Protein AF-J5W6P7-F1 (afdb_monomer)

Nearest PDB structures (foldseek):
  8bif-assembly2_C  TM=3.244E-01  e=3.256E-01  Photorhabdus laumondii subsp. laumondii TTO1
  5h1a-assembly2_A  TM=4.695E-01  e=3.077E+00  Microbacterium sp.
  1yg2-assembly1_A-2  TM=4.394E-01  e=7.758E+00  Vibrio cholerae

Radius of gyration: 26.76 Å; Cα contacts (8 Å, |Δi|>4): 712; chains: 1; bounding box: 73×52×81 Å

Sequence (522 aa):
MDNQNALTSTAMLAAIWEQEKKDNLELILPFVIYSIGKNFSVGNRVDITSIATYLSTNLGFYDMPHSVLQKAFRRLSKRNILERKNLGFFLKIDLSEKCSTIDLQLQQAQKNTDEVIKALTEYLNQQKERFLKKDFSEKEIKNHFIEFLETKGYFVYEKIEKLQEISARENTIYYHIAQFIIAEYHKKTVVFSYIENIVKGLLLSRVIYGYVDVTYNEKFKDVCVYVDTTLLLCIFAFKSDEQNTVASQLVKILFNNNISIKCFRHNYDEVYKIIEAYKYNILNSSNRHGQTTEYFDKLRYSASDVERVLRNLEDYFKERSIEIVDTPTLSSDGSGTIVESDFQKAIGETELKEHLSKKVFYKNDMAISNDVESISAIHILRQGKTFKKIEKCKALFVTTNHSLVYATQEFINNTSSSVPLLISDLELTSLLWLKNPKRFSDFPTLKLIESARISLEPTEQIRTEFIKKIEQFKNEPTVTEERAAAYRQLIYTEKEKLMELIDANPENISNIQLADLEDISR

Foldseek 3Di:
DACVLLLLLLLLQVLCCVPPVDFLLLLCLLLLLLQCLVPDDAFDWDDLVSSQVCCCPPQFFFNDFSLSVVVSQVLCCLVQQWPQDPNTIGGHDRCNVVNVVLVVLLVVLVVLLVVLLVVLQVQCQVCCVVPHDDRDDSVRSSVLVLVLLVPPLCCLLQPLVVLVVDDCVVPVSSNSVSVVLVVCVVVVHVNNVSSVLLSLLLSLLCNNFFDPDDDPPLQLQLEEEEEALVLLLLCLVQADPSSVSLSVLLLVLCVVSVHQYEYEPLSLVVNLVQLVVVLVCLVPVVDPDGPHSVNCVVVVPHSVNSVVCSVCVVVSCVVSNYHYHHQDALDPVSPNDDDPLSVLLFLPLPVLLVLCVVFPDDPDPSVSSSLSSLLSSLSSQQSNDWDQDSSPSSYAYEYQDPSSQVSQCVSVVDQLSTDGNYDYSSRSSNLSQLLPNGRGDPDDSSSSSSSSCSSDDDDVSSSVSSNVSSVVCVVDDHSGSNNSSSSSSLSVSLSVLQCVQQVNDPVSNVVQDPVSVVSSVD

Mean predicted aligned error: 7.24 Å

Secondary structure (DSSP, 8-state):
-TTHHHHHHHHHHHHHHHHH---HHHHHHHHHHHHHHHH--TTSB--HHHHHHHHHHHH-B-S--HHHHHHHHHHHHHTTSEEEETTEEEE-S--HHHHHHHHHHHHHHHHHHHHHHHHHHHHHHHTGGGT-SSPPPHHHHHHHHHHHIIIIITHHHH-GGGGGG--TTT-HHHHHHHHHHHHHHHHT-HHHHHHHHHHHHHHHHHHHTB-S-----S--TT-EEEE-HHHHHHHTT-S-HHHHHHHHHHHHHHHHTT-EEEEEHHHHHHHHHHHHHHHHHHH-TT---S---HHHHHHT--HHHHHHHHHTHHHHHHHTTEEEEPPPPSSTTSSSPPPGGGGGG---HHHHHHHHHHHS--SSHHHHHHHHHHHHHHHHHTTT---S-GGG-SEEEEES-HHHHHHHHHHHT--TTSPPSEEEHHHHHHHHHHH-SB-B-S--HHHHHHHHTTS----HHHHHHHHHHHHHHHHSS---HHHHHHHHHHHHHHHHHHHHHTTT-GGGGGG--HHHHHHHH-

Solvent-accessible surface area (backbone atoms only — not comparable to full-atom values): 28263 Å² total; per-residue (Å²): 131,91,37,59,63,32,38,51,23,41,18,44,46,49,16,39,32,73,75,68,69,44,36,66,69,57,45,45,42,47,60,52,52,40,39,43,38,75,76,51,56,64,72,37,73,62,57,64,67,62,42,35,50,45,38,34,75,76,63,31,34,38,84,58,52,60,39,45,50,51,53,48,47,54,54,36,31,61,66,60,43,27,40,81,52,96,96,42,43,24,31,60,49,87,36,60,70,61,37,53,53,50,51,52,50,43,54,50,37,49,51,39,50,53,52,43,42,51,54,50,36,54,53,53,49,73,51,28,92,79,79,52,97,69,80,74,51,60,70,57,47,46,51,54,48,51,59,40,40,77,76,54,31,61,32,72,75,64,44,56,74,62,46,72,72,52,45,55,89,82,39,50,67,55,25,51,54,34,52,50,54,52,52,29,50,76,68,65,38,72,60,34,58,36,52,52,50,50,41,53,9,43,49,40,20,33,53,72,32,30,55,87,93,74,80,82,76,86,58,22,71,65,22,35,39,32,47,33,42,74,42,50,39,14,58,74,50,34,29,48,74,70,52,17,51,42,37,45,52,39,52,52,53,36,53,79,49,56,36,47,42,32,27,44,47,68,35,52,52,48,46,51,50,50,54,50,51,51,33,53,33,69,77,38,82,90,54,86,77,73,85,76,46,48,33,45,64,75,68,62,60,48,55,69,53,44,50,52,48,62,78,44,45,70,53,60,33,56,78,68,60,38,45,80,37,76,75,69,68,70,19,86,84,70,78,72,61,76,52,82,81,32,57,63,22,59,78,49,62,69,62,49,43,58,54,41,64,76,70,40,94,69,96,48,74,64,61,52,49,53,50,39,50,53,54,39,30,37,35,40,69,33,60,48,56,84,28,75,42,72,60,69,36,37,38,34,37,34,29,80,54,59,58,56,36,50,48,51,47,62,70,68,63,62,58,70,52,46,54,63,66,48,40,36,53,48,55,51,41,34,54,56,55,64,47,44,51,64,36,47,47,104,50,61,66,68,58,42,19,39,52,30,44,66,46,54,78,86,46,73,66,35,50,54,41,21,43,53,39,46,56,52,48,69,76,43,81,75,42,37,64,68,53,33,29,52,49,51,50,49,50,41,55,51,48,53,49,54,36,56,77,25,75,46,38,81,83,37,59,83,72,63,50,74,70,64,53,52,51,67,76,86

Structure (mmCIF, N/CA/C/O backbone):
data_AF-J5W6P7-F1
#
_entry.id   AF-J5W6P7-F1
#
loop_
_atom_site.group_PDB
_atom_site.id
_atom_site.type_symbol
_atom_site.label_atom_id
_atom_site.label_alt_id
_atom_site.label_comp_id
_atom_site.label_asym_id
_atom_site.label_entity_id
_atom_site.label_seq_id
_atom_site.pdbx_PDB_ins_code
_atom_site.Cartn_x
_atom_site.Cartn_y
_atom_site.Cartn_z
_atom_site.occupancy
_atom_site.B_iso_or_equiv
_atom_site.auth_seq_id
_atom_site.auth_comp_id
_atom_site.auth_asym_id
_atom_site.auth_atom_id
_atom_site.pdbx_PDB_model_num
ATOM 1 N N . MET A 1 1 ? -25.975 -7.025 5.382 1.00 46.91 1 MET A N 1
ATOM 2 C CA . MET A 1 1 ? -25.489 -5.854 6.155 1.00 46.91 1 MET A CA 1
ATOM 3 C C . MET A 1 1 ? -24.093 -5.488 5.632 1.00 46.91 1 MET A C 1
ATOM 5 O O . MET A 1 1 ? -23.166 -5.291 6.403 1.00 46.91 1 MET A O 1
ATOM 9 N N . ASP A 1 2 ? -23.932 -5.418 4.303 1.00 53.22 2 ASP A N 1
ATOM 10 C CA . ASP A 1 2 ? -22.701 -5.937 3.669 1.00 53.22 2 ASP A CA 1
ATOM 11 C C . ASP A 1 2 ? -21.637 -4.880 3.347 1.00 53.22 2 ASP A C 1
ATOM 13 O O . ASP A 1 2 ? -20.613 -5.204 2.772 1.00 53.22 2 ASP A O 1
ATOM 17 N N . ASN A 1 3 ? -21.843 -3.618 3.735 1.00 73.75 3 ASN A N 1
ATOM 18 C CA . ASN A 1 3 ? -20.942 -2.511 3.373 1.00 73.75 3 ASN A CA 1
ATOM 19 C C . ASN A 1 3 ? -20.586 -1.594 4.556 1.00 73.75 3 ASN A C 1
ATOM 21 O O . ASN A 1 3 ? -20.081 -0.486 4.382 1.00 73.75 3 ASN A O 1
ATOM 25 N N . GLN A 1 4 ? -20.877 -2.015 5.789 1.00 85.25 4 GLN A N 1
ATOM 26 C CA . GLN A 1 4 ? -20.661 -1.170 6.966 1.00 85.25 4 GLN A CA 1
ATOM 27 C C . GLN A 1 4 ? -19.169 -0.911 7.236 1.00 85.25 4 GLN A C 1
ATOM 29 O O . GLN A 1 4 ? -18.790 0.173 7.688 1.00 85.25 4 GLN A O 1
ATOM 34 N N . ASN A 1 5 ? -18.312 -1.884 6.925 1.00 87.62 5 ASN A N 1
ATOM 35 C CA . ASN A 1 5 ? -16.866 -1.739 7.055 1.00 87.62 5 ASN A CA 1
ATOM 36 C C . ASN A 1 5 ? -16.310 -0.736 6.034 1.00 87.62 5 ASN A C 1
ATOM 38 O O . ASN A 1 5 ? -15.633 0.205 6.451 1.00 87.62 5 ASN A O 1
ATOM 42 N N . ALA A 1 6 ? -16.687 -0.844 4.752 1.00 89.00 6 ALA A N 1
ATOM 43 C CA . ALA A 1 6 ? -16.387 0.174 3.741 1.00 89.00 6 ALA A CA 1
ATOM 44 C C . ALA A 1 6 ? -16.868 1.563 4.150 1.00 89.00 6 ALA A C 1
ATOM 46 O O . ALA A 1 6 ? -16.085 2.513 4.106 1.00 89.00 6 ALA A O 1
ATOM 47 N N . LEU A 1 7 ? -18.115 1.689 4.605 1.00 92.12 7 LEU A N 1
ATOM 48 C CA . LEU A 1 7 ? -18.672 2.965 5.046 1.00 92.12 7 LEU A CA 1
ATOM 49 C C . LEU A 1 7 ? -17.847 3.583 6.184 1.00 92.12 7 LEU A C 1
ATOM 51 O O . LEU A 1 7 ? -17.402 4.723 6.078 1.00 92.12 7 LEU A O 1
ATOM 55 N N . THR A 1 8 ? -17.619 2.831 7.263 1.00 93.19 8 THR A N 1
ATOM 56 C CA . THR A 1 8 ? -16.912 3.342 8.451 1.00 93.19 8 THR A CA 1
ATOM 57 C C . THR A 1 8 ? -15.437 3.614 8.181 1.00 93.19 8 THR A C 1
ATOM 59 O O . THR A 1 8 ? -14.923 4.643 8.611 1.00 93.19 8 THR A O 1
ATOM 62 N N . SER A 1 9 ? -14.760 2.754 7.418 1.00 92.81 9 SER A N 1
ATOM 63 C CA . SER A 1 9 ? -13.374 2.984 7.010 1.00 92.81 9 SER A CA 1
ATOM 64 C C . SER A 1 9 ? -13.241 4.214 6.116 1.00 92.81 9 SER A C 1
ATOM 66 O O . SER A 1 9 ? -12.313 4.997 6.306 1.00 92.81 9 SER A O 1
ATOM 68 N N . THR A 1 10 ? -14.146 4.389 5.150 1.00 93.94 10 THR A N 1
ATOM 69 C CA . THR A 1 10 ? -14.119 5.534 4.227 1.00 93.94 10 THR A CA 1
ATOM 70 C C . THR A 1 10 ? -14.414 6.827 4.975 1.00 93.94 10 THR A C 1
ATOM 72 O O . THR A 1 10 ? -13.684 7.798 4.810 1.00 93.94 10 THR A O 1
ATOM 75 N N . ALA A 1 11 ? -15.416 6.832 5.861 1.00 96.25 11 ALA A N 1
ATOM 76 C CA . ALA A 1 11 ? -15.738 7.988 6.698 1.00 96.25 11 ALA A CA 1
ATOM 77 C C . ALA A 1 11 ? -14.588 8.369 7.633 1.00 96.25 11 ALA A C 1
ATOM 79 O O . ALA A 1 11 ? -14.280 9.550 7.767 1.00 96.25 11 ALA A O 1
ATOM 80 N N . MET A 1 12 ? -13.921 7.385 8.245 1.00 96.56 12 MET A N 1
ATOM 81 C CA . MET A 1 12 ? -12.780 7.644 9.123 1.00 96.56 12 MET A CA 1
ATOM 82 C C . MET A 1 12 ? -11.598 8.224 8.347 1.00 96.56 12 MET A C 1
ATOM 84 O O . MET A 1 12 ? -11.026 9.227 8.764 1.00 96.56 12 MET A O 1
ATOM 88 N N . LEU A 1 13 ? -11.257 7.644 7.193 1.00 95.75 13 LEU A N 1
ATOM 89 C CA . LEU A 1 13 ? -10.192 8.178 6.345 1.00 95.75 13 LEU A CA 1
ATOM 90 C C . LEU A 1 13 ? -10.523 9.591 5.842 1.00 95.75 13 LEU A C 1
ATOM 92 O O . LEU A 1 13 ? -9.656 10.457 5.877 1.00 95.75 13 LEU A O 1
ATOM 96 N N . ALA A 1 14 ? -11.768 9.838 5.427 1.00 96.31 14 ALA A N 1
ATOM 97 C CA . ALA A 1 14 ? -12.228 11.163 5.023 1.00 96.31 14 ALA A CA 1
ATOM 98 C C . ALA A 1 14 ? -12.084 12.176 6.168 1.00 96.31 14 ALA A C 1
ATOM 100 O O . ALA A 1 14 ? -11.542 13.256 5.966 1.00 96.31 14 ALA A O 1
ATOM 101 N N . ALA A 1 15 ? -12.505 11.823 7.384 1.00 97.12 15 ALA A N 1
ATOM 102 C CA . ALA A 1 15 ? -12.375 12.696 8.548 1.00 97.12 15 ALA A CA 1
ATOM 103 C C . ALA A 1 15 ? -10.908 13.021 8.872 1.00 97.12 15 ALA A C 1
ATOM 105 O O . ALA A 1 15 ? -10.565 14.180 9.090 1.00 97.12 15 ALA A O 1
ATOM 106 N N . ILE A 1 16 ? -10.025 12.018 8.840 1.00 96.38 16 ILE A N 1
ATOM 107 C CA . ILE A 1 16 ? -8.580 12.206 9.033 1.00 96.38 16 ILE A CA 1
ATOM 108 C C . ILE A 1 16 ? -7.994 13.112 7.942 1.00 96.38 16 ILE A C 1
ATOM 110 O O . ILE A 1 16 ? -7.189 13.997 8.235 1.00 96.38 16 ILE A O 1
ATOM 114 N N . TRP A 1 17 ? -8.390 12.910 6.685 1.00 94.81 17 TRP A N 1
ATOM 115 C CA . TRP A 1 17 ? -7.932 13.726 5.566 1.00 94.81 17 TRP A CA 1
ATOM 116 C C . TRP A 1 17 ? -8.352 15.188 5.706 1.00 94.81 17 TRP A C 1
ATOM 118 O O . TRP A 1 17 ? -7.540 16.086 5.496 1.00 94.81 17 TRP A O 1
ATOM 128 N N . GLU A 1 18 ? -9.599 15.448 6.084 1.00 93.06 18 GLU A N 1
ATOM 129 C CA . GLU A 1 18 ? -10.099 16.816 6.239 1.00 93.06 18 GLU A CA 1
ATOM 130 C C . GLU A 1 18 ? -9.402 17.558 7.377 1.00 93.06 18 GLU A C 1
ATOM 132 O O . GLU A 1 18 ? -9.028 18.715 7.201 1.00 93.06 18 GLU A O 1
ATOM 137 N N . GLN A 1 19 ? -9.185 16.886 8.511 1.00 93.56 19 GLN A N 1
ATOM 138 C CA . GLN A 1 19 ? -8.643 17.522 9.714 1.00 93.56 19 GLN A CA 1
ATOM 139 C C . GLN A 1 19 ? -7.111 17.591 9.732 1.00 93.56 19 GLN A C 1
ATOM 141 O O . GLN A 1 19 ? -6.549 18.584 10.181 1.00 93.56 19 GLN A O 1
ATOM 146 N N . GLU A 1 20 ? -6.415 16.560 9.242 1.00 90.44 20 GLU A N 1
ATOM 147 C CA . GLU A 1 20 ? -4.952 16.453 9.366 1.00 90.44 20 GLU A CA 1
ATOM 148 C C . GLU A 1 20 ? -4.214 16.298 8.030 1.00 90.44 20 GLU A C 1
ATOM 150 O O . GLU A 1 20 ? -2.981 16.247 8.008 1.00 90.44 20 GLU A O 1
ATOM 155 N N . LYS A 1 21 ? -4.934 16.191 6.904 1.00 90.19 21 LYS A N 1
ATOM 156 C CA . LYS A 1 21 ? -4.359 15.951 5.565 1.00 90.19 21 LYS A CA 1
ATOM 157 C C . LYS A 1 21 ? -3.407 14.747 5.541 1.00 90.19 21 LYS A C 1
ATOM 159 O O . LYS A 1 21 ? -2.377 14.764 4.854 1.00 90.19 21 LYS A O 1
ATOM 164 N N . LYS A 1 22 ? -3.734 13.698 6.305 1.00 91.50 22 LYS A N 1
ATOM 165 C CA . LYS A 1 22 ? -3.013 12.416 6.322 1.00 91.50 22 LYS A CA 1
ATOM 166 C C . LYS A 1 22 ? -3.712 11.403 5.421 1.00 91.50 22 LYS A C 1
ATOM 168 O O . LYS A 1 22 ? -4.898 11.136 5.585 1.00 91.50 22 LYS A O 1
ATOM 173 N N . ASP A 1 23 ? -2.961 10.835 4.485 1.00 92.38 23 ASP A N 1
ATOM 174 C CA . ASP A 1 23 ? -3.390 9.701 3.668 1.00 92.38 23 ASP A CA 1
ATOM 175 C C . ASP A 1 23 ? -3.011 8.365 4.332 1.00 92.38 23 ASP A C 1
ATOM 177 O O . ASP A 1 23 ? -2.398 8.317 5.399 1.00 92.38 23 ASP A O 1
ATOM 181 N N . ASN A 1 24 ? -3.335 7.241 3.691 1.00 91.19 24 ASN A N 1
ATOM 182 C CA . ASN A 1 24 ? -2.960 5.922 4.206 1.00 91.19 24 ASN A CA 1
ATOM 183 C C . ASN A 1 24 ? -1.444 5.747 4.381 1.00 91.19 24 ASN A C 1
ATOM 185 O O . ASN A 1 24 ? -1.024 5.089 5.330 1.00 91.19 24 ASN A O 1
ATOM 189 N N . LEU A 1 25 ? -0.623 6.316 3.490 1.00 91.06 25 LEU A N 1
ATOM 190 C CA . LEU A 1 25 ? 0.832 6.207 3.595 1.00 91.06 25 LEU A CA 1
ATOM 191 C C . LEU A 1 25 ? 1.368 7.012 4.794 1.00 91.06 25 LEU A C 1
ATOM 193 O O . LEU A 1 25 ? 2.270 6.543 5.480 1.00 91.06 25 LEU A O 1
ATOM 197 N N . GLU A 1 26 ? 0.778 8.167 5.112 1.00 92.62 26 GLU A N 1
ATOM 198 C CA . GLU A 1 26 ? 1.048 8.916 6.346 1.00 92.62 26 GLU A CA 1
ATOM 199 C C . GLU A 1 26 ? 0.705 8.105 7.592 1.00 92.62 26 GLU A C 1
ATOM 201 O O . GLU A 1 26 ? 1.490 8.061 8.541 1.00 92.62 26 GLU A O 1
ATOM 206 N N . LEU A 1 27 ? -0.445 7.430 7.574 1.00 94.50 27 LEU A N 1
ATOM 207 C CA . LEU A 1 27 ? -0.919 6.639 8.705 1.00 94.50 27 LEU A CA 1
ATOM 208 C C . LEU A 1 27 ? -0.020 5.432 9.005 1.00 94.50 27 LEU A C 1
ATOM 210 O O . LEU A 1 27 ? 0.029 4.996 10.157 1.00 94.50 27 LEU A O 1
ATOM 214 N N . ILE A 1 28 ? 0.733 4.915 8.027 1.00 94.81 28 ILE A N 1
ATOM 215 C CA . ILE A 1 28 ? 1.699 3.833 8.279 1.00 94.81 28 ILE A CA 1
ATOM 216 C C . ILE A 1 28 ? 3.080 4.329 8.736 1.00 94.81 28 ILE A C 1
ATOM 218 O O . ILE A 1 28 ? 3.851 3.537 9.278 1.00 94.81 28 ILE A O 1
ATOM 222 N N . LEU A 1 29 ? 3.422 5.615 8.563 1.00 95.50 29 LEU A N 1
ATOM 223 C CA . LEU A 1 29 ? 4.761 6.119 8.910 1.00 95.50 29 LEU A CA 1
ATOM 224 C C . LEU A 1 29 ? 5.154 5.881 10.377 1.00 95.50 29 LEU A C 1
ATOM 226 O O . LEU A 1 29 ? 6.306 5.510 10.594 1.00 95.50 29 LEU A O 1
ATOM 230 N N . PRO A 1 30 ? 4.269 6.030 11.383 1.00 96.56 30 PRO A N 1
ATOM 231 C CA . PRO A 1 30 ? 4.617 5.727 12.773 1.00 96.56 30 PRO A CA 1
ATOM 232 C C . PRO A 1 30 ? 5.082 4.280 12.991 1.00 96.56 30 PRO A C 1
ATOM 234 O O . PRO A 1 30 ? 6.054 4.054 13.709 1.00 96.56 30 PRO A O 1
ATOM 237 N N . PHE A 1 31 ? 4.477 3.311 12.298 1.00 97.25 31 PHE A N 1
ATOM 238 C CA . PHE A 1 31 ? 4.893 1.903 12.336 1.00 97.25 31 PHE A CA 1
ATOM 239 C C . PHE A 1 31 ? 6.264 1.701 11.696 1.00 97.25 31 PHE A C 1
ATOM 241 O O . PHE A 1 31 ? 7.099 0.965 12.222 1.00 97.25 31 PHE A O 1
ATOM 248 N N . VAL A 1 32 ? 6.517 2.378 10.573 1.00 97.44 32 VAL A N 1
ATOM 249 C CA . VAL A 1 32 ? 7.813 2.342 9.887 1.00 97.44 32 VAL A CA 1
ATOM 250 C C . VAL A 1 32 ? 8.902 2.961 10.766 1.00 97.44 32 VAL A C 1
ATOM 252 O O . VAL A 1 32 ? 9.955 2.359 10.939 1.00 97.44 32 VAL A O 1
ATOM 255 N N . ILE A 1 33 ? 8.642 4.121 11.376 1.00 97.56 33 ILE A N 1
ATOM 256 C CA . ILE A 1 33 ? 9.564 4.797 12.301 1.00 97.56 33 ILE A CA 1
ATOM 257 C C . ILE A 1 33 ? 9.879 3.896 13.496 1.00 97.56 33 ILE A C 1
ATOM 259 O O . ILE A 1 33 ? 11.049 3.720 13.828 1.00 97.56 33 ILE A O 1
ATOM 263 N N . TYR A 1 34 ? 8.857 3.301 14.114 1.00 97.88 34 TYR A N 1
ATOM 264 C CA . TYR A 1 34 ? 9.036 2.366 15.223 1.00 97.88 34 TYR A CA 1
ATOM 265 C C . TYR A 1 34 ? 9.890 1.162 14.814 1.00 97.88 34 TYR A C 1
ATOM 267 O O . TYR A 1 34 ? 10.866 0.834 15.483 1.00 97.88 34 TYR A O 1
ATOM 275 N N . SER A 1 35 ? 9.591 0.560 13.660 1.00 97.56 35 SER A N 1
ATOM 276 C CA . SER A 1 35 ? 10.364 -0.562 13.120 1.00 97.56 35 SER A CA 1
ATOM 277 C C . SER A 1 35 ? 11.827 -0.178 12.877 1.00 97.56 35 SER A C 1
ATOM 279 O O . SER A 1 35 ? 12.724 -0.951 13.200 1.00 97.56 35 SER A O 1
ATOM 281 N N . ILE A 1 36 ? 12.095 1.026 12.361 1.00 98.12 36 ILE A N 1
ATOM 282 C CA . ILE A 1 36 ? 13.463 1.521 12.165 1.00 98.12 36 ILE A CA 1
ATOM 283 C C . ILE A 1 36 ? 14.175 1.680 13.507 1.00 98.12 36 ILE A C 1
ATOM 285 O O . ILE A 1 36 ? 15.258 1.127 13.676 1.00 98.12 36 ILE A O 1
ATOM 289 N N . GLY A 1 37 ? 13.560 2.367 14.471 1.00 97.31 37 GLY A N 1
ATOM 290 C CA . GLY A 1 37 ? 14.174 2.612 15.778 1.00 97.31 37 GLY A CA 1
ATOM 291 C C . GLY A 1 37 ? 14.414 1.345 16.605 1.00 97.31 37 GLY A C 1
ATOM 292 O O . GLY A 1 37 ? 15.308 1.327 17.443 1.00 97.31 37 GLY A O 1
ATOM 293 N N . LYS A 1 38 ? 13.668 0.264 16.348 1.00 96.69 38 LYS A N 1
ATOM 294 C CA . LYS A 1 38 ? 13.891 -1.045 16.981 1.00 96.69 38 LYS A CA 1
ATOM 295 C C . LYS A 1 38 ? 15.026 -1.860 16.368 1.00 96.69 38 LYS A C 1
ATOM 297 O O . LYS A 1 38 ? 15.539 -2.747 17.042 1.00 96.69 38 LYS A O 1
ATOM 302 N N . ASN A 1 39 ? 15.394 -1.598 15.114 1.00 96.19 39 ASN A N 1
ATOM 303 C CA . ASN A 1 39 ? 16.327 -2.447 14.365 1.00 96.19 39 ASN A CA 1
ATOM 304 C C . ASN A 1 39 ? 17.634 -1.741 13.978 1.00 96.19 39 ASN A C 1
ATOM 306 O O . ASN A 1 39 ? 18.596 -2.416 13.617 1.00 96.19 39 ASN A O 1
ATOM 310 N N . PHE A 1 40 ? 17.693 -0.408 14.031 1.00 96.94 40 PHE A N 1
ATOM 311 C CA . PHE A 1 40 ? 18.823 0.363 13.515 1.00 96.94 40 PHE A CA 1
ATOM 312 C C . PHE A 1 40 ? 19.219 1.508 14.447 1.00 96.94 40 PHE A C 1
ATOM 314 O O . PHE A 1 40 ? 18.369 2.187 15.019 1.00 96.94 40 PHE A O 1
ATOM 321 N N . SER A 1 41 ? 20.527 1.758 14.524 1.00 95.44 41 SER A N 1
ATOM 322 C CA . SER A 1 41 ? 21.114 2.904 15.221 1.00 95.44 41 SER A CA 1
ATOM 323 C C . SER A 1 41 ? 21.435 4.044 14.252 1.00 95.44 41 SER A C 1
ATOM 325 O O . SER A 1 41 ? 21.489 3.866 13.031 1.00 95.44 41 SER A O 1
ATOM 327 N N . VAL A 1 42 ? 21.636 5.246 14.796 1.00 97.06 42 VAL A N 1
ATOM 328 C CA . VAL A 1 42 ? 21.982 6.441 14.012 1.00 97.06 42 VAL A CA 1
ATOM 329 C C . VAL A 1 42 ? 23.243 6.195 13.180 1.00 97.06 42 VAL A C 1
ATOM 331 O O . VAL A 1 42 ? 24.235 5.662 13.668 1.00 97.06 42 VAL A O 1
ATOM 334 N N . GLY A 1 43 ? 23.202 6.595 11.911 1.00 94.38 43 GLY A N 1
ATOM 335 C CA . GLY A 1 43 ? 24.278 6.424 10.937 1.00 94.38 43 GLY A CA 1
ATOM 336 C C . GLY A 1 43 ? 24.257 5.087 10.192 1.00 94.38 43 GLY A C 1
ATOM 337 O O . GLY A 1 43 ? 24.903 4.976 9.149 1.00 94.38 43 GLY A O 1
ATOM 338 N N . ASN A 1 44 ? 23.505 4.081 10.651 1.00 96.00 44 ASN A N 1
ATOM 339 C CA . ASN A 1 44 ? 23.402 2.801 9.950 1.00 96.00 44 ASN A CA 1
ATOM 340 C C . ASN A 1 44 ? 22.503 2.896 8.710 1.00 96.00 44 ASN A C 1
ATOM 342 O O . ASN A 1 44 ? 21.502 3.620 8.688 1.00 96.00 44 ASN A O 1
ATOM 346 N N . ARG A 1 45 ? 22.849 2.112 7.677 1.00 95.75 45 ARG A N 1
ATOM 347 C CA . ARG A 1 45 ? 21.981 1.891 6.515 1.00 95.75 45 ARG A CA 1
ATOM 348 C C . ARG A 1 45 ? 20.734 1.138 6.971 1.00 95.75 45 ARG A C 1
ATOM 350 O O . ARG A 1 45 ? 20.851 0.075 7.575 1.00 95.75 45 ARG A O 1
ATOM 357 N N . VAL A 1 46 ? 19.565 1.676 6.650 1.00 96.44 46 VAL A N 1
ATOM 358 C CA . VAL A 1 46 ? 18.277 1.038 6.918 1.00 96.44 46 VAL A CA 1
ATOM 359 C C . VAL A 1 46 ? 17.992 0.035 5.808 1.00 96.44 46 VAL A C 1
ATOM 361 O O . VAL A 1 46 ? 17.764 0.416 4.657 1.00 96.44 46 VAL A O 1
ATOM 364 N N . ASP A 1 47 ? 18.020 -1.248 6.153 1.00 94.62 47 ASP A N 1
ATOM 365 C CA . ASP A 1 47 ? 17.668 -2.327 5.234 1.00 94.62 47 ASP A CA 1
ATOM 366 C C . ASP A 1 47 ? 16.142 -2.481 5.130 1.00 94.62 47 ASP A C 1
ATOM 368 O O . ASP A 1 47 ? 15.448 -2.693 6.127 1.00 94.62 47 ASP A O 1
ATOM 372 N N . ILE A 1 48 ? 15.613 -2.375 3.908 1.00 94.56 48 ILE A N 1
ATOM 373 C CA . ILE A 1 48 ? 14.167 -2.413 3.640 1.00 94.56 48 ILE A CA 1
ATOM 374 C C . ILE A 1 48 ? 13.577 -3.781 4.000 1.00 94.56 48 ILE A C 1
ATOM 376 O O . ILE A 1 48 ? 12.484 -3.839 4.565 1.00 94.56 48 ILE A O 1
ATOM 380 N N . THR A 1 49 ? 14.302 -4.867 3.719 1.00 93.81 49 THR A N 1
ATOM 381 C CA . THR A 1 49 ? 13.835 -6.243 3.952 1.00 93.81 49 THR A CA 1
ATOM 382 C C . THR A 1 49 ? 13.613 -6.506 5.439 1.00 93.81 49 THR A C 1
ATOM 384 O O . THR A 1 49 ? 12.592 -7.070 5.843 1.00 93.81 49 THR A O 1
ATOM 387 N N . SER A 1 50 ? 14.538 -6.037 6.274 1.00 95.25 50 SER A N 1
ATOM 388 C CA . SER A 1 50 ? 14.445 -6.120 7.731 1.00 95.25 50 SER A CA 1
ATOM 389 C C . SER A 1 50 ? 13.223 -5.364 8.258 1.00 95.25 50 SER A C 1
ATOM 391 O O . SER A 1 50 ? 12.488 -5.885 9.096 1.00 95.25 50 SER A O 1
ATOM 393 N N . ILE A 1 51 ? 12.937 -4.173 7.717 1.00 97.00 51 ILE A N 1
ATOM 394 C CA . ILE A 1 51 ? 11.749 -3.391 8.094 1.00 97.00 51 ILE A CA 1
ATOM 395 C C . ILE A 1 51 ? 10.454 -4.076 7.653 1.00 97.00 51 ILE A C 1
ATOM 397 O O . ILE A 1 51 ? 9.527 -4.179 8.456 1.00 97.00 51 ILE A O 1
ATOM 401 N N . ALA A 1 52 ? 10.387 -4.587 6.422 1.00 95.06 52 ALA A N 1
ATOM 402 C CA . ALA A 1 52 ? 9.226 -5.337 5.940 1.00 95.06 52 ALA A CA 1
ATOM 403 C C . ALA A 1 52 ? 8.940 -6.562 6.827 1.00 95.06 52 ALA A C 1
ATOM 405 O O . ALA A 1 52 ? 7.800 -6.791 7.238 1.00 95.06 52 ALA A O 1
ATOM 406 N N . THR A 1 53 ? 9.992 -7.298 7.194 1.00 94.31 53 THR A N 1
ATOM 407 C CA . THR A 1 53 ? 9.907 -8.471 8.076 1.00 94.31 53 THR A CA 1
ATOM 408 C C . THR A 1 53 ? 9.418 -8.086 9.469 1.00 94.31 53 THR A C 1
ATOM 410 O O . THR A 1 53 ? 8.525 -8.737 10.016 1.00 94.31 53 THR A O 1
ATOM 413 N N . TYR A 1 54 ? 9.949 -7.003 10.040 1.00 95.75 54 TYR A N 1
ATOM 414 C CA . TYR A 1 54 ? 9.547 -6.538 11.365 1.00 95.75 54 TYR A CA 1
ATOM 415 C C . TYR A 1 54 ? 8.075 -6.107 11.399 1.00 95.75 54 TYR A C 1
ATOM 417 O O . TYR A 1 54 ? 7.338 -6.520 12.297 1.00 95.75 54 TYR A O 1
ATOM 425 N N . LEU A 1 55 ? 7.631 -5.336 10.399 1.00 95.31 55 LEU A N 1
ATOM 426 C CA . LEU A 1 55 ? 6.232 -4.919 10.251 1.00 95.31 55 LEU A CA 1
ATOM 427 C C . LEU A 1 55 ? 5.294 -6.125 10.161 1.00 95.31 55 LEU A C 1
ATOM 429 O O . LEU A 1 55 ? 4.216 -6.113 10.757 1.00 95.31 55 LEU A O 1
ATOM 433 N N . SER A 1 56 ? 5.705 -7.173 9.447 1.00 92.25 56 SER A N 1
ATOM 434 C CA . SER A 1 56 ? 4.866 -8.356 9.280 1.00 92.25 56 SER A CA 1
ATOM 435 C C . SER A 1 56 ? 4.773 -9.217 10.534 1.00 92.25 56 SER A C 1
ATOM 437 O O . SER A 1 56 ? 3.685 -9.641 10.924 1.00 92.25 56 SER A O 1
ATOM 439 N N . THR A 1 57 ? 5.905 -9.433 11.199 1.00 91.31 57 THR A N 1
ATOM 440 C CA . THR A 1 57 ? 6.000 -10.322 12.364 1.00 91.31 57 THR A CA 1
ATOM 441 C C . THR A 1 57 ? 5.457 -9.695 13.647 1.00 91.31 57 THR A C 1
ATOM 443 O O . THR A 1 57 ? 4.835 -10.396 14.444 1.00 91.31 57 THR A O 1
ATOM 446 N N . ASN A 1 58 ? 5.650 -8.387 13.847 1.00 92.44 58 ASN A N 1
ATOM 447 C CA . ASN A 1 58 ? 5.332 -7.725 15.118 1.00 92.44 58 ASN A CA 1
ATOM 448 C C . ASN A 1 58 ? 4.102 -6.818 15.057 1.00 92.44 58 ASN A C 1
ATOM 450 O O . ASN A 1 58 ? 3.471 -6.591 16.086 1.00 92.44 58 ASN A O 1
ATOM 454 N N . LEU A 1 59 ? 3.764 -6.292 13.877 1.00 93.38 59 LEU A N 1
ATOM 455 C CA . LEU A 1 59 ? 2.731 -5.260 13.717 1.00 93.38 59 LEU A CA 1
ATOM 456 C C . LEU A 1 59 ? 1.582 -5.704 12.801 1.00 93.38 59 LEU A C 1
ATOM 458 O O . LEU A 1 59 ? 0.672 -4.930 12.531 1.00 93.38 59 LEU A O 1
ATOM 462 N N . GLY A 1 60 ? 1.596 -6.958 12.342 1.00 91.56 60 GLY A N 1
ATOM 463 C CA . GLY A 1 60 ? 0.476 -7.579 11.641 1.00 91.56 60 GLY A CA 1
ATOM 464 C C . GLY A 1 60 ? 0.311 -7.179 10.175 1.00 91.56 60 GLY A C 1
ATOM 465 O O . GLY A 1 60 ? -0.673 -7.592 9.569 1.00 91.56 60 GLY A O 1
ATOM 466 N N . PHE A 1 61 ? 1.241 -6.428 9.571 1.00 92.44 61 PHE A N 1
ATOM 467 C CA . PHE A 1 61 ? 1.179 -6.109 8.138 1.00 92.44 61 PHE A CA 1
ATOM 468 C C . PHE A 1 61 ? 1.401 -7.359 7.268 1.00 92.44 61 PHE A C 1
ATOM 470 O O . PHE A 1 61 ? 2.264 -8.195 7.533 1.00 92.44 61 PHE A O 1
ATOM 477 N N . TYR A 1 62 ? 0.646 -7.489 6.182 1.00 83.88 62 TYR A N 1
ATOM 478 C CA . TYR A 1 62 ? 0.825 -8.573 5.218 1.00 83.88 62 TYR A CA 1
ATOM 479 C C . TYR A 1 62 ? 1.738 -8.151 4.071 1.00 83.88 62 TYR A C 1
ATOM 481 O O . TYR A 1 62 ? 1.414 -7.191 3.372 1.00 83.88 62 TYR A O 1
ATOM 489 N N . ASP A 1 63 ? 2.836 -8.897 3.885 1.00 78.88 63 ASP A N 1
ATOM 490 C CA . ASP A 1 63 ? 3.736 -8.849 2.718 1.00 78.88 63 ASP A CA 1
ATOM 491 C C . ASP A 1 63 ? 3.949 -7.422 2.179 1.00 78.88 63 ASP A C 1
ATOM 493 O O . ASP A 1 63 ? 3.622 -7.103 1.035 1.00 78.88 63 ASP A O 1
ATOM 497 N N . MET A 1 64 ? 4.402 -6.526 3.066 1.00 90.94 64 MET A N 1
ATOM 498 C CA . MET A 1 64 ? 4.563 -5.101 2.780 1.00 90.94 64 MET A CA 1
ATOM 499 C C . MET A 1 64 ? 5.515 -4.904 1.587 1.00 90.94 64 MET A C 1
ATOM 501 O O . MET A 1 64 ? 6.707 -5.202 1.721 1.00 90.94 64 MET A O 1
ATOM 505 N N . PRO A 1 65 ? 5.056 -4.359 0.443 1.00 94.00 65 PRO A N 1
ATOM 506 C CA . PRO A 1 65 ? 5.921 -4.229 -0.718 1.00 94.00 65 PRO A CA 1
ATOM 507 C C . PRO A 1 65 ? 7.063 -3.251 -0.453 1.00 94.00 65 PRO A C 1
ATOM 5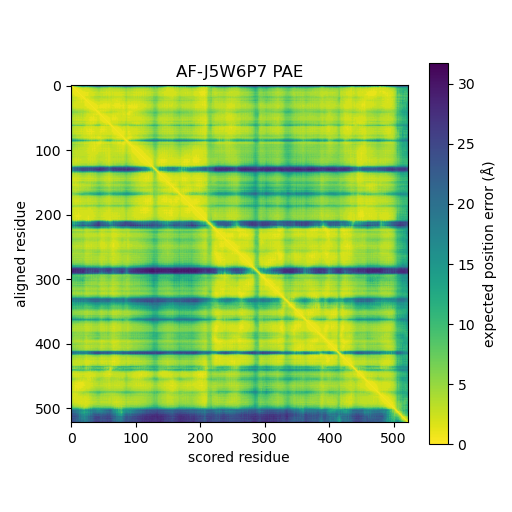09 O O . PRO A 1 65 ? 6.861 -2.161 0.099 1.00 94.00 65 PRO A O 1
ATOM 512 N N . HIS A 1 66 ? 8.259 -3.599 -0.922 1.00 95.00 66 HIS A N 1
ATOM 513 C CA . HIS A 1 66 ? 9.447 -2.759 -0.806 1.00 95.00 66 HIS A CA 1
ATOM 514 C C . HIS A 1 66 ? 9.221 -1.400 -1.470 1.00 95.00 66 HIS A C 1
ATOM 516 O O . HIS A 1 66 ? 9.663 -0.389 -0.933 1.00 95.00 66 HIS A O 1
ATOM 522 N N . SER A 1 67 ? 8.453 -1.337 -2.561 1.00 93.06 67 SER A N 1
ATOM 523 C CA . SER A 1 67 ? 8.079 -0.078 -3.214 1.00 93.06 67 SER A CA 1
ATOM 524 C C . SER A 1 67 ? 7.347 0.890 -2.289 1.00 93.06 67 SER A C 1
ATOM 526 O O . SER A 1 67 ? 7.644 2.086 -2.272 1.00 93.06 67 SER A O 1
ATOM 528 N N . VAL A 1 68 ? 6.420 0.384 -1.473 1.00 93.62 68 VAL A N 1
ATOM 529 C CA . VAL A 1 68 ? 5.665 1.224 -0.538 1.00 93.62 68 VAL A CA 1
ATOM 530 C C . VAL A 1 68 ? 6.581 1.711 0.584 1.00 93.62 68 VAL A C 1
ATOM 532 O O . VAL A 1 68 ? 6.528 2.883 0.956 1.00 93.62 68 VAL A O 1
ATOM 535 N N . LEU A 1 69 ? 7.482 0.852 1.076 1.00 95.56 69 LEU A N 1
ATOM 536 C CA . LEU A 1 69 ? 8.504 1.253 2.046 1.00 95.56 69 LEU A CA 1
ATOM 537 C C . LEU A 1 69 ? 9.484 2.272 1.466 1.00 95.56 69 LEU A C 1
ATOM 539 O O . LEU A 1 69 ? 9.844 3.215 2.159 1.00 95.56 69 LEU A O 1
ATOM 543 N N . GLN A 1 70 ? 9.858 2.167 0.191 1.00 93.19 70 GLN A N 1
ATOM 544 C CA . GLN A 1 70 ? 10.666 3.188 -0.475 1.00 93.19 70 GLN A CA 1
ATOM 545 C C . GLN A 1 70 ? 9.935 4.533 -0.528 1.00 93.19 70 GLN A C 1
ATOM 547 O O . GLN A 1 70 ? 10.555 5.565 -0.267 1.00 93.19 70 GLN A O 1
ATOM 552 N N . LYS A 1 71 ? 8.622 4.555 -0.805 1.00 91.00 71 LYS A N 1
ATOM 553 C CA . LYS A 1 71 ? 7.829 5.796 -0.731 1.00 91.00 71 LYS A CA 1
ATOM 554 C C . LYS A 1 71 ? 7.754 6.338 0.698 1.00 91.00 71 LYS A C 1
ATOM 556 O O . LYS A 1 71 ? 7.973 7.533 0.900 1.00 91.00 71 LYS A O 1
ATOM 561 N N . ALA A 1 72 ? 7.542 5.475 1.691 1.00 94.00 72 ALA A N 1
ATOM 562 C CA . ALA A 1 72 ? 7.596 5.860 3.100 1.00 94.00 72 ALA A CA 1
ATOM 563 C C . ALA A 1 72 ? 8.966 6.460 3.464 1.00 94.00 72 ALA A C 1
ATOM 565 O O . ALA A 1 72 ? 9.035 7.544 4.037 1.00 94.00 72 ALA A O 1
ATOM 566 N N . PHE A 1 73 ? 10.065 5.822 3.062 1.00 94.62 73 PHE A N 1
ATOM 567 C CA . PHE A 1 73 ? 11.424 6.288 3.335 1.00 94.62 73 PHE A CA 1
ATOM 568 C C . PHE A 1 73 ? 11.714 7.623 2.652 1.00 94.62 73 PHE A C 1
ATOM 570 O O . PHE A 1 73 ? 12.300 8.498 3.280 1.00 94.62 73 PHE A O 1
ATOM 577 N N . ARG A 1 74 ? 11.237 7.839 1.417 1.00 90.56 74 ARG A N 1
ATOM 578 C CA . ARG A 1 74 ? 11.309 9.151 0.747 1.00 90.56 74 ARG A CA 1
ATOM 579 C C . ARG A 1 74 ? 10.614 10.239 1.578 1.00 90.56 74 ARG A C 1
ATOM 581 O O . ARG A 1 74 ? 11.185 11.316 1.748 1.00 90.56 74 ARG A O 1
ATOM 588 N N . ARG A 1 75 ? 9.434 9.964 2.151 1.00 89.88 75 ARG A N 1
ATOM 589 C CA . ARG A 1 75 ? 8.734 10.898 3.061 1.00 89.88 75 ARG A CA 1
ATOM 590 C C . ARG A 1 75 ? 9.504 11.123 4.366 1.00 89.88 75 ARG A C 1
ATOM 592 O O . ARG A 1 75 ? 9.614 12.256 4.824 1.00 89.88 75 ARG A O 1
ATOM 599 N N . LEU A 1 76 ? 10.087 10.075 4.947 1.00 93.31 76 LEU A N 1
ATOM 600 C CA . LEU A 1 76 ? 10.920 10.188 6.150 1.00 93.31 76 LEU A CA 1
ATOM 601 C C . LEU A 1 76 ? 12.220 10.962 5.893 1.00 93.31 76 LEU A C 1
ATOM 603 O O . LEU A 1 76 ? 12.677 11.687 6.778 1.00 93.31 76 LEU A O 1
ATOM 607 N N . SER A 1 77 ? 12.788 10.869 4.688 1.00 91.62 77 SER A N 1
ATOM 608 C CA . SER A 1 77 ? 13.935 11.685 4.287 1.00 91.62 77 SER A CA 1
ATOM 609 C C . SER A 1 77 ? 13.590 13.164 4.213 1.00 91.62 77 SER A C 1
ATOM 611 O O . SER A 1 77 ? 14.326 13.992 4.742 1.00 91.62 77 SER A O 1
ATOM 613 N N . LYS A 1 78 ? 12.423 13.489 3.651 1.00 85.69 78 LYS A N 1
ATOM 614 C CA . LYS A 1 78 ? 11.882 14.857 3.626 1.00 85.69 78 LYS A CA 1
ATOM 615 C C . LYS A 1 78 ? 11.656 15.421 5.043 1.00 85.69 78 LYS A C 1
ATOM 617 O O . LYS A 1 78 ? 11.803 16.613 5.262 1.00 85.69 78 LYS A O 1
ATOM 622 N N . ARG A 1 79 ? 11.405 14.558 6.038 1.00 89.00 79 ARG A N 1
ATOM 623 C CA . ARG A 1 79 ? 11.282 14.911 7.472 1.00 89.00 79 ARG A CA 1
ATOM 624 C C . ARG A 1 79 ? 12.595 14.917 8.251 1.00 89.00 79 ARG A C 1
ATOM 626 O O . ARG A 1 79 ? 12.560 14.970 9.476 1.00 89.00 79 ARG A O 1
ATOM 633 N N . ASN A 1 80 ? 13.742 14.812 7.581 1.00 90.75 80 ASN A N 1
ATOM 634 C CA . ASN A 1 80 ? 15.056 14.715 8.223 1.00 90.75 80 ASN A CA 1
ATOM 635 C C . ASN A 1 80 ? 15.230 13.516 9.182 1.00 90.75 80 ASN A C 1
ATOM 637 O O . ASN A 1 80 ? 16.162 13.513 9.982 1.00 90.75 80 ASN A O 1
ATOM 641 N N . ILE A 1 81 ? 14.385 12.481 9.097 1.00 94.62 81 ILE A N 1
ATOM 642 C CA . ILE A 1 81 ? 14.535 11.253 9.898 1.00 94.62 81 ILE A CA 1
ATOM 643 C C . ILE A 1 81 ? 15.542 10.311 9.236 1.00 94.62 81 ILE A C 1
ATOM 645 O O . ILE A 1 81 ? 16.378 9.711 9.909 1.00 94.62 81 ILE A O 1
ATOM 649 N N . LEU A 1 82 ? 15.467 10.200 7.908 1.00 96.19 82 LEU A N 1
ATOM 650 C CA . LEU A 1 82 ? 16.399 9.423 7.098 1.00 96.19 82 LEU A CA 1
ATOM 651 C C . LEU A 1 82 ? 17.236 10.343 6.214 1.00 96.19 82 LEU A C 1
ATOM 653 O O . LEU A 1 82 ? 16.779 11.384 5.755 1.00 96.19 82 LEU A O 1
ATOM 657 N N . GLU A 1 83 ? 18.445 9.926 5.894 1.00 94.94 83 GLU A N 1
ATOM 658 C CA . GLU A 1 83 ? 19.288 10.572 4.901 1.00 94.94 83 GLU A CA 1
ATOM 659 C C . GLU A 1 83 ? 19.434 9.658 3.687 1.00 94.94 83 GLU A C 1
ATOM 661 O O . GLU A 1 83 ? 19.734 8.471 3.825 1.00 94.94 83 GLU A O 1
ATOM 666 N N . ARG A 1 84 ? 19.218 10.200 2.485 1.00 91.06 84 ARG A N 1
ATOM 667 C CA . ARG A 1 84 ? 19.425 9.457 1.240 1.00 91.06 84 ARG A CA 1
ATOM 668 C C . ARG A 1 84 ? 20.847 9.701 0.736 1.00 91.06 84 ARG A C 1
ATOM 670 O O . ARG A 1 84 ? 21.179 10.823 0.370 1.00 91.06 84 ARG A O 1
ATOM 677 N N . LYS A 1 85 ? 21.668 8.652 0.681 1.00 88.44 85 LYS A N 1
ATOM 678 C CA . LYS A 1 85 ? 23.063 8.685 0.201 1.00 88.44 85 LYS A CA 1
ATOM 679 C C . LYS A 1 85 ? 23.335 7.470 -0.675 1.00 88.44 85 LYS A C 1
ATOM 681 O O . LYS A 1 85 ? 22.979 6.362 -0.292 1.00 88.44 85 LYS A O 1
ATOM 686 N N . ASN A 1 86 ? 23.979 7.662 -1.829 1.00 78.12 86 ASN A N 1
ATOM 687 C CA . ASN A 1 86 ? 24.388 6.574 -2.735 1.00 78.12 86 ASN A CA 1
ATOM 688 C C . ASN A 1 86 ? 23.268 5.547 -3.001 1.00 78.12 86 ASN A C 1
ATOM 690 O O . ASN A 1 86 ? 23.478 4.348 -2.864 1.00 78.12 86 ASN A O 1
ATOM 694 N N . LEU A 1 87 ? 22.059 6.033 -3.314 1.00 76.31 87 LEU A N 1
ATOM 695 C CA . LEU A 1 87 ? 20.836 5.235 -3.523 1.00 76.31 87 LEU A CA 1
ATOM 696 C C . LEU A 1 87 ? 20.293 4.483 -2.286 1.00 76.31 87 LEU A C 1
ATOM 698 O O . LEU A 1 87 ? 19.187 3.955 -2.360 1.00 76.31 87 LEU A O 1
ATOM 702 N N . GLY A 1 88 ? 20.987 4.501 -1.146 1.00 88.19 88 GLY A N 1
ATOM 703 C CA . GLY A 1 88 ? 20.529 3.948 0.130 1.00 88.19 88 GLY A CA 1
ATOM 704 C C . GLY A 1 88 ? 19.903 4.985 1.070 1.00 88.19 88 GLY A C 1
ATOM 705 O O . GLY A 1 88 ? 20.017 6.196 0.861 1.00 88.19 88 GLY A O 1
ATOM 706 N N . PHE A 1 89 ? 19.263 4.491 2.132 1.00 94.62 89 PHE A N 1
ATOM 707 C CA . PHE A 1 89 ? 18.694 5.289 3.221 1.00 94.62 89 PHE A CA 1
ATOM 708 C C . PHE A 1 89 ? 19.434 4.997 4.527 1.00 94.62 89 PHE A C 1
ATOM 710 O O . PHE A 1 89 ? 19.687 3.837 4.844 1.00 94.62 89 PHE A O 1
ATOM 717 N N . PHE A 1 90 ? 19.768 6.038 5.284 1.00 96.69 90 PHE A N 1
ATOM 718 C CA . PHE A 1 90 ? 20.525 5.952 6.534 1.00 96.69 90 PHE A CA 1
ATOM 719 C C . PHE A 1 90 ? 19.768 6.658 7.653 1.00 96.69 90 PHE A C 1
ATOM 721 O O . PHE A 1 90 ? 19.178 7.713 7.421 1.00 96.69 90 PHE A O 1
ATOM 728 N N . LEU A 1 91 ? 19.764 6.094 8.860 1.00 97.62 91 LEU A N 1
ATOM 729 C CA . LEU A 1 91 ? 19.086 6.722 9.994 1.00 97.62 91 LEU A CA 1
ATOM 730 C C . LEU A 1 91 ? 19.844 7.981 10.438 1.00 97.62 91 LEU A C 1
ATOM 732 O O . LEU A 1 91 ? 21.030 7.906 10.746 1.00 97.62 91 LEU A O 1
ATOM 736 N N . LYS A 1 92 ? 19.169 9.135 10.474 1.00 96.94 92 LYS A N 1
ATOM 737 C CA . LYS A 1 92 ? 19.788 10.435 10.788 1.00 96.94 92 LYS A CA 1
ATOM 738 C C . LYS A 1 92 ? 19.593 10.869 12.242 1.00 96.94 92 LYS A C 1
ATOM 740 O O . LYS A 1 92 ? 20.440 11.579 12.773 1.00 96.94 92 LYS A O 1
ATOM 745 N N . ILE A 1 93 ? 18.496 10.459 12.876 1.00 96.62 93 ILE A N 1
ATOM 746 C CA . ILE A 1 93 ? 18.141 10.859 14.245 1.00 96.62 93 ILE A CA 1
ATOM 747 C C . ILE A 1 93 ? 17.948 9.642 15.141 1.00 96.62 93 ILE A C 1
ATOM 749 O O . ILE A 1 93 ? 17.566 8.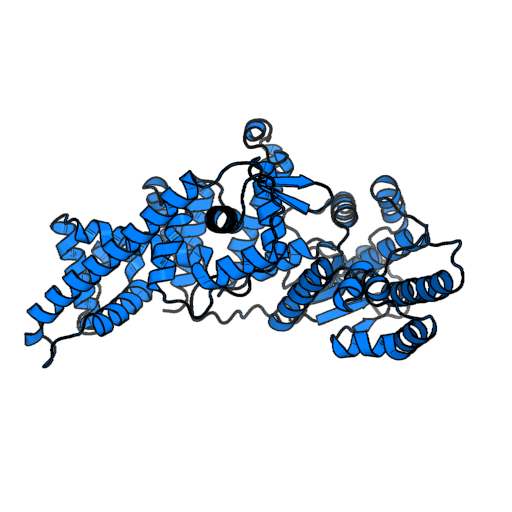576 14.661 1.00 96.62 93 ILE A O 1
ATOM 753 N N . ASP A 1 94 ? 18.171 9.814 16.442 1.00 96.62 94 ASP A N 1
ATOM 754 C CA . ASP A 1 94 ? 17.827 8.789 17.423 1.00 96.62 94 ASP A CA 1
ATOM 755 C C . ASP A 1 94 ? 16.300 8.692 17.571 1.00 96.62 94 ASP A C 1
ATOM 757 O O . ASP A 1 94 ? 15.590 9.697 17.657 1.00 96.62 94 ASP A O 1
ATOM 761 N N . LEU A 1 95 ? 15.791 7.462 17.563 1.00 97.25 95 LEU A N 1
ATOM 762 C CA . LEU A 1 95 ? 14.370 7.135 17.664 1.00 97.25 95 LEU A CA 1
ATOM 763 C C . LEU A 1 95 ? 14.024 6.430 18.983 1.00 97.25 95 LEU A C 1
ATOM 765 O O . LEU A 1 95 ? 12.873 6.030 19.163 1.00 97.25 95 LEU A O 1
ATOM 769 N N . SER A 1 96 ? 14.977 6.291 19.908 1.00 95.62 96 SER A N 1
ATOM 770 C CA . SER A 1 96 ? 14.820 5.536 21.160 1.00 95.62 96 SER A CA 1
ATOM 771 C C . SER A 1 96 ? 13.684 6.061 22.044 1.00 95.62 96 SER A C 1
ATOM 773 O O . SER A 1 96 ? 12.868 5.280 22.537 1.00 95.62 96 SER A O 1
ATOM 775 N N . GLU A 1 97 ? 13.560 7.383 22.195 1.00 96.12 97 GLU A N 1
ATOM 776 C CA . GLU A 1 97 ? 12.471 8.010 22.961 1.00 96.12 97 GLU A CA 1
ATOM 777 C C . GLU A 1 97 ? 11.098 7.758 22.315 1.00 96.12 97 GLU A C 1
ATOM 779 O O . GLU A 1 97 ? 10.134 7.379 22.989 1.00 96.12 97 GLU A O 1
ATOM 784 N N . LYS A 1 98 ? 11.017 7.882 20.981 1.00 95.62 98 LYS A N 1
ATOM 785 C CA . LYS A 1 98 ? 9.794 7.575 20.226 1.00 95.62 98 LYS A CA 1
ATOM 786 C C . LYS A 1 98 ? 9.410 6.106 20.369 1.00 95.62 98 LYS A C 1
ATOM 788 O O . LYS A 1 98 ? 8.238 5.805 20.574 1.00 95.62 98 LYS A O 1
ATOM 793 N N . CYS A 1 99 ? 10.385 5.202 20.306 1.00 96.88 99 CYS A N 1
ATOM 794 C CA . CYS A 1 99 ? 10.149 3.775 20.502 1.00 96.88 99 CYS A CA 1
ATOM 795 C C . CYS A 1 99 ? 9.640 3.480 21.911 1.00 96.88 99 CYS A C 1
ATOM 797 O O . CYS A 1 99 ? 8.656 2.763 22.046 1.00 96.88 99 CYS A O 1
ATOM 799 N N . SER A 1 100 ? 10.243 4.090 22.932 1.00 96.94 100 SER A N 1
ATOM 800 C CA . SER A 1 100 ? 9.827 3.924 24.330 1.00 96.94 100 SER A CA 1
ATOM 801 C C . SER A 1 100 ? 8.396 4.420 24.558 1.00 96.94 100 SER A C 1
ATOM 803 O O . SER A 1 100 ? 7.601 3.769 25.230 1.00 96.94 100 SER A O 1
ATOM 805 N N . THR A 1 101 ? 8.033 5.545 23.937 1.00 96.06 101 THR A N 1
ATOM 806 C CA . THR A 1 101 ? 6.664 6.080 23.973 1.00 96.06 101 THR A CA 1
ATOM 807 C C . THR A 1 101 ? 5.668 5.110 23.338 1.00 96.06 101 THR A C 1
ATOM 809 O O . THR A 1 101 ? 4.616 4.838 23.913 1.00 96.06 101 THR A O 1
ATOM 812 N N . ILE A 1 102 ? 6.007 4.555 22.172 1.00 96.12 102 ILE A N 1
ATOM 813 C CA . ILE A 1 102 ? 5.154 3.592 21.464 1.00 96.12 102 ILE A CA 1
ATOM 814 C C . ILE A 1 102 ? 5.037 2.273 22.241 1.00 96.12 102 ILE A C 1
ATOM 816 O O . ILE A 1 102 ? 3.945 1.714 22.320 1.00 96.12 102 ILE A O 1
ATOM 820 N N . ASP A 1 103 ? 6.116 1.799 22.870 1.00 96.56 103 ASP A N 1
ATOM 821 C CA . ASP A 1 103 ? 6.080 0.607 23.725 1.00 96.56 103 ASP A CA 1
ATOM 822 C C . ASP A 1 103 ? 5.091 0.784 24.882 1.00 96.56 103 ASP A C 1
ATOM 824 O O . ASP A 1 103 ? 4.263 -0.093 25.132 1.00 96.56 103 ASP A O 1
ATOM 828 N N . LEU A 1 104 ? 5.135 1.937 25.559 1.00 96.00 104 LEU A N 1
ATOM 829 C CA . LEU A 1 104 ? 4.206 2.265 26.642 1.00 96.00 104 LEU A CA 1
ATOM 830 C C . LEU A 1 104 ? 2.759 2.342 26.141 1.00 96.00 104 LEU A C 1
ATOM 832 O O . LEU A 1 104 ? 1.853 1.837 26.803 1.00 96.00 104 LEU A O 1
ATOM 836 N N . GLN A 1 105 ? 2.532 2.931 24.964 1.00 94.31 105 GLN A N 1
ATOM 837 C CA . GLN A 1 105 ? 1.203 2.994 24.348 1.00 94.31 105 GLN A CA 1
ATOM 838 C C . GLN A 1 105 ? 0.646 1.600 24.045 1.00 94.31 105 GLN A C 1
ATOM 840 O O . GLN A 1 105 ? -0.512 1.330 24.363 1.00 94.31 105 GLN A O 1
ATOM 845 N N . LEU A 1 106 ? 1.463 0.708 23.479 1.00 94.56 106 LEU A N 1
ATOM 846 C CA . LEU A 1 106 ? 1.084 -0.676 23.187 1.00 94.56 106 LEU A CA 1
ATOM 847 C C . LEU A 1 106 ? 0.762 -1.462 24.461 1.00 94.56 106 LEU A C 1
ATOM 849 O O . LEU A 1 106 ? -0.282 -2.109 24.537 1.00 94.56 106 LEU A O 1
ATOM 853 N N . GLN A 1 107 ? 1.620 -1.367 25.480 1.00 95.69 107 GLN A N 1
ATOM 854 C CA . GLN A 1 107 ? 1.399 -2.023 26.773 1.00 95.69 107 GLN A CA 1
ATOM 855 C C . GLN A 1 107 ? 0.116 -1.526 27.445 1.00 95.69 107 GLN A C 1
ATOM 857 O O . GLN A 1 107 ? -0.677 -2.325 27.946 1.00 95.69 107 GLN A O 1
ATOM 862 N N . GLN A 1 108 ? -0.120 -0.212 27.428 1.00 95.00 108 GLN A N 1
ATOM 863 C CA . GLN A 1 108 ? -1.330 0.368 27.998 1.00 95.00 108 GLN A CA 1
ATOM 864 C C . GLN A 1 108 ? -2.579 -0.035 27.208 1.00 95.00 108 GLN A C 1
ATOM 866 O O . GLN A 1 108 ? -3.611 -0.313 27.813 1.00 95.00 108 GLN A O 1
ATOM 871 N N . ALA A 1 109 ? -2.507 -0.087 25.875 1.00 94.50 109 ALA A N 1
ATOM 872 C CA . ALA A 1 109 ? -3.617 -0.532 25.038 1.00 94.50 109 ALA A CA 1
ATOM 873 C C . ALA A 1 109 ? -3.998 -1.985 25.346 1.00 94.50 109 ALA A C 1
ATOM 875 O O . ALA A 1 109 ? -5.174 -2.256 25.574 1.00 94.50 109 ALA A O 1
ATOM 876 N N . GLN A 1 110 ? -3.011 -2.878 25.453 1.00 95.19 110 GLN A N 1
ATOM 877 C CA . GLN A 1 110 ? -3.240 -4.272 25.826 1.00 95.19 110 GLN A CA 1
ATOM 878 C C . GLN A 1 110 ? -3.877 -4.389 27.218 1.00 95.19 110 GLN A C 1
ATOM 880 O O . GLN A 1 110 ? -4.892 -5.063 27.381 1.00 95.19 110 GLN A O 1
ATOM 885 N N . LYS A 1 111 ? -3.334 -3.677 28.214 1.00 96.38 111 LYS A N 1
ATOM 886 C CA . LYS A 1 111 ? -3.888 -3.673 29.575 1.00 96.38 111 LYS A CA 1
ATOM 887 C C . LYS A 1 111 ? -5.343 -3.192 29.600 1.00 96.38 111 LYS A C 1
ATOM 889 O O . LYS A 1 111 ? -6.177 -3.805 30.259 1.00 96.38 111 LYS A O 1
ATOM 894 N N . ASN A 1 112 ? -5.653 -2.126 28.862 1.00 95.56 112 ASN A N 1
ATOM 895 C CA . ASN A 1 112 ? -7.015 -1.605 28.746 1.00 95.56 112 ASN A CA 1
ATOM 896 C C . ASN A 1 112 ? -7.965 -2.645 28.132 1.00 95.56 112 ASN A C 1
ATOM 898 O O . ASN A 1 112 ? -9.082 -2.809 28.619 1.00 95.56 112 ASN A O 1
ATOM 902 N N . THR A 1 113 ? -7.531 -3.352 27.082 1.00 96.44 113 THR A N 1
ATOM 903 C CA . THR A 1 113 ? -8.305 -4.445 26.478 1.00 96.44 113 THR A CA 1
ATOM 904 C C . THR A 1 113 ? -8.587 -5.544 27.496 1.00 96.44 113 THR A C 1
ATOM 906 O O . THR A 1 113 ? -9.740 -5.948 27.649 1.00 96.44 113 THR A O 1
ATOM 909 N N . ASP A 1 114 ? -7.565 -6.002 28.218 1.00 96.88 114 ASP A N 1
ATOM 910 C CA . ASP A 1 114 ? -7.697 -7.081 29.200 1.00 96.88 114 ASP A CA 1
ATOM 911 C C . ASP A 1 114 ? -8.659 -6.693 30.340 1.00 96.88 114 ASP A C 1
ATOM 913 O O . ASP A 1 114 ? -9.520 -7.487 30.725 1.00 96.88 114 ASP A O 1
ATOM 917 N N . GLU A 1 115 ? -8.598 -5.449 30.827 1.00 97.88 115 GLU A N 1
ATOM 918 C CA . GLU A 1 115 ? -9.526 -4.939 31.847 1.00 97.88 115 GLU A CA 1
ATOM 919 C C . GLU A 1 115 ? -10.980 -4.877 31.349 1.00 97.88 115 GLU A C 1
ATOM 921 O O . GLU A 1 115 ? -11.897 -5.247 32.087 1.00 97.88 115 GLU A O 1
ATOM 926 N N . VAL A 1 116 ? -11.210 -4.480 30.090 1.00 98.19 116 VAL A N 1
ATOM 927 C CA . VAL A 1 116 ? -12.552 -4.491 29.477 1.00 98.19 116 VAL A CA 1
ATOM 928 C C . VAL A 1 116 ? -13.085 -5.915 29.341 1.00 98.19 116 VAL A C 1
ATOM 930 O O . VAL A 1 116 ? -14.234 -6.166 29.706 1.00 98.19 116 VAL A O 1
ATOM 933 N N . ILE A 1 117 ? -12.272 -6.856 28.848 1.00 97.88 117 ILE A N 1
ATOM 934 C CA . ILE A 1 117 ? -12.682 -8.260 28.699 1.00 97.88 117 ILE A CA 1
ATOM 935 C C . ILE A 1 117 ? -13.018 -8.872 30.056 1.00 97.88 117 ILE A C 1
ATOM 937 O O . ILE A 1 117 ? -14.041 -9.550 30.181 1.00 97.88 117 ILE A O 1
ATOM 941 N N . LYS A 1 118 ? -12.214 -8.594 31.084 1.00 97.50 118 LYS A N 1
ATOM 942 C CA . LYS A 1 118 ? -12.474 -9.060 32.445 1.00 97.50 118 LYS A CA 1
ATOM 943 C C . LYS A 1 118 ? -13.792 -8.503 32.990 1.00 97.50 118 LYS A C 1
ATOM 945 O O . LYS A 1 118 ? -14.653 -9.278 33.402 1.00 97.50 118 LYS A O 1
ATOM 950 N N . ALA A 1 119 ? -13.989 -7.184 32.926 1.00 97.69 119 ALA A N 1
ATOM 951 C CA . ALA A 1 119 ? -15.209 -6.535 33.411 1.00 97.69 119 ALA A CA 1
ATOM 952 C C . ALA A 1 119 ? -16.466 -7.023 32.666 1.00 97.69 119 ALA A C 1
ATOM 954 O O . ALA A 1 119 ? -17.500 -7.287 33.282 1.00 97.69 119 ALA A O 1
ATOM 955 N N . LEU A 1 120 ? -16.370 -7.202 31.346 1.00 96.75 120 LEU A N 1
ATOM 956 C CA . LEU A 1 120 ? -17.458 -7.739 30.531 1.00 96.75 120 LEU A CA 1
ATOM 957 C C . LEU A 1 120 ? -17.762 -9.203 30.884 1.00 96.75 120 LEU A C 1
ATOM 959 O O . LEU A 1 120 ? -18.929 -9.589 30.945 1.00 96.75 120 LEU A O 1
ATOM 963 N N . THR A 1 121 ? -16.735 -10.010 31.154 1.00 95.50 121 THR A N 1
ATOM 964 C CA . THR A 1 121 ? -16.893 -11.412 31.574 1.00 95.50 121 THR A CA 1
ATOM 965 C C . THR A 1 121 ? -17.607 -11.506 32.919 1.00 95.50 121 THR A C 1
ATOM 967 O O . THR A 1 121 ? -18.568 -12.266 33.055 1.00 95.50 121 THR A O 1
ATOM 970 N N . GLU A 1 122 ? -17.194 -10.698 33.897 1.00 94.50 122 GLU A N 1
ATOM 971 C CA . GLU A 1 122 ? -17.856 -10.605 35.202 1.00 94.50 122 GLU A CA 1
ATOM 972 C C . GLU A 1 122 ? -19.326 -10.185 35.050 1.00 94.50 122 GLU A C 1
ATOM 974 O O . GLU A 1 122 ? -20.213 -10.833 35.610 1.00 94.50 122 GLU A O 1
ATOM 979 N N . TYR A 1 123 ? -19.602 -9.162 34.235 1.00 94.38 123 TYR A N 1
ATOM 980 C CA . TYR A 1 123 ? -20.963 -8.699 33.962 1.00 94.38 123 TYR A CA 1
ATOM 981 C C . TYR A 1 123 ? -21.838 -9.788 33.326 1.00 94.38 123 TYR A C 1
ATOM 983 O O . TYR A 1 123 ? -22.950 -10.040 33.793 1.00 94.38 123 TYR A O 1
ATOM 991 N N . LEU A 1 124 ? -21.356 -10.461 32.278 1.00 90.62 124 LEU A N 1
ATOM 992 C CA . LEU A 1 124 ? -22.138 -11.476 31.565 1.00 90.62 124 LEU A CA 1
ATOM 993 C C . LEU A 1 124 ? -22.417 -12.703 32.439 1.00 90.62 124 LEU A C 1
ATOM 995 O O . LEU A 1 124 ? -23.542 -13.207 32.438 1.00 90.62 124 LEU A O 1
ATOM 999 N N . ASN A 1 125 ? -21.446 -13.132 33.250 1.00 89.25 125 ASN A N 1
ATOM 1000 C CA . ASN A 1 125 ? -21.623 -14.249 34.179 1.00 89.25 125 ASN A CA 1
ATOM 1001 C C . ASN A 1 125 ? -22.573 -13.911 35.341 1.00 89.25 125 ASN A C 1
ATOM 1003 O O . ASN A 1 125 ? -23.274 -14.797 35.827 1.00 89.25 125 ASN A O 1
ATOM 1007 N N . GLN A 1 126 ? -22.680 -12.645 35.756 1.00 87.00 126 GLN A N 1
ATOM 1008 C CA . GLN A 1 126 ? -23.698 -12.217 36.730 1.00 87.00 126 GLN A CA 1
ATOM 1009 C C . GLN A 1 126 ? -25.120 -12.271 36.162 1.00 87.00 126 GLN A C 1
ATOM 1011 O O . GLN A 1 126 ? -26.077 -12.460 36.909 1.00 87.00 126 GLN A O 1
ATOM 1016 N N . GLN A 1 127 ? -25.280 -12.131 34.847 1.00 78.62 127 GLN A N 1
ATOM 1017 C CA . GLN A 1 127 ? -26.590 -12.173 34.199 1.00 78.62 127 GLN A CA 1
ATOM 1018 C C . GLN A 1 127 ? -26.993 -13.584 33.724 1.00 78.62 127 GLN A C 1
ATOM 1020 O O . GLN A 1 127 ? -28.050 -13.747 33.114 1.00 78.62 127 GLN A O 1
ATOM 1025 N N . LYS A 1 128 ? -26.187 -14.616 34.022 1.00 67.12 128 LYS A N 1
ATOM 1026 C CA . LYS A 1 128 ? -26.320 -15.985 33.488 1.00 67.12 128 LYS A CA 1
ATOM 1027 C C . LYS A 1 128 ? -27.704 -16.615 33.628 1.00 67.12 128 LYS A C 1
ATOM 1029 O O . LYS A 1 128 ? -28.152 -17.290 32.702 1.00 67.12 128 LYS A O 1
ATOM 1034 N N . GLU A 1 129 ? -28.414 -16.340 34.725 1.00 63.41 129 GLU A N 1
ATOM 1035 C CA . GLU A 1 129 ? -29.750 -16.900 34.982 1.00 63.41 129 GLU A CA 1
ATOM 1036 C C . GLU A 1 129 ? -30.803 -16.468 33.952 1.00 63.41 129 GLU A C 1
ATOM 1038 O O . GLU A 1 129 ? -31.865 -17.078 33.854 1.00 63.41 129 GLU A O 1
ATOM 1043 N N . ARG A 1 130 ? -30.509 -15.444 33.146 1.00 59.25 130 ARG A N 1
ATOM 1044 C CA . ARG A 1 130 ? -31.405 -14.945 32.106 1.00 59.25 130 ARG A CA 1
ATOM 1045 C C . ARG A 1 130 ? -31.161 -15.576 30.727 1.00 59.25 130 ARG A C 1
ATOM 1047 O O . ARG A 1 130 ? -32.014 -15.392 29.861 1.00 59.25 130 ARG A O 1
ATOM 1054 N N . PHE A 1 131 ? -30.055 -16.304 30.490 1.00 62.78 131 PHE A N 1
ATOM 1055 C CA . PHE A 1 131 ? -29.737 -16.810 29.136 1.00 62.78 131 PHE A CA 1
ATOM 1056 C C . PHE A 1 131 ? -29.004 -18.159 29.028 1.00 62.78 131 PHE A C 1
ATOM 1058 O O . PHE A 1 131 ? -29.219 -18.826 28.017 1.00 62.78 131 PHE A O 1
ATOM 1065 N N . LEU A 1 132 ? -28.163 -18.604 29.982 1.00 60.56 132 LEU A N 1
ATOM 1066 C CA . LEU A 1 132 ? -27.316 -19.806 29.793 1.00 60.56 132 LEU A CA 1
ATOM 1067 C C . LEU A 1 132 ? -27.017 -20.598 31.083 1.00 60.56 132 LEU A C 1
ATOM 1069 O O . LEU A 1 132 ? -26.948 -20.053 32.178 1.00 60.56 132 LEU A O 1
ATOM 1073 N N . LYS A 1 133 ? -26.794 -21.918 30.935 1.00 65.12 133 LYS A N 1
ATOM 1074 C CA . LYS A 1 133 ? -26.543 -22.877 32.039 1.00 65.12 133 LYS A CA 1
ATOM 1075 C C . LYS A 1 133 ? -25.073 -22.978 32.498 1.00 65.12 133 LYS A C 1
ATOM 1077 O O . LYS A 1 133 ? -24.806 -23.698 33.456 1.00 65.12 133 LYS A O 1
ATOM 1082 N N . LYS A 1 134 ? -24.123 -22.324 31.817 1.00 77.38 134 LYS A N 1
ATOM 1083 C CA . LYS A 1 134 ? -22.675 -22.399 32.098 1.00 77.38 134 LYS A CA 1
ATOM 1084 C C . LYS A 1 134 ? -22.049 -21.003 32.049 1.00 77.38 134 LYS A C 1
ATOM 1086 O O . LYS A 1 134 ? -22.469 -20.189 31.232 1.00 77.38 134 LYS A O 1
ATOM 1091 N N . ASP A 1 135 ? -21.049 -20.769 32.899 1.00 81.06 135 ASP A N 1
ATOM 1092 C CA . ASP A 1 135 ? -20.244 -19.544 32.893 1.00 81.06 135 ASP A CA 1
ATOM 1093 C C . ASP A 1 135 ? -19.372 -19.461 31.623 1.00 81.06 135 ASP A C 1
ATOM 1095 O O . ASP A 1 135 ? -18.823 -20.469 31.161 1.00 81.06 135 ASP A O 1
ATOM 1099 N N . PHE A 1 136 ? -19.227 -18.251 31.082 1.00 84.88 136 PHE A N 1
ATOM 1100 C CA . PHE A 1 136 ? -18.318 -17.949 29.982 1.00 84.88 136 PHE A CA 1
ATOM 1101 C C . PHE A 1 136 ? -16.879 -17.807 30.475 1.00 84.88 136 PHE A C 1
ATOM 1103 O O . PHE A 1 136 ? -16.612 -17.198 31.516 1.00 84.88 136 PHE A O 1
ATOM 1110 N N . SER A 1 137 ? -15.944 -18.308 29.673 1.00 91.12 137 SER A N 1
ATOM 1111 C CA . SER A 1 137 ? -14.521 -17.994 29.787 1.00 91.12 137 SER A CA 1
ATOM 1112 C C . SER A 1 137 ? -14.191 -16.645 29.141 1.00 91.12 137 SER A C 1
ATOM 1114 O O . SER A 1 137 ? -14.829 -16.234 28.172 1.00 91.12 137 SER A O 1
ATOM 1116 N N . GLU A 1 138 ? -13.121 -15.990 29.601 1.00 92.31 138 GLU A N 1
ATOM 1117 C CA . GLU A 1 138 ? -12.632 -14.743 28.986 1.00 92.31 138 GLU A CA 1
ATOM 1118 C C . GLU A 1 138 ? -12.324 -14.908 27.490 1.00 92.31 138 GLU A C 1
ATOM 1120 O O . GLU A 1 138 ? -12.522 -13.983 26.708 1.00 92.31 138 GLU A O 1
ATOM 1125 N N . LYS A 1 139 ? -11.887 -16.100 27.057 1.00 92.88 139 LYS A N 1
ATOM 1126 C CA . LYS A 1 139 ? -11.630 -16.394 25.640 1.00 92.88 139 LYS A CA 1
ATOM 1127 C C . LYS A 1 139 ? -12.913 -16.368 24.804 1.00 92.88 139 LYS A C 1
ATOM 1129 O O . LYS A 1 139 ? -12.899 -15.832 23.699 1.00 92.88 139 LYS A O 1
ATOM 1134 N N . GLU A 1 140 ? -14.004 -16.937 25.312 1.00 91.94 140 GLU A N 1
ATOM 1135 C CA . GLU A 1 140 ? -15.309 -16.907 24.636 1.00 91.94 140 GLU A CA 1
ATOM 1136 C C . GLU A 1 140 ? -15.852 -15.474 24.576 1.00 91.94 140 GLU A C 1
ATOM 1138 O O . GLU A 1 140 ? -16.269 -15.020 23.510 1.00 91.94 140 GLU A O 1
ATOM 1143 N N . ILE A 1 141 ? -15.756 -14.726 25.681 1.00 93.50 141 ILE A N 1
ATOM 1144 C CA . ILE A 1 141 ? -16.170 -13.317 25.726 1.00 93.50 141 ILE A CA 1
ATOM 1145 C C . ILE A 1 141 ? -15.343 -12.453 24.781 1.00 93.50 141 ILE A C 1
ATOM 1147 O O . ILE A 1 141 ? -15.901 -11.618 24.076 1.00 93.50 141 ILE A O 1
ATOM 1151 N N . LYS A 1 142 ? -14.031 -12.683 24.707 1.00 95.00 142 LYS A N 1
ATOM 1152 C CA . LYS A 1 142 ? -13.140 -11.992 23.773 1.00 95.00 142 LYS A CA 1
ATOM 1153 C C . LYS A 1 142 ? -13.595 -12.159 22.325 1.00 95.00 142 LYS A C 1
ATOM 1155 O O . LYS A 1 142 ? -13.640 -11.171 21.599 1.00 95.00 142 LYS A O 1
ATOM 1160 N N . ASN A 1 143 ? -13.965 -13.373 21.916 1.00 93.62 143 ASN A N 1
ATOM 1161 C CA . ASN A 1 143 ? -14.455 -13.627 20.561 1.00 93.62 143 ASN A CA 1
ATOM 1162 C C . ASN A 1 143 ? -15.783 -12.906 20.301 1.00 93.62 143 ASN A C 1
ATOM 1164 O O . ASN A 1 143 ? -15.877 -12.146 19.343 1.00 93.62 143 ASN A O 1
ATOM 1168 N N . HIS A 1 144 ? -16.767 -13.048 21.193 1.00 94.00 144 HIS A N 1
ATOM 1169 C CA . HIS A 1 144 ? -18.049 -12.351 21.046 1.00 94.00 144 HIS A CA 1
ATOM 1170 C C . HIS A 1 144 ? -17.911 -10.829 21.054 1.00 94.00 144 HIS A C 1
ATOM 1172 O O . HIS A 1 144 ? -18.636 -10.135 20.345 1.00 94.00 144 HIS A O 1
ATOM 1178 N N . PHE A 1 145 ? -16.972 -10.295 21.836 1.00 96.19 145 PHE A N 1
ATOM 1179 C CA . PHE A 1 145 ? -16.688 -8.869 21.850 1.00 96.19 145 PHE A CA 1
ATOM 1180 C C . PHE A 1 145 ? -16.079 -8.401 20.527 1.00 96.19 145 PHE A C 1
ATOM 1182 O O . PHE A 1 145 ? -16.490 -7.363 20.021 1.00 96.19 145 PHE A O 1
ATOM 1189 N N . ILE A 1 146 ? -15.167 -9.172 19.923 1.00 93.44 146 ILE A N 1
ATOM 1190 C CA . ILE A 1 146 ? -14.634 -8.875 18.583 1.00 93.44 146 ILE A CA 1
ATOM 1191 C C . ILE A 1 146 ? -15.762 -8.864 17.543 1.00 93.44 146 ILE A C 1
ATOM 1193 O O . ILE A 1 146 ? -15.909 -7.877 16.826 1.00 93.44 146 ILE A O 1
ATOM 1197 N N . GLU A 1 147 ? -16.603 -9.899 17.504 1.00 92.12 147 GLU A N 1
ATOM 1198 C CA . GLU A 1 147 ? -17.716 -9.993 16.545 1.00 92.12 147 GLU A CA 1
ATOM 1199 C C . GLU A 1 147 ? -18.734 -8.843 16.735 1.00 92.12 147 GLU A C 1
ATOM 1201 O O . GLU A 1 147 ? -19.240 -8.246 15.772 1.00 92.12 147 GLU A O 1
ATOM 1206 N N . PHE A 1 148 ? -19.000 -8.466 17.992 1.00 94.75 148 PHE A N 1
ATOM 1207 C CA . PHE A 1 148 ? -19.811 -7.296 18.324 1.00 94.75 148 PHE A CA 1
ATOM 1208 C C . PHE A 1 148 ? -19.158 -6.003 17.833 1.00 94.75 148 PHE A C 1
ATOM 1210 O O . PHE A 1 148 ? -19.821 -5.169 17.216 1.00 94.75 148 PHE A O 1
ATOM 1217 N N . LEU A 1 149 ? -17.863 -5.809 18.087 1.00 93.25 149 LEU A N 1
ATOM 1218 C CA . LEU A 1 149 ? -17.132 -4.619 17.657 1.00 93.25 149 LEU A CA 1
ATOM 1219 C C . LEU A 1 149 ? -17.166 -4.475 16.135 1.00 93.25 149 LEU A C 1
ATOM 1221 O O . LEU A 1 149 ? -17.443 -3.386 15.628 1.00 93.25 149 LEU A O 1
ATOM 1225 N N . GLU A 1 150 ? -16.969 -5.574 15.411 1.00 87.94 150 GLU A N 1
ATOM 1226 C CA . GLU A 1 150 ? -16.955 -5.583 13.952 1.00 87.94 150 GLU A CA 1
ATOM 1227 C C . GLU A 1 150 ? -18.290 -5.130 13.344 1.00 87.94 150 GLU A C 1
ATOM 1229 O O . GLU A 1 150 ? -18.305 -4.421 12.335 1.00 87.94 150 GLU A O 1
ATOM 1234 N N . THR A 1 151 ? -19.405 -5.445 14.001 1.00 87.19 151 THR A N 1
ATOM 1235 C CA . THR A 1 151 ? -20.756 -5.199 13.474 1.00 87.19 151 THR A CA 1
ATOM 1236 C C . THR A 1 151 ? -21.478 -4.015 14.113 1.00 87.19 151 THR A C 1
ATOM 1238 O O . THR A 1 151 ? -22.328 -3.398 13.476 1.00 87.19 151 THR A O 1
ATOM 1241 N N . LYS A 1 152 ? -21.177 -3.664 15.362 1.00 92.00 152 LYS A N 1
ATOM 1242 C CA . LYS A 1 152 ? -21.907 -2.657 16.159 1.00 92.00 152 LYS A CA 1
ATOM 1243 C C . LYS A 1 152 ? -20.988 -1.679 16.889 1.00 92.00 152 LYS A C 1
ATOM 1245 O O . LYS A 1 152 ? -21.453 -0.624 17.309 1.00 92.00 152 LYS A O 1
ATOM 1250 N N . GLY A 1 153 ? -19.690 -1.973 16.995 1.00 91.38 153 GLY A N 1
ATOM 1251 C CA . GLY A 1 153 ? -18.737 -1.193 17.793 1.00 91.38 153 GLY A CA 1
ATOM 1252 C C . GLY A 1 153 ? -18.656 0.285 17.414 1.00 91.38 153 GLY A C 1
ATOM 1253 O O . GLY A 1 153 ? -18.542 1.135 18.289 1.00 91.38 153 GLY A O 1
ATOM 1254 N N . TYR A 1 154 ? -18.800 0.619 16.128 1.00 92.12 154 TYR A N 1
ATOM 1255 C CA . TYR A 1 154 ? -18.742 2.013 15.675 1.00 92.12 154 TYR A CA 1
ATOM 1256 C C . TYR A 1 154 ? -19.844 2.909 16.271 1.00 92.12 154 TYR A C 1
ATOM 1258 O O . TYR A 1 154 ? -19.640 4.119 16.338 1.00 92.12 154 TYR A O 1
ATOM 1266 N N . PHE A 1 155 ? -20.969 2.357 16.751 1.00 94.69 155 PHE A N 1
ATOM 1267 C CA . PHE A 1 155 ? -22.012 3.140 17.425 1.00 94.69 155 PHE A CA 1
ATOM 1268 C C . PHE A 1 155 ? -21.523 3.780 18.723 1.00 94.69 155 PHE A C 1
ATOM 1270 O O . PHE A 1 155 ? -21.976 4.867 19.059 1.00 94.69 155 PHE A O 1
ATOM 1277 N N . VAL A 1 156 ? -20.551 3.172 19.408 1.00 94.31 156 VAL A N 1
ATOM 1278 C CA . VAL A 1 156 ? -19.907 3.771 20.591 1.00 94.31 156 VAL A CA 1
ATOM 1279 C C . VAL A 1 156 ? -19.261 5.116 20.242 1.00 94.31 156 VAL A C 1
ATOM 1281 O O . VAL A 1 156 ? -19.257 6.037 21.054 1.00 94.31 156 VAL A O 1
ATOM 1284 N N . TYR A 1 157 ? -18.744 5.239 19.017 1.00 92.56 157 TYR A N 1
ATOM 1285 C CA . TYR A 1 157 ? -18.066 6.439 18.536 1.00 92.56 157 TYR A CA 1
ATOM 1286 C C . TYR A 1 157 ? -19.016 7.397 17.795 1.00 92.56 157 TYR A C 1
ATOM 1288 O O . TYR A 1 157 ? -18.947 8.603 18.030 1.00 92.56 157 TYR A O 1
ATOM 1296 N N . GLU A 1 158 ? -19.924 6.866 16.957 1.00 92.75 158 GLU A N 1
ATOM 1297 C CA . GLU A 1 158 ? -20.927 7.629 16.190 1.00 92.75 158 GLU A CA 1
ATOM 1298 C C . GLU A 1 158 ? -22.020 8.208 17.099 1.00 92.75 158 GLU A C 1
ATOM 1300 O O . GLU A 1 158 ? -22.198 9.421 17.163 1.00 92.75 158 GLU A O 1
ATOM 1305 N N . LYS A 1 159 ? -22.793 7.335 17.754 1.00 93.00 159 LYS A N 1
ATOM 1306 C CA . LYS A 1 159 ? -23.988 7.695 18.523 1.00 93.00 159 LYS A CA 1
ATOM 1307 C C . LYS A 1 159 ? -24.396 6.536 19.432 1.00 93.00 159 LYS A C 1
ATOM 1309 O O . LYS A 1 159 ? -24.984 5.557 18.963 1.00 93.00 159 LYS A O 1
ATOM 1314 N N . ILE A 1 160 ? -24.097 6.654 20.724 1.00 94.31 160 ILE A N 1
ATOM 1315 C CA . ILE A 1 160 ? -24.231 5.540 21.668 1.00 94.31 160 ILE A CA 1
ATOM 1316 C C . ILE A 1 160 ? -25.685 5.099 21.873 1.00 94.31 160 ILE A C 1
ATOM 1318 O O . ILE A 1 160 ? -25.936 3.920 22.109 1.00 94.31 160 ILE A O 1
ATOM 1322 N N . GLU A 1 161 ? -26.660 5.997 21.709 1.00 93.69 161 GLU A N 1
ATOM 1323 C CA . GLU A 1 161 ? -28.085 5.685 21.877 1.00 93.69 161 GLU A CA 1
ATOM 1324 C C . GLU A 1 161 ? -28.559 4.606 20.897 1.00 93.69 161 GLU A C 1
ATOM 1326 O O . GLU A 1 161 ? -29.455 3.836 21.228 1.00 93.69 161 GLU A O 1
ATOM 1331 N N . LYS A 1 162 ? -27.910 4.465 19.731 1.00 93.56 162 LYS A N 1
ATOM 1332 C CA . LYS A 1 162 ? -28.230 3.399 18.765 1.00 93.56 162 LYS A CA 1
ATOM 1333 C C . LYS A 1 162 ? -27.973 1.995 19.305 1.00 93.56 162 LYS A C 1
ATOM 1335 O O . LYS A 1 162 ? -28.549 1.033 18.807 1.00 93.56 162 LYS A O 1
ATOM 1340 N N . LEU A 1 163 ? -27.146 1.849 20.342 1.00 94.31 163 LEU A N 1
ATOM 1341 C CA . LEU A 1 163 ? -26.963 0.563 21.014 1.00 94.31 163 LEU A CA 1
ATOM 1342 C C . LEU A 1 163 ? -28.252 0.069 21.695 1.00 94.31 163 LEU A C 1
ATOM 1344 O O . LEU A 1 163 ? -28.396 -1.135 21.894 1.00 94.31 163 LEU A O 1
ATOM 1348 N N . GLN A 1 164 ? -29.204 0.959 22.006 1.00 92.88 164 GLN A N 1
ATOM 1349 C CA . GLN A 1 164 ? -30.509 0.597 22.576 1.00 92.88 164 GLN A CA 1
ATOM 1350 C C . GLN A 1 164 ? -31.422 -0.118 21.569 1.00 92.88 164 GLN A C 1
ATOM 1352 O O . GLN A 1 164 ? -32.342 -0.822 21.975 1.00 92.88 164 GLN A O 1
ATOM 1357 N N . GLU A 1 165 ? -31.165 0.039 20.268 1.00 92.44 165 GLU A N 1
ATOM 1358 C CA . GLU A 1 165 ? -31.943 -0.589 19.192 1.00 92.44 165 GLU A CA 1
ATOM 1359 C C . GLU A 1 165 ? -31.582 -2.071 18.998 1.00 92.44 165 GLU A C 1
ATOM 1361 O O . GLU A 1 165 ? -32.298 -2.807 18.320 1.00 92.44 165 GLU A O 1
ATOM 1366 N N . ILE A 1 166 ? -30.476 -2.535 19.593 1.00 92.00 166 ILE A N 1
ATOM 1367 C CA . ILE A 1 166 ? -30.057 -3.936 19.519 1.00 92.00 166 ILE A CA 1
ATOM 1368 C C . ILE A 1 166 ? -31.052 -4.779 20.317 1.00 92.00 166 ILE A C 1
ATOM 1370 O O . ILE A 1 166 ? -31.266 -4.543 21.501 1.00 92.00 166 ILE A O 1
ATOM 1374 N N . SER A 1 167 ? -31.658 -5.778 19.677 1.00 89.00 167 SER A N 1
ATOM 1375 C CA . SER A 1 167 ? -32.696 -6.608 20.290 1.00 89.00 167 SER A CA 1
ATOM 1376 C C . SER A 1 167 ? -32.140 -7.924 20.825 1.00 89.00 167 SER A C 1
ATOM 1378 O O . SER A 1 167 ? -31.474 -8.673 20.109 1.00 89.00 167 SER A O 1
ATOM 1380 N N . ALA A 1 168 ? -32.518 -8.279 22.057 1.00 86.44 168 ALA A N 1
ATOM 1381 C CA . ALA A 1 168 ? -32.215 -9.589 22.636 1.00 86.44 168 ALA A CA 1
ATOM 1382 C C . ALA A 1 168 ? -32.795 -10.758 21.819 1.00 86.44 168 ALA A C 1
ATOM 1384 O O . ALA A 1 168 ? -32.277 -11.866 21.889 1.00 86.44 168 ALA A O 1
ATOM 1385 N N . ARG A 1 169 ? -33.860 -10.524 21.036 1.00 84.94 169 ARG A N 1
ATOM 1386 C CA . ARG A 1 169 ? -34.459 -11.556 20.172 1.00 84.94 169 ARG A CA 1
ATOM 1387 C C . ARG A 1 169 ? -33.578 -11.907 18.974 1.00 84.94 169 ARG A C 1
ATOM 1389 O O . ARG A 1 169 ? -33.666 -13.025 18.485 1.00 84.94 169 ARG A O 1
ATOM 1396 N N . GLU A 1 170 ? -32.780 -10.955 18.495 1.00 83.56 170 GLU A N 1
ATOM 1397 C CA . GLU A 1 170 ? -31.888 -11.153 17.347 1.00 83.56 170 GLU A CA 1
ATOM 1398 C C . GLU A 1 170 ? -30.574 -11.791 17.784 1.00 83.56 170 GLU A C 1
ATOM 1400 O O . GLU A 1 170 ? -30.124 -12.768 17.191 1.00 83.56 170 GLU A O 1
ATOM 1405 N N . ASN A 1 171 ? -29.961 -11.245 18.836 1.00 88.69 171 ASN A N 1
ATOM 1406 C CA . ASN A 1 171 ? -28.747 -11.795 19.419 1.00 88.69 171 ASN A CA 1
ATOM 1407 C C . ASN A 1 171 ? -28.639 -11.383 20.892 1.00 88.69 171 ASN A C 1
ATOM 1409 O O . ASN A 1 171 ? -28.286 -10.247 21.221 1.00 88.69 171 ASN A O 1
ATOM 1413 N N . THR A 1 172 ? -28.923 -12.330 21.787 1.00 89.69 172 THR A N 1
ATOM 1414 C CA . THR A 1 172 ? -28.904 -12.110 23.237 1.00 89.69 172 THR A CA 1
ATOM 1415 C C . THR A 1 172 ? -27.539 -11.639 23.732 1.00 89.69 172 THR A C 1
ATOM 1417 O O . THR A 1 172 ? -27.467 -10.714 24.537 1.00 89.69 172 THR A O 1
ATOM 1420 N N . ILE A 1 173 ? -26.444 -12.218 23.232 1.00 90.62 173 ILE A N 1
ATOM 1421 C CA . ILE A 1 173 ? -25.090 -11.854 23.669 1.00 90.62 173 ILE A CA 1
ATOM 1422 C C . ILE A 1 173 ? -24.787 -10.406 23.277 1.00 90.62 173 ILE A C 1
ATOM 1424 O O . ILE A 1 173 ? -24.358 -9.619 24.119 1.00 90.62 173 ILE A O 1
ATOM 1428 N N . TYR A 1 174 ? -25.085 -10.017 22.036 1.00 93.62 174 TYR A N 1
ATOM 1429 C CA . TYR A 1 174 ? -24.859 -8.647 21.565 1.00 93.62 174 TYR A CA 1
ATOM 1430 C C . TYR A 1 174 ? -25.709 -7.634 22.318 1.00 93.62 174 TYR A C 1
ATOM 1432 O O . TYR A 1 174 ? -25.224 -6.550 22.637 1.00 93.62 174 TYR A O 1
ATOM 1440 N N . TYR A 1 175 ? -26.954 -7.989 22.635 1.00 93.38 175 TYR A N 1
ATOM 1441 C CA . TYR A 1 175 ? -27.799 -7.166 23.487 1.00 93.38 175 TYR A CA 1
ATOM 14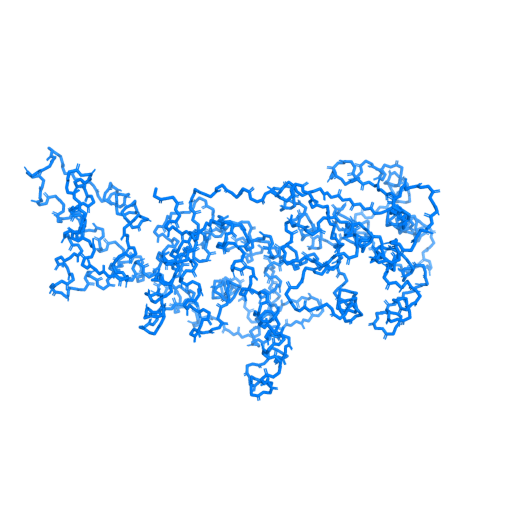42 C C . TYR A 1 175 ? -27.141 -6.919 24.848 1.00 93.38 175 TYR A C 1
ATOM 1444 O O . TYR A 1 175 ? -27.045 -5.773 25.278 1.00 93.38 175 TYR A O 1
ATOM 1452 N N . HIS A 1 176 ? -26.617 -7.953 25.511 1.00 93.44 176 HIS A N 1
ATOM 1453 C CA . HIS A 1 176 ? -25.968 -7.769 26.811 1.00 93.44 176 HIS A CA 1
ATOM 1454 C C . HIS A 1 176 ? -24.644 -7.011 26.736 1.00 93.44 176 HIS A C 1
ATOM 1456 O O . HIS A 1 176 ? -24.380 -6.200 27.622 1.00 93.44 176 HIS A O 1
ATOM 1462 N N . ILE A 1 177 ? -23.856 -7.192 25.674 1.00 95.81 177 ILE A N 1
ATOM 1463 C CA . ILE A 1 177 ? -22.673 -6.357 25.424 1.00 95.81 177 ILE A CA 1
ATOM 1464 C C . ILE A 1 177 ? -23.090 -4.887 25.256 1.00 95.81 177 ILE A C 1
ATOM 1466 O O . ILE A 1 177 ? -22.494 -4.003 25.868 1.00 95.81 177 ILE A O 1
ATOM 1470 N N . ALA A 1 178 ? -24.153 -4.608 24.498 1.00 96.69 178 ALA A N 1
ATOM 1471 C CA . ALA A 1 178 ? -24.680 -3.256 24.328 1.00 96.69 178 ALA A CA 1
ATOM 1472 C C . ALA A 1 178 ? -25.146 -2.640 25.659 1.00 96.69 178 ALA A C 1
ATOM 1474 O O . ALA A 1 178 ? -24.777 -1.508 25.972 1.00 96.69 178 ALA A O 1
ATOM 1475 N N . GLN A 1 179 ? -25.894 -3.392 26.475 1.00 95.56 179 GLN A N 1
ATOM 1476 C CA . GLN A 1 179 ? -26.344 -2.939 27.797 1.00 95.56 179 GLN A CA 1
ATOM 1477 C C . GLN A 1 179 ? -25.178 -2.672 28.753 1.00 95.56 179 GLN A C 1
ATOM 1479 O O . GLN A 1 179 ? -25.208 -1.686 29.488 1.00 95.56 179 GLN A O 1
ATOM 1484 N N . PHE A 1 180 ? -24.140 -3.512 28.723 1.00 96.88 180 PHE A N 1
ATOM 1485 C CA . PHE A 1 180 ? -22.909 -3.279 29.472 1.00 96.88 180 PHE A CA 1
ATOM 1486 C C . PHE A 1 180 ? -22.269 -1.945 29.077 1.00 96.88 180 PHE A C 1
ATOM 1488 O O . PHE A 1 180 ? -22.053 -1.094 29.935 1.00 96.88 180 PHE A O 1
ATOM 1495 N N . ILE A 1 181 ? -22.050 -1.717 27.778 1.00 97.94 181 ILE A N 1
ATOM 1496 C CA . ILE A 1 181 ? -21.424 -0.484 27.277 1.00 97.94 181 ILE A CA 1
ATOM 1497 C C . ILE A 1 181 ? -22.245 0.758 27.660 1.00 97.94 181 ILE A C 1
ATOM 1499 O O . ILE A 1 181 ? -21.679 1.746 28.126 1.00 97.94 181 ILE A O 1
ATOM 1503 N N . ILE A 1 182 ? -23.574 0.708 27.512 1.00 97.38 182 ILE A N 1
ATOM 1504 C CA . ILE A 1 182 ? -24.484 1.801 27.897 1.00 97.38 182 ILE A CA 1
ATOM 1505 C C . ILE A 1 182 ? -24.405 2.076 29.407 1.00 97.38 182 ILE A C 1
ATOM 1507 O O . ILE A 1 182 ? -24.366 3.233 29.832 1.00 97.38 182 ILE A O 1
ATOM 1511 N N . ALA A 1 183 ? -24.366 1.028 30.234 1.00 96.75 183 ALA A N 1
ATOM 1512 C CA . ALA A 1 183 ? -24.257 1.178 31.681 1.00 96.75 183 ALA A CA 1
ATOM 1513 C C . ALA A 1 183 ? -22.928 1.833 32.085 1.00 96.75 183 ALA A C 1
ATOM 1515 O O . ALA A 1 183 ? -22.929 2.758 32.898 1.00 96.75 183 ALA A O 1
ATOM 1516 N N . GLU A 1 184 ? -21.812 1.395 31.501 1.00 97.94 184 GLU A N 1
ATOM 1517 C CA . GLU A 1 184 ? -20.488 1.973 31.753 1.00 97.94 184 GLU A CA 1
ATOM 1518 C C . GLU A 1 184 ? -20.407 3.435 31.277 1.00 97.94 184 GLU A C 1
ATOM 1520 O O . GLU A 1 184 ? -19.859 4.285 31.985 1.00 97.94 184 GLU A O 1
ATOM 1525 N N . TYR A 1 185 ? -21.042 3.764 30.145 1.00 97.19 185 TYR A N 1
ATOM 1526 C CA . TYR A 1 185 ? -21.170 5.137 29.646 1.00 97.19 185 TYR A CA 1
ATOM 1527 C C . TYR A 1 185 ? -21.904 6.056 30.625 1.00 97.19 185 TYR A C 1
ATOM 1529 O O . TYR A 1 185 ? -21.380 7.102 31.011 1.00 97.19 185 TYR A O 1
ATOM 1537 N N . HIS A 1 186 ? -23.104 5.670 31.071 1.00 96.38 186 HIS A N 1
ATOM 1538 C CA . HIS A 1 186 ? -23.898 6.503 31.979 1.00 96.38 186 HIS A CA 1
ATOM 1539 C C . HIS A 1 186 ? -23.242 6.666 33.351 1.00 96.38 186 HIS A C 1
ATOM 1541 O O . HIS A 1 186 ? -23.332 7.739 33.952 1.00 96.38 186 HIS A O 1
ATOM 1547 N N . LYS A 1 187 ? -22.546 5.630 33.833 1.00 96.31 187 LYS A N 1
ATOM 1548 C CA . LYS A 1 187 ? -21.758 5.687 35.071 1.00 96.31 187 LYS A CA 1
ATOM 1549 C C . LYS A 1 187 ? -20.448 6.467 34.920 1.00 96.31 187 LYS A C 1
ATOM 1551 O O . LYS A 1 187 ? -19.840 6.782 35.938 1.00 96.31 187 LYS A O 1
ATOM 1556 N N . LYS A 1 188 ? -20.020 6.780 33.689 1.00 94.62 188 LYS A N 1
ATOM 1557 C CA . LYS A 1 188 ? -18.747 7.450 33.366 1.00 94.62 188 LYS A CA 1
ATOM 1558 C C . LYS A 1 188 ? -17.538 6.724 33.958 1.00 94.62 188 LYS A C 1
ATOM 1560 O O . LYS A 1 188 ? -16.661 7.338 34.566 1.00 94.62 188 LYS A O 1
ATOM 1565 N N . THR A 1 189 ? -17.516 5.403 33.832 1.00 97.38 189 THR A N 1
ATOM 1566 C CA . THR A 1 189 ? -16.441 4.586 34.399 1.00 97.38 189 THR A CA 1
ATOM 1567 C C . THR A 1 189 ? -15.174 4.680 33.553 1.00 97.38 189 THR A C 1
ATOM 1569 O O . THR A 1 189 ? -15.205 5.007 32.364 1.00 97.38 189 THR A O 1
ATOM 1572 N N . VAL A 1 190 ? -14.033 4.330 34.152 1.00 97.31 190 VAL A N 1
ATOM 1573 C CA . VAL A 1 190 ? -12.773 4.214 33.404 1.00 97.31 190 VAL A CA 1
ATOM 1574 C C . VAL A 1 190 ? -12.859 3.118 32.331 1.00 97.31 190 VAL A C 1
ATOM 1576 O O . VAL A 1 190 ? -12.331 3.283 31.235 1.00 97.31 190 VAL A O 1
ATOM 1579 N N . VAL A 1 191 ? -13.623 2.053 32.594 1.00 97.94 191 VAL A N 1
ATOM 1580 C CA . VAL A 1 191 ? -13.882 0.963 31.645 1.00 97.94 191 VAL A CA 1
ATOM 1581 C C . VAL A 1 191 ? -14.530 1.487 30.363 1.00 97.94 191 VAL A C 1
ATOM 1583 O O . VAL A 1 191 ? -14.121 1.084 29.277 1.00 97.94 191 VAL A O 1
ATOM 1586 N N . PHE A 1 192 ? -15.466 2.441 30.448 1.00 97.94 192 PHE A N 1
ATOM 1587 C CA . PHE A 1 192 ? -16.028 3.059 29.245 1.00 97.94 192 PHE A CA 1
ATOM 1588 C C . PHE A 1 192 ? -14.963 3.772 28.401 1.00 97.94 192 PHE A C 1
ATOM 1590 O O . PHE A 1 192 ? -14.931 3.598 27.185 1.00 97.94 192 PHE A O 1
ATOM 1597 N N . SER A 1 193 ? -14.044 4.512 29.030 1.00 96.38 193 SER A N 1
ATOM 1598 C CA . SER A 1 193 ? -12.950 5.169 28.298 1.00 96.38 193 SER A CA 1
ATOM 1599 C C . SER A 1 193 ? -12.023 4.163 27.602 1.00 96.38 193 SER A C 1
ATOM 1601 O O . SER A 1 193 ? -11.511 4.423 26.513 1.00 96.38 193 SER A O 1
ATOM 1603 N N . TYR A 1 194 ? -11.837 2.977 28.187 1.00 97.75 194 TYR A N 1
ATOM 1604 C CA . TYR A 1 194 ? -11.100 1.885 27.556 1.00 97.75 194 TYR A CA 1
ATOM 1605 C C . TYR A 1 194 ? -11.864 1.296 26.370 1.00 97.75 194 TYR A C 1
ATOM 1607 O O . TYR A 1 194 ? -11.266 1.101 25.314 1.00 97.75 194 TYR A O 1
ATOM 1615 N N . ILE A 1 195 ? -13.181 1.104 26.491 1.00 97.81 195 ILE A N 1
ATOM 1616 C CA . ILE A 1 195 ? -14.043 0.668 25.380 1.00 97.81 195 ILE A CA 1
ATOM 1617 C C . ILE A 1 195 ? -13.986 1.676 24.227 1.00 97.81 195 ILE A C 1
ATOM 1619 O O . ILE A 1 195 ? -13.798 1.283 23.077 1.00 97.81 195 ILE A O 1
ATOM 1623 N N . GLU A 1 196 ? -14.093 2.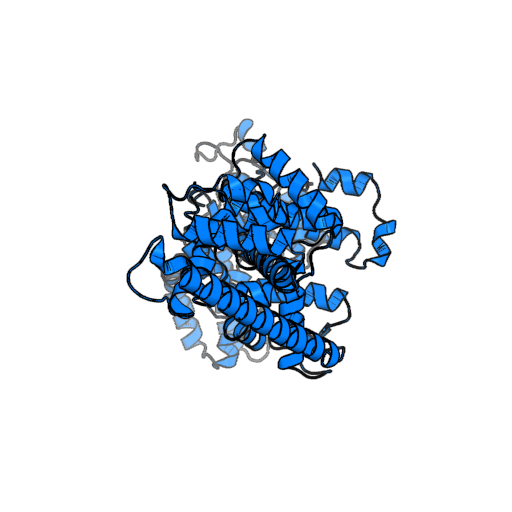973 24.516 1.00 95.75 196 GLU A N 1
ATOM 1624 C CA . GLU A 1 196 ? -13.999 4.024 23.500 1.00 95.75 196 GLU A CA 1
ATOM 1625 C C . GLU A 1 196 ? -12.636 3.999 22.793 1.00 95.75 196 GLU A C 1
ATOM 1627 O O . GLU A 1 196 ? -12.573 4.052 21.564 1.00 95.75 196 GLU A O 1
ATOM 1632 N N . ASN A 1 197 ? -11.543 3.822 23.540 1.00 95.50 197 ASN A N 1
ATOM 1633 C CA . ASN A 1 197 ? -10.200 3.670 22.978 1.00 95.50 197 ASN A CA 1
ATOM 1634 C C . ASN A 1 197 ? -10.064 2.435 22.071 1.00 95.50 197 ASN A C 1
ATOM 1636 O O . ASN A 1 197 ? -9.443 2.522 21.011 1.00 95.50 197 ASN A O 1
ATOM 1640 N N . ILE A 1 198 ? -10.659 1.300 22.448 1.00 96.94 198 ILE A N 1
ATOM 1641 C CA . ILE A 1 198 ? -10.695 0.088 21.613 1.00 96.94 198 ILE A CA 1
ATOM 1642 C C . ILE A 1 198 ? -11.462 0.370 20.315 1.00 96.94 198 ILE A C 1
ATOM 1644 O O . ILE A 1 198 ? -11.005 0.004 19.235 1.00 96.94 198 ILE A O 1
ATOM 1648 N N . VAL A 1 199 ? -12.590 1.081 20.383 1.00 96.06 199 VAL A N 1
ATOM 1649 C CA . VAL A 1 199 ? -13.379 1.439 19.193 1.00 96.06 199 VAL A CA 1
ATOM 1650 C C . VAL A 1 199 ? -12.626 2.420 18.289 1.00 96.06 199 VAL A C 1
ATOM 1652 O O . VAL A 1 199 ? -12.635 2.244 17.070 1.00 96.06 199 VAL A O 1
ATOM 1655 N N . LYS A 1 200 ? -11.909 3.405 18.844 1.00 95.81 200 LYS A N 1
ATOM 1656 C CA . LYS A 1 200 ? -11.003 4.270 18.063 1.00 95.81 200 LYS A CA 1
ATOM 1657 C C . LYS A 1 200 ? -9.947 3.438 17.331 1.00 95.81 200 LYS A C 1
ATOM 1659 O O . LYS A 1 200 ? -9.751 3.612 16.128 1.00 95.81 200 LYS A O 1
ATOM 1664 N N . GLY A 1 201 ? -9.312 2.500 18.037 1.00 95.62 201 GLY A N 1
ATOM 1665 C CA . GLY A 1 201 ? -8.352 1.562 17.454 1.00 95.62 201 GLY A CA 1
ATOM 1666 C C . GLY A 1 201 ? -8.968 0.698 16.350 1.00 95.62 201 GLY A C 1
ATOM 1667 O O . GLY A 1 201 ? -8.353 0.523 15.303 1.00 95.62 201 GLY A O 1
ATOM 1668 N N . LEU A 1 202 ? -10.211 0.235 16.513 1.00 94.56 202 LEU A N 1
ATOM 1669 C CA . LEU A 1 202 ? -10.955 -0.495 15.482 1.00 94.56 202 LEU A CA 1
ATOM 1670 C C . LEU A 1 202 ? -11.139 0.342 14.218 1.00 94.56 202 LEU A C 1
ATOM 1672 O O . LEU A 1 202 ? -10.796 -0.122 13.129 1.00 94.56 202 LEU A O 1
ATOM 1676 N N . LEU A 1 203 ? -11.641 1.570 14.342 1.00 94.88 203 LEU A N 1
ATOM 1677 C CA . LEU A 1 203 ? -11.861 2.449 13.191 1.00 94.88 203 LEU A CA 1
ATOM 1678 C C . LEU A 1 203 ? -10.550 2.749 12.451 1.00 94.88 203 LEU A C 1
ATOM 1680 O O . LEU A 1 203 ? -10.512 2.673 11.224 1.00 94.88 203 LEU A O 1
ATOM 1684 N N . LEU A 1 204 ? -9.462 3.004 13.182 1.00 95.38 204 LEU A N 1
ATOM 1685 C CA . LEU A 1 204 ? -8.133 3.197 12.594 1.00 95.38 204 LEU A CA 1
ATOM 1686 C C . LEU A 1 204 ? -7.583 1.926 11.947 1.00 95.38 204 LEU A C 1
ATOM 1688 O O . LEU A 1 204 ? -7.038 1.985 10.845 1.00 95.38 204 LEU A O 1
ATOM 1692 N N . SER A 1 205 ? -7.756 0.769 12.590 1.00 94.06 205 SER A N 1
ATOM 1693 C CA . SER A 1 205 ? -7.267 -0.511 12.071 1.00 94.06 205 SER A CA 1
ATOM 1694 C C . SER A 1 205 ? -7.873 -0.819 10.702 1.00 94.06 205 SER A C 1
ATOM 1696 O O . SER A 1 205 ? -7.160 -1.262 9.807 1.00 94.06 205 SER A O 1
ATOM 1698 N N . ARG A 1 206 ? -9.143 -0.460 10.481 1.00 91.25 206 ARG A N 1
ATOM 1699 C CA . ARG A 1 206 ? -9.817 -0.601 9.182 1.00 91.25 206 ARG A CA 1
ATOM 1700 C C . ARG A 1 206 ? -9.207 0.280 8.100 1.00 91.25 206 ARG A C 1
ATOM 1702 O O . ARG A 1 206 ? -9.083 -0.147 6.956 1.00 91.25 206 ARG A O 1
ATOM 1709 N N . VAL A 1 207 ? -8.782 1.491 8.453 1.00 92.75 207 VAL A N 1
ATOM 1710 C CA . VAL A 1 207 ? -8.105 2.397 7.517 1.00 92.75 207 VAL A CA 1
ATOM 1711 C C . VAL A 1 207 ? -6.693 1.897 7.189 1.00 92.75 207 VAL A C 1
ATOM 1713 O O . VAL A 1 207 ? -6.276 1.947 6.029 1.00 92.75 207 VAL A O 1
ATOM 1716 N N . ILE A 1 208 ? -5.958 1.397 8.184 1.00 93.12 208 ILE A N 1
ATOM 1717 C CA . ILE A 1 208 ? -4.545 0.996 8.065 1.00 93.12 208 ILE A CA 1
ATOM 1718 C C . ILE A 1 208 ? -4.410 -0.392 7.434 1.00 93.12 208 ILE A C 1
ATOM 1720 O O . ILE A 1 208 ? -3.771 -0.549 6.396 1.00 93.12 208 ILE A O 1
ATOM 1724 N N . TYR A 1 209 ? -5.043 -1.390 8.042 1.00 91.06 209 TYR A N 1
ATOM 1725 C CA . TYR A 1 209 ? -4.935 -2.799 7.676 1.00 91.06 209 TYR A CA 1
ATOM 1726 C C . TYR A 1 209 ? -6.034 -3.244 6.712 1.00 91.06 209 TYR A C 1
ATOM 1728 O O . TYR A 1 209 ? -5.832 -4.191 5.956 1.00 91.06 209 TYR A O 1
ATOM 1736 N N . GLY A 1 210 ? -7.177 -2.556 6.689 1.00 86.69 210 GLY A N 1
ATOM 1737 C CA . GLY A 1 210 ? -8.367 -3.040 5.989 1.00 86.69 210 GLY A CA 1
ATOM 1738 C C . GLY A 1 210 ? -9.227 -3.947 6.874 1.00 86.69 210 GLY A C 1
ATOM 1739 O O . GLY A 1 210 ? -9.166 -3.853 8.098 1.00 86.69 210 GLY A O 1
ATOM 1740 N N . TYR A 1 211 ? -10.057 -4.800 6.278 1.00 75.25 211 TYR A N 1
ATOM 1741 C CA . TYR A 1 211 ? -11.002 -5.660 7.008 1.00 75.25 211 TYR A CA 1
ATOM 1742 C C . TYR A 1 211 ? -11.339 -6.939 6.222 1.00 75.25 211 TYR A C 1
ATOM 1744 O O . TYR A 1 211 ? -11.020 -7.059 5.039 1.00 75.25 211 TYR A O 1
ATOM 1752 N N . VAL A 1 212 ? -11.917 -7.923 6.920 1.00 60.66 212 VAL A N 1
ATOM 1753 C CA . VAL A 1 212 ? -12.303 -9.237 6.372 1.00 60.66 212 VAL A CA 1
ATOM 1754 C C . VAL A 1 212 ? -13.531 -9.098 5.447 1.00 60.66 212 VAL A C 1
ATOM 1756 O O . VAL A 1 212 ? -14.262 -8.113 5.540 1.00 60.66 212 VAL A O 1
ATOM 1759 N N . ASP A 1 213 ? -13.726 -10.078 4.556 1.00 54.12 213 ASP A N 1
ATOM 1760 C CA . ASP A 1 213 ? -14.886 -10.247 3.657 1.00 54.12 213 ASP A CA 1
ATOM 1761 C C . ASP A 1 213 ? -15.004 -9.291 2.466 1.00 54.12 213 ASP A C 1
ATOM 1763 O O . ASP A 1 213 ? -16.096 -8.872 2.087 1.00 54.12 213 ASP A O 1
ATOM 1767 N N . VAL A 1 214 ? -13.888 -8.989 1.797 1.00 55.88 214 VAL A N 1
ATOM 1768 C CA . VAL A 1 214 ? -13.941 -8.191 0.567 1.00 55.88 214 VAL A CA 1
ATOM 1769 C C . VAL A 1 214 ? -13.778 -9.051 -0.678 1.00 55.88 214 VAL A C 1
ATOM 1771 O O . VAL A 1 214 ? -12.702 -9.565 -0.977 1.00 55.88 214 VAL A O 1
ATOM 1774 N N . THR A 1 215 ? -14.856 -9.143 -1.455 1.00 50.62 215 THR A N 1
ATOM 1775 C CA . THR A 1 215 ? -14.804 -9.551 -2.861 1.00 50.62 215 THR A CA 1
ATOM 1776 C C . THR A 1 215 ? -14.634 -8.297 -3.718 1.00 50.62 215 THR A C 1
ATOM 1778 O O . THR A 1 21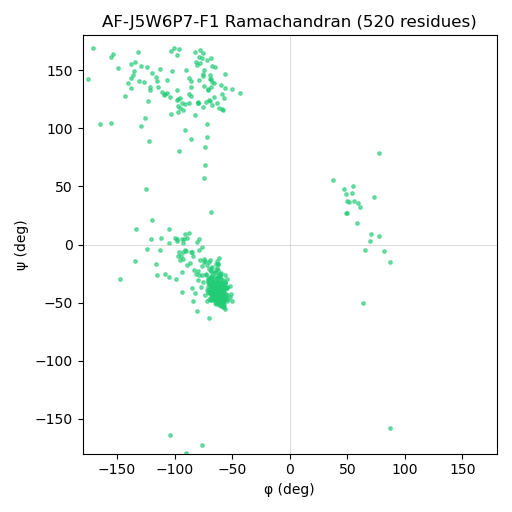5 ? -15.583 -7.561 -3.973 1.00 50.62 215 THR A O 1
ATOM 1781 N N . TYR A 1 216 ? -13.398 -8.004 -4.134 1.00 53.72 216 TYR A N 1
ATOM 1782 C CA . TYR A 1 216 ? -13.139 -6.902 -5.063 1.00 53.72 216 TYR A CA 1
ATOM 1783 C C . TYR A 1 216 ? -13.642 -7.298 -6.461 1.00 53.72 216 TYR A C 1
ATOM 1785 O O . TYR A 1 216 ? -13.036 -8.135 -7.134 1.00 53.72 216 TYR A O 1
ATOM 1793 N N . ASN A 1 217 ? -14.795 -6.754 -6.867 1.00 50.59 217 ASN A N 1
ATOM 1794 C CA . ASN A 1 217 ? -15.503 -7.157 -8.086 1.00 50.59 217 ASN A CA 1
ATOM 1795 C C . ASN A 1 217 ? -15.188 -6.285 -9.320 1.00 50.59 217 ASN A C 1
ATOM 1797 O O . ASN A 1 217 ? -15.453 -6.739 -10.439 1.00 50.59 217 ASN A O 1
ATOM 1801 N N . GLU A 1 218 ? -14.543 -5.117 -9.171 1.00 57.38 218 GLU A N 1
ATOM 1802 C CA . GLU A 1 218 ? -13.947 -4.369 -10.292 1.00 57.38 218 GLU A CA 1
ATOM 1803 C C . GLU A 1 218 ? -12.672 -5.093 -10.745 1.00 57.38 218 GLU A C 1
ATOM 1805 O O . GLU A 1 218 ? -11.550 -4.813 -10.332 1.00 57.38 218 GLU A O 1
ATOM 1810 N N . LYS A 1 219 ? -12.855 -6.102 -11.595 1.00 61.59 219 LYS A N 1
ATOM 1811 C CA . LYS A 1 219 ? -11.742 -6.875 -12.137 1.00 61.59 219 LYS A CA 1
ATOM 1812 C C . LYS A 1 219 ? -10.982 -6.004 -13.132 1.00 61.59 219 LYS A C 1
ATOM 1814 O O . LYS A 1 219 ? -11.587 -5.467 -14.056 1.00 61.59 219 LYS A O 1
ATOM 1819 N N . PHE A 1 220 ? -9.658 -5.971 -13.029 1.00 75.56 220 PHE A N 1
ATOM 1820 C CA . PHE A 1 220 ? -8.761 -5.386 -14.030 1.00 75.56 220 PHE A CA 1
ATOM 1821 C C . PHE A 1 220 ? -8.729 -6.179 -15.358 1.00 75.56 220 PHE A C 1
ATOM 1823 O O . PHE A 1 220 ? -7.729 -6.181 -16.067 1.00 75.56 220 PHE A O 1
ATOM 1830 N N . LYS A 1 221 ? -9.823 -6.872 -15.697 1.00 69.44 221 LYS A N 1
ATOM 1831 C CA . LYS A 1 221 ? -9.931 -7.819 -16.813 1.00 69.44 221 LYS A CA 1
ATOM 1832 C C . LYS A 1 221 ? -9.516 -7.220 -18.150 1.00 69.44 221 LYS A C 1
ATOM 1834 O O . LYS A 1 221 ? -8.909 -7.915 -18.952 1.00 69.44 221 LYS A O 1
ATOM 1839 N N . ASP A 1 222 ? -9.835 -5.947 -18.357 1.00 82.25 222 ASP A N 1
ATOM 1840 C CA . ASP A 1 222 ? -9.580 -5.260 -19.621 1.00 82.25 222 ASP A CA 1
ATOM 1841 C C . ASP A 1 222 ? -8.292 -4.425 -19.588 1.00 82.25 222 ASP A C 1
ATOM 1843 O O . ASP A 1 222 ? -8.001 -3.719 -20.551 1.00 82.25 222 ASP A O 1
ATOM 1847 N N . VAL A 1 223 ? -7.527 -4.462 -18.489 1.00 91.50 223 VAL A N 1
ATOM 1848 C CA . VAL A 1 223 ? -6.286 -3.695 -18.334 1.00 91.50 223 VAL A CA 1
ATOM 1849 C C . VAL A 1 223 ? -5.087 -4.576 -18.656 1.00 91.50 223 VAL A C 1
ATOM 1851 O O . VAL A 1 223 ? -4.867 -5.619 -18.042 1.00 91.50 223 VAL A O 1
ATOM 1854 N N . CYS A 1 224 ? -4.271 -4.108 -19.594 1.00 95.50 224 CYS A N 1
ATOM 1855 C CA . CYS A 1 224 ? -2.965 -4.665 -19.910 1.00 95.50 224 CYS A CA 1
ATOM 1856 C C . CYS A 1 224 ? -1.862 -3.714 -19.433 1.00 95.50 224 CYS A C 1
ATOM 1858 O O . CYS A 1 224 ? -1.871 -2.520 -19.744 1.00 95.50 224 CYS A O 1
ATOM 1860 N N . VAL A 1 225 ? -0.894 -4.248 -18.699 1.00 97.44 225 VAL A N 1
ATOM 1861 C CA . VAL A 1 225 ? 0.328 -3.544 -18.309 1.00 97.44 225 VAL A CA 1
ATOM 1862 C C . VAL A 1 225 ? 1.431 -3.887 -19.301 1.00 97.44 225 VAL A C 1
ATOM 1864 O O . VAL A 1 225 ? 1.723 -5.058 -19.516 1.00 97.44 225 VAL A O 1
ATOM 1867 N N . TYR A 1 226 ? 2.042 -2.862 -19.883 1.00 98.31 226 TYR A N 1
ATOM 1868 C CA . TYR A 1 226 ? 3.162 -2.966 -20.809 1.00 98.31 226 TYR A CA 1
ATOM 1869 C C . TYR A 1 226 ? 4.442 -2.576 -20.087 1.00 98.31 226 TYR A C 1
ATOM 1871 O O . TYR A 1 226 ? 4.498 -1.517 -19.464 1.00 98.31 226 TYR A O 1
ATOM 1879 N N . VAL A 1 227 ? 5.448 -3.438 -20.133 1.00 97.56 227 VAL A N 1
ATOM 1880 C CA . VAL A 1 227 ? 6.639 -3.314 -19.293 1.00 97.56 227 VAL A CA 1
ATOM 1881 C C . VAL A 1 227 ? 7.841 -2.847 -20.109 1.00 97.56 227 VAL A C 1
ATOM 1883 O O . VAL A 1 227 ? 8.159 -3.425 -21.145 1.00 97.56 227 VAL A O 1
ATOM 1886 N N . ASP A 1 228 ? 8.515 -1.820 -19.598 1.00 95.25 228 ASP A N 1
ATOM 1887 C CA . ASP A 1 228 ? 9.765 -1.273 -20.126 1.00 95.25 228 ASP A CA 1
ATOM 1888 C C 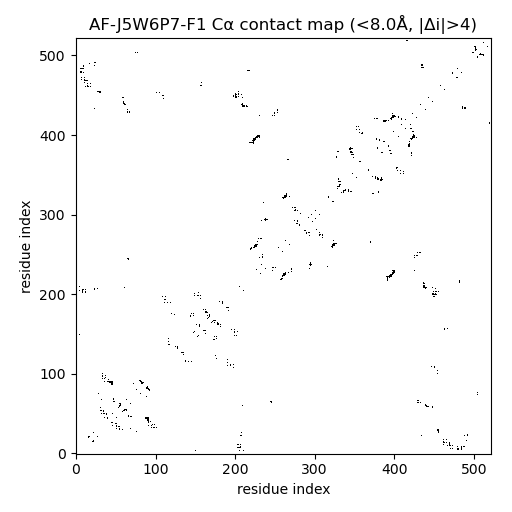. ASP A 1 228 ? 10.955 -2.249 -19.987 1.00 95.25 228 ASP A C 1
ATOM 1890 O O . ASP A 1 228 ? 11.021 -3.068 -19.065 1.00 95.25 228 ASP A O 1
ATOM 1894 N N . THR A 1 229 ? 11.949 -2.108 -20.860 1.00 94.81 229 THR A N 1
ATOM 1895 C CA . THR A 1 229 ? 13.178 -2.907 -20.955 1.00 94.81 229 THR A CA 1
ATOM 1896 C C . THR A 1 229 ? 13.902 -3.045 -19.613 1.00 94.81 229 THR A C 1
ATOM 1898 O O . THR A 1 229 ? 14.254 -4.153 -19.201 1.00 94.81 229 THR A O 1
ATOM 1901 N N . THR A 1 230 ? 14.116 -1.945 -18.881 1.00 93.75 230 THR A N 1
ATOM 1902 C CA . THR A 1 230 ? 14.846 -2.007 -17.598 1.00 93.75 230 THR A CA 1
ATOM 1903 C C . THR A 1 230 ? 14.071 -2.810 -16.554 1.00 93.75 230 THR A C 1
ATOM 1905 O O . THR A 1 230 ? 14.662 -3.583 -15.798 1.00 93.75 230 THR A O 1
ATOM 1908 N N . LEU A 1 231 ? 12.744 -2.669 -16.536 1.00 95.94 231 LEU A N 1
ATOM 1909 C CA . LEU A 1 231 ? 11.882 -3.406 -15.623 1.00 95.94 231 LEU A CA 1
ATOM 1910 C C . LEU A 1 231 ? 11.812 -4.894 -16.000 1.00 95.94 231 LEU A C 1
ATOM 1912 O O . LEU A 1 231 ? 11.864 -5.730 -15.101 1.00 95.94 231 LEU A O 1
ATOM 1916 N N . LEU A 1 232 ? 11.809 -5.244 -17.293 1.00 97.25 232 LEU A N 1
ATOM 1917 C CA . LEU A 1 232 ? 11.941 -6.636 -17.754 1.00 97.25 232 LEU A CA 1
ATOM 1918 C C . LEU A 1 232 ? 13.222 -7.290 -17.213 1.00 97.25 232 LEU A C 1
ATOM 1920 O O . LEU A 1 232 ? 13.163 -8.386 -16.658 1.00 97.25 232 LEU A O 1
ATOM 1924 N N . LEU A 1 233 ? 14.366 -6.597 -17.278 1.00 96.12 233 LEU A N 1
ATOM 1925 C CA . LEU A 1 233 ? 15.626 -7.105 -16.717 1.00 96.12 233 LEU A CA 1
ATOM 1926 C C . LEU A 1 233 ? 15.529 -7.361 -15.202 1.00 96.12 233 LEU A C 1
ATOM 1928 O O . LEU A 1 233 ? 16.069 -8.356 -14.718 1.00 96.12 233 LEU A O 1
ATOM 1932 N N . CYS A 1 234 ? 14.829 -6.505 -14.451 1.00 95.25 234 CYS A N 1
ATOM 1933 C CA . CYS A 1 234 ? 14.565 -6.737 -13.027 1.00 95.25 234 CYS A CA 1
ATOM 1934 C C . CYS A 1 234 ? 13.647 -7.955 -12.803 1.00 95.25 234 CYS A C 1
ATOM 1936 O O . CYS A 1 234 ? 13.905 -8.765 -11.913 1.00 95.25 234 CYS A O 1
ATOM 1938 N N . ILE A 1 235 ? 12.592 -8.117 -13.611 1.00 96.50 235 ILE A N 1
ATOM 1939 C CA . ILE A 1 235 ? 11.640 -9.243 -13.514 1.00 96.50 235 ILE A CA 1
ATOM 1940 C C . ILE A 1 235 ? 12.333 -10.587 -13.775 1.00 96.50 235 ILE A C 1
ATOM 1942 O O . ILE A 1 235 ? 12.049 -11.579 -13.096 1.00 96.50 235 ILE A O 1
ATOM 1946 N N . PHE A 1 236 ? 13.270 -10.625 -14.722 1.00 95.44 236 PHE A N 1
ATOM 1947 C CA . PHE A 1 236 ? 14.072 -11.816 -15.027 1.00 95.44 236 PHE A CA 1
ATOM 1948 C C . PHE A 1 236 ? 15.214 -12.057 -14.037 1.00 95.44 236 PHE A C 1
ATOM 1950 O O . PHE A 1 236 ? 15.981 -13.003 -14.195 1.00 95.44 236 PHE A O 1
ATOM 1957 N N . ALA A 1 237 ? 15.292 -11.241 -12.985 1.00 93.94 237 ALA A N 1
ATOM 1958 C CA . ALA A 1 237 ? 16.317 -11.285 -11.958 1.00 93.94 237 ALA A CA 1
ATOM 1959 C C . ALA A 1 237 ? 17.745 -11.046 -12.483 1.00 93.94 237 ALA A C 1
ATOM 1961 O O . ALA A 1 237 ? 18.705 -11.585 -11.940 1.00 93.94 237 ALA A O 1
ATOM 1962 N N . PHE A 1 238 ? 17.906 -10.225 -13.526 1.00 93.56 238 PHE A N 1
ATOM 1963 C CA . PHE A 1 238 ? 19.213 -9.906 -14.119 1.00 93.56 238 PHE A CA 1
ATOM 1964 C C . PHE A 1 238 ? 19.887 -8.666 -13.509 1.00 93.56 238 PHE A C 1
ATOM 1966 O O . PHE A 1 238 ? 21.036 -8.365 -13.846 1.00 93.56 238 PHE A O 1
ATOM 1973 N N . LYS A 1 239 ? 19.199 -7.958 -12.606 1.00 91.62 239 LYS A N 1
ATOM 1974 C CA . LYS A 1 239 ? 19.700 -6.768 -11.902 1.00 91.62 239 LYS A CA 1
ATOM 1975 C C . LYS A 1 239 ? 20.093 -7.089 -10.455 1.00 91.62 239 LYS A C 1
ATOM 1977 O O . LYS A 1 239 ? 20.301 -8.252 -10.105 1.00 91.62 239 LYS A O 1
ATOM 1982 N N . SER A 1 240 ? 20.241 -6.068 -9.611 1.00 88.31 240 SER A N 1
ATOM 1983 C CA . SER A 1 240 ? 20.527 -6.246 -8.181 1.00 88.31 240 SER A CA 1
ATOM 1984 C C . SER A 1 240 ? 19.383 -6.946 -7.432 1.00 88.31 240 SER A C 1
ATOM 1986 O O . SER A 1 240 ? 18.216 -6.814 -7.801 1.00 88.31 240 SER A O 1
ATOM 1988 N N . ASP A 1 241 ? 19.703 -7.645 -6.335 1.00 89.12 241 ASP A N 1
ATOM 1989 C CA . ASP A 1 241 ? 18.708 -8.368 -5.522 1.00 89.12 241 ASP A CA 1
ATOM 1990 C C . ASP A 1 241 ? 17.561 -7.445 -5.049 1.00 89.12 241 ASP A C 1
ATOM 1992 O O . ASP A 1 241 ? 16.394 -7.844 -5.045 1.00 89.12 241 ASP A O 1
ATOM 1996 N N . GLU A 1 242 ? 17.874 -6.187 -4.709 1.00 87.62 242 GLU A N 1
ATOM 1997 C CA . GLU A 1 242 ? 16.893 -5.173 -4.297 1.00 87.62 242 GLU A CA 1
ATOM 1998 C C . GLU A 1 242 ? 15.909 -4.833 -5.430 1.00 87.62 242 GLU A C 1
ATOM 2000 O O . GLU A 1 242 ? 14.693 -4.852 -5.222 1.00 87.62 242 GLU A O 1
ATOM 2005 N N . GLN A 1 243 ? 16.421 -4.563 -6.636 1.00 90.62 243 GLN A N 1
ATOM 2006 C CA . GLN A 1 243 ? 15.600 -4.238 -7.810 1.00 90.62 243 GLN A CA 1
ATOM 2007 C C . GLN A 1 243 ? 14.749 -5.431 -8.256 1.00 90.62 243 GLN A C 1
ATOM 2009 O O . GLN A 1 243 ? 13.565 -5.274 -8.559 1.00 90.62 243 GLN A O 1
ATOM 2014 N N . ASN A 1 244 ? 15.329 -6.630 -8.241 1.00 93.88 244 ASN A N 1
ATOM 2015 C CA . ASN A 1 244 ? 14.633 -7.859 -8.610 1.00 93.88 244 ASN A CA 1
ATOM 2016 C C . ASN A 1 244 ? 13.479 -8.158 -7.640 1.00 93.88 244 ASN A C 1
ATOM 2018 O O . ASN A 1 244 ? 12.395 -8.556 -8.065 1.00 93.88 244 ASN A O 1
ATOM 2022 N N . THR A 1 245 ? 13.681 -7.919 -6.339 1.00 93.56 245 THR A N 1
ATOM 2023 C CA . THR A 1 245 ? 12.639 -8.110 -5.317 1.00 93.56 245 THR A CA 1
ATOM 2024 C C . THR A 1 245 ? 11.458 -7.170 -5.544 1.00 93.56 245 THR A C 1
ATOM 2026 O O . THR A 1 245 ? 10.311 -7.618 -5.541 1.00 93.56 245 THR A O 1
ATOM 2029 N N . VAL A 1 246 ? 11.727 -5.887 -5.806 1.00 93.19 246 VAL A N 1
ATOM 2030 C CA . VAL A 1 246 ? 10.694 -4.885 -6.118 1.00 93.19 246 VAL A CA 1
ATOM 2031 C C . VAL A 1 246 ? 9.883 -5.289 -7.353 1.00 93.19 246 VAL A C 1
ATOM 2033 O O . VAL A 1 246 ? 8.652 -5.313 -7.305 1.00 93.19 246 VAL A O 1
ATOM 2036 N N . ALA A 1 247 ? 10.558 -5.674 -8.438 1.00 95.56 247 ALA A N 1
ATOM 2037 C CA . ALA A 1 247 ? 9.900 -6.083 -9.675 1.00 95.56 247 ALA A CA 1
ATOM 2038 C C . ALA A 1 247 ? 9.062 -7.362 -9.500 1.00 95.56 247 ALA A C 1
ATOM 2040 O O . ALA A 1 247 ? 7.928 -7.434 -9.972 1.00 95.56 247 ALA A O 1
ATOM 2041 N N . SER A 1 248 ? 9.579 -8.350 -8.766 1.00 94.81 248 SER A N 1
ATOM 2042 C CA . SER A 1 248 ? 8.859 -9.589 -8.450 1.00 94.81 248 SER A CA 1
ATOM 2043 C C . SER A 1 248 ? 7.593 -9.331 -7.622 1.00 94.81 248 SER A C 1
ATOM 2045 O O . SER A 1 248 ? 6.530 -9.884 -7.916 1.00 94.81 248 SER A O 1
ATOM 2047 N N . GLN A 1 249 ? 7.662 -8.434 -6.631 1.00 94.56 249 GLN A N 1
ATOM 2048 C CA . GLN A 1 249 ? 6.494 -8.022 -5.845 1.00 94.56 249 GLN A CA 1
ATOM 2049 C C . GLN A 1 249 ? 5.429 -7.339 -6.712 1.00 94.56 249 GLN A C 1
ATOM 2051 O O . GLN A 1 249 ? 4.245 -7.642 -6.558 1.00 94.56 249 GLN A O 1
ATOM 2056 N N . LEU A 1 250 ? 5.828 -6.475 -7.655 1.00 95.38 250 LEU A N 1
ATOM 2057 C CA . LEU A 1 250 ? 4.896 -5.886 -8.620 1.00 95.38 250 LEU A CA 1
ATOM 2058 C C . LEU A 1 250 ? 4.219 -6.972 -9.467 1.00 95.38 250 LEU A C 1
ATOM 2060 O O . LEU A 1 250 ? 2.992 -7.002 -9.530 1.00 95.38 250 LEU A O 1
ATOM 2064 N N . VAL A 1 251 ? 4.986 -7.892 -10.064 1.00 94.75 251 VAL A N 1
ATOM 2065 C CA . VAL A 1 251 ? 4.439 -8.996 -10.876 1.00 94.75 251 VAL A CA 1
ATOM 2066 C C . VAL A 1 251 ? 3.434 -9.820 -10.070 1.00 94.75 251 VAL A C 1
ATOM 2068 O O . VAL A 1 251 ? 2.317 -10.043 -10.534 1.00 94.75 251 VAL A O 1
ATOM 2071 N N . LYS A 1 252 ? 3.766 -10.195 -8.829 1.00 91.69 252 LYS A N 1
ATOM 2072 C CA . LYS A 1 252 ? 2.854 -10.924 -7.930 1.00 91.69 252 LYS A CA 1
ATOM 2073 C C . LYS A 1 252 ? 1.543 -10.166 -7.701 1.00 91.69 252 LYS A C 1
ATOM 2075 O O . LYS A 1 252 ? 0.470 -10.766 -7.751 1.00 91.69 252 LYS A O 1
ATOM 2080 N N . ILE A 1 253 ? 1.607 -8.854 -7.470 1.00 90.25 253 ILE A N 1
ATOM 2081 C CA . ILE A 1 253 ? 0.410 -8.022 -7.285 1.00 90.25 253 ILE A CA 1
ATOM 2082 C C . ILE A 1 253 ? -0.414 -7.946 -8.577 1.00 90.25 253 ILE A C 1
ATOM 2084 O O . ILE A 1 253 ? -1.637 -8.064 -8.504 1.00 90.25 253 ILE A O 1
ATOM 2088 N N . LEU A 1 254 ? 0.216 -7.791 -9.745 1.00 91.38 254 LEU A N 1
ATOM 2089 C CA . LEU A 1 254 ? -0.480 -7.772 -11.038 1.00 91.38 254 LEU A CA 1
ATOM 2090 C C . LEU A 1 254 ? -1.224 -9.091 -11.293 1.00 91.38 254 LEU A C 1
ATOM 2092 O O . LEU A 1 254 ? -2.416 -9.069 -11.603 1.00 91.38 254 LEU A O 1
ATOM 2096 N N . PHE A 1 255 ? -0.565 -10.228 -11.055 1.00 88.12 255 PHE A N 1
ATOM 2097 C CA . PHE A 1 255 ? -1.172 -11.559 -11.159 1.00 88.12 255 PHE A CA 1
ATOM 2098 C C . PHE A 1 255 ? -2.358 -11.743 -10.213 1.00 88.12 255 PHE A C 1
ATOM 2100 O O . PHE A 1 255 ? -3.431 -12.156 -10.647 1.00 88.12 255 PHE A O 1
ATOM 2107 N N . ASN A 1 256 ? -2.203 -11.385 -8.935 1.00 84.62 256 ASN A N 1
ATOM 2108 C CA . ASN A 1 256 ? -3.279 -11.499 -7.943 1.00 84.62 256 ASN A CA 1
ATOM 2109 C C . ASN A 1 256 ? -4.509 -10.649 -8.305 1.00 84.62 256 ASN A C 1
ATOM 2111 O O . ASN A 1 256 ? -5.624 -10.966 -7.894 1.00 84.62 256 ASN A O 1
ATOM 2115 N N . ASN A 1 257 ? -4.314 -9.584 -9.086 1.00 82.69 257 ASN A N 1
ATOM 2116 C CA . ASN A 1 257 ? -5.378 -8.717 -9.587 1.00 82.69 257 ASN A CA 1
ATOM 2117 C C . ASN A 1 257 ? -5.890 -9.113 -10.987 1.00 82.69 257 ASN A C 1
ATOM 2119 O O . ASN A 1 257 ? -6.763 -8.431 -11.524 1.00 82.69 257 ASN A O 1
ATOM 2123 N N . ASN A 1 258 ? -5.414 -10.228 -11.557 1.00 86.25 258 ASN A N 1
ATOM 2124 C CA . ASN A 1 258 ? -5.728 -10.702 -12.912 1.00 86.25 258 ASN A CA 1
ATOM 2125 C C . ASN A 1 258 ? -5.429 -9.663 -14.011 1.00 86.25 258 ASN A C 1
ATOM 2127 O O . ASN A 1 258 ? -6.191 -9.538 -14.970 1.00 86.25 258 ASN A O 1
ATOM 2131 N N . ILE A 1 259 ? -4.343 -8.900 -13.857 1.00 91.12 259 ILE A N 1
ATOM 2132 C CA . ILE A 1 259 ? -3.867 -7.939 -14.860 1.00 91.12 259 ILE A CA 1
ATOM 2133 C C . ILE A 1 259 ? -2.950 -8.668 -15.841 1.00 91.12 259 ILE A C 1
ATOM 2135 O O . ILE A 1 259 ? -2.003 -9.334 -15.424 1.00 91.12 259 ILE A O 1
ATOM 2139 N N . SER A 1 260 ? -3.203 -8.512 -17.142 1.00 93.31 260 SER A N 1
ATOM 2140 C CA . SER A 1 260 ? -2.334 -9.087 -18.177 1.00 93.31 260 SER A CA 1
ATOM 2141 C C . SER A 1 260 ? -1.039 -8.287 -18.294 1.00 93.31 260 SER A C 1
ATOM 2143 O O . SER A 1 260 ? -1.078 -7.055 -18.313 1.00 93.31 260 SER A O 1
ATOM 2145 N N . ILE A 1 261 ? 0.098 -8.974 -18.406 1.00 97.44 261 ILE A N 1
ATOM 2146 C CA . ILE A 1 261 ? 1.417 -8.352 -18.561 1.00 97.44 261 ILE A CA 1
ATOM 2147 C C . ILE A 1 261 ? 1.907 -8.592 -19.989 1.00 97.44 261 ILE A C 1
ATOM 2149 O O . ILE A 1 261 ? 1.914 -9.724 -20.472 1.00 97.44 261 ILE A O 1
ATOM 2153 N N . LYS A 1 262 ? 2.314 -7.522 -20.666 1.00 98.06 262 LYS A N 1
ATOM 2154 C CA . LYS A 1 262 ? 2.833 -7.543 -22.033 1.00 98.06 262 LYS A CA 1
ATOM 2155 C C . LYS A 1 262 ? 4.126 -6.737 -22.135 1.00 98.06 262 LYS A C 1
ATOM 2157 O O . LYS A 1 262 ? 4.442 -5.931 -21.259 1.00 98.06 262 LYS A O 1
ATOM 2162 N N . CYS A 1 263 ? 4.858 -6.905 -23.222 1.00 97.94 263 CYS A N 1
ATOM 2163 C CA . CYS A 1 263 ? 5.874 -5.955 -23.664 1.00 97.94 263 CYS A CA 1
ATOM 2164 C C . CYS A 1 263 ? 5.784 -5.781 -25.177 1.00 97.94 263 CYS A C 1
ATOM 2166 O O . CYS A 1 263 ? 5.323 -6.680 -25.884 1.00 97.94 263 CYS A O 1
ATOM 2168 N N . PHE A 1 264 ? 6.244 -4.640 -25.681 1.00 98.38 264 PHE A N 1
ATOM 2169 C CA . PHE A 1 264 ? 6.343 -4.462 -27.122 1.00 98.38 264 PHE A CA 1
ATOM 2170 C C . PHE A 1 264 ? 7.579 -5.173 -27.684 1.00 98.38 264 PHE A C 1
ATOM 2172 O O . PHE A 1 264 ? 8.561 -5.408 -26.969 1.00 98.38 264 PHE A O 1
ATOM 2179 N N . ARG A 1 265 ? 7.540 -5.510 -28.977 1.00 97.69 265 ARG A N 1
ATOM 2180 C CA . ARG A 1 265 ? 8.632 -6.184 -29.692 1.00 97.69 265 ARG A CA 1
ATOM 2181 C C . ARG A 1 265 ? 9.960 -5.443 -29.561 1.00 97.69 265 ARG A C 1
ATOM 2183 O O . ARG A 1 265 ? 10.970 -6.073 -29.268 1.00 97.69 265 ARG A O 1
ATOM 2190 N N . HIS A 1 266 ? 9.964 -4.117 -29.683 1.00 96.06 266 HIS A N 1
ATOM 2191 C CA . HIS A 1 266 ? 11.191 -3.326 -29.556 1.00 96.06 266 HIS A CA 1
ATOM 2192 C C . HIS A 1 266 ? 11.781 -3.362 -28.139 1.00 96.06 266 HIS A C 1
ATOM 2194 O O . HIS A 1 266 ? 13.003 -3.342 -28.004 1.00 96.06 266 HIS A O 1
ATOM 2200 N N . ASN A 1 267 ? 10.959 -3.487 -27.085 1.00 96.12 267 ASN A N 1
ATOM 2201 C CA . ASN A 1 267 ? 11.458 -3.694 -25.717 1.00 96.12 267 ASN A CA 1
ATOM 2202 C C . ASN A 1 267 ? 12.099 -5.081 -25.566 1.00 96.12 267 ASN A C 1
ATOM 2204 O O . ASN A 1 267 ? 13.150 -5.212 -24.941 1.00 96.12 267 ASN A O 1
ATOM 2208 N N . TYR A 1 268 ? 11.502 -6.118 -26.166 1.00 97.19 268 TYR A N 1
ATOM 2209 C CA . TYR A 1 268 ? 12.107 -7.453 -26.227 1.00 97.19 268 TYR A CA 1
ATOM 2210 C C . TYR A 1 268 ? 13.463 -7.421 -26.950 1.00 97.19 268 TYR A C 1
ATOM 2212 O O . TYR A 1 268 ? 14.462 -7.916 -26.420 1.00 97.19 268 TYR A O 1
ATOM 2220 N N . ASP A 1 269 ? 13.523 -6.784 -28.121 1.00 96.00 269 ASP A N 1
ATOM 2221 C CA . ASP A 1 269 ? 14.753 -6.663 -28.906 1.00 96.00 269 ASP A CA 1
ATOM 2222 C C . ASP A 1 269 ? 15.832 -5.879 -28.148 1.00 96.00 269 ASP A C 1
ATOM 2224 O O . ASP A 1 269 ? 17.022 -6.185 -28.245 1.00 96.00 269 ASP A O 1
ATOM 2228 N N . GLU A 1 270 ? 15.439 -4.875 -27.362 1.00 94.38 270 GLU A N 1
ATOM 2229 C CA . GLU A 1 270 ? 16.357 -4.131 -26.504 1.00 94.38 270 GLU A CA 1
ATOM 2230 C C . GLU A 1 270 ? 16.901 -4.996 -25.358 1.00 94.38 270 GLU A C 1
ATOM 2232 O O . GLU A 1 270 ? 18.110 -4.980 -25.117 1.00 94.38 270 GLU A O 1
ATOM 2237 N N . VAL A 1 271 ? 16.065 -5.815 -24.705 1.00 95.06 271 VAL A N 1
ATOM 2238 C CA . VAL A 1 271 ? 16.529 -6.803 -23.711 1.00 95.06 271 VAL A CA 1
ATOM 2239 C C . VAL A 1 271 ? 17.550 -7.752 -24.341 1.00 95.06 271 VAL A C 1
ATOM 2241 O O . VAL A 1 271 ? 18.630 -7.948 -23.775 1.00 95.06 271 VAL A O 1
ATOM 2244 N N . TYR A 1 272 ? 17.249 -8.298 -25.523 1.00 95.50 272 TYR A N 1
ATOM 2245 C CA . TYR A 1 272 ? 18.162 -9.178 -26.255 1.00 95.50 272 TYR A CA 1
ATOM 2246 C C . TYR A 1 272 ? 19.504 -8.483 -26.522 1.00 95.50 272 TYR A C 1
ATOM 2248 O O . TYR A 1 272 ? 20.557 -9.012 -26.161 1.00 95.50 272 TYR A O 1
ATOM 2256 N N . LYS A 1 273 ? 19.480 -7.263 -27.077 1.00 93.06 273 LYS A N 1
ATOM 2257 C CA . LYS A 1 273 ? 20.686 -6.471 -27.379 1.00 93.06 273 LYS A CA 1
ATOM 2258 C C . LYS A 1 273 ? 21.508 -6.150 -26.132 1.00 93.06 273 LYS A C 1
ATOM 2260 O O . LYS A 1 273 ? 22.734 -6.165 -26.204 1.00 93.06 273 LYS A O 1
ATOM 2265 N N . ILE A 1 274 ? 20.875 -5.874 -24.989 1.00 91.38 274 ILE A N 1
ATOM 2266 C CA . ILE A 1 274 ? 21.584 -5.618 -23.723 1.00 91.38 274 ILE A CA 1
ATOM 2267 C C . ILE A 1 274 ? 22.338 -6.872 -23.263 1.00 91.38 274 ILE A C 1
ATOM 2269 O O . ILE A 1 274 ? 23.521 -6.789 -22.922 1.00 91.38 274 ILE A O 1
ATOM 2273 N N . ILE A 1 275 ? 21.683 -8.036 -23.287 1.00 92.44 275 ILE A N 1
ATOM 2274 C CA . ILE A 1 275 ? 22.297 -9.315 -22.894 1.00 92.44 275 ILE A CA 1
ATOM 2275 C C . ILE A 1 275 ? 23.407 -9.704 -23.885 1.00 92.44 275 ILE A C 1
ATOM 2277 O O . ILE A 1 275 ? 24.488 -10.143 -23.486 1.00 92.44 275 ILE A O 1
ATOM 2281 N N . GLU A 1 276 ? 23.185 -9.496 -25.181 1.00 92.38 276 GLU A N 1
ATOM 2282 C CA . GLU A 1 276 ? 24.175 -9.752 -26.226 1.00 92.38 276 GLU A CA 1
ATOM 2283 C C . GLU A 1 276 ? 25.401 -8.836 -26.099 1.00 92.38 276 GLU A C 1
ATOM 2285 O O . GLU A 1 276 ? 26.537 -9.311 -26.161 1.00 92.38 276 GLU A O 1
ATOM 2290 N N . ALA A 1 277 ? 25.203 -7.544 -25.834 1.00 88.25 277 ALA A N 1
ATOM 2291 C CA . ALA A 1 277 ? 26.299 -6.612 -25.578 1.00 88.25 277 ALA A CA 1
ATOM 2292 C C . ALA A 1 277 ? 27.136 -7.044 -24.363 1.00 88.25 277 ALA A C 1
ATOM 2294 O O . ALA A 1 277 ? 28.367 -6.977 -24.402 1.00 88.25 277 ALA A O 1
ATOM 2295 N N . TYR A 1 278 ? 26.494 -7.555 -23.306 1.00 87.75 278 TYR A N 1
ATOM 2296 C CA . TYR A 1 278 ? 27.200 -8.113 -22.152 1.00 87.75 278 TYR A CA 1
ATOM 2297 C C . TYR A 1 278 ? 28.093 -9.306 -22.542 1.00 87.75 278 TYR A C 1
ATOM 2299 O O . TYR A 1 278 ? 29.262 -9.342 -22.149 1.00 87.75 278 TYR A O 1
ATOM 2307 N N . LYS A 1 279 ? 27.607 -10.225 -23.394 1.00 87.69 279 LYS A N 1
ATOM 2308 C CA . LYS A 1 279 ? 28.399 -11.352 -23.935 1.00 87.69 279 LYS A CA 1
ATOM 2309 C C . LYS A 1 279 ? 29.698 -10.874 -24.590 1.00 87.69 279 LYS A C 1
ATOM 2311 O O . LYS A 1 279 ? 30.765 -11.421 -24.314 1.00 87.69 279 LYS A O 1
ATOM 2316 N N . TYR A 1 280 ? 29.622 -9.845 -25.434 1.00 84.88 280 TYR A N 1
ATOM 2317 C CA . TYR A 1 280 ? 30.795 -9.292 -26.119 1.00 84.88 280 TYR A CA 1
ATOM 2318 C C . TYR A 1 280 ? 31.752 -8.559 -25.170 1.00 84.88 280 TYR A C 1
ATOM 2320 O O . TYR A 1 280 ? 32.969 -8.650 -25.339 1.00 84.88 280 TYR A O 1
ATOM 2328 N N . ASN A 1 281 ? 31.230 -7.893 -24.139 1.00 81.94 281 ASN A N 1
ATOM 2329 C CA . ASN A 1 281 ? 32.046 -7.206 -23.135 1.00 81.94 281 ASN A CA 1
ATOM 2330 C C . ASN A 1 281 ? 32.834 -8.175 -22.238 1.00 81.94 281 ASN A C 1
ATOM 2332 O O . ASN A 1 281 ? 33.935 -7.835 -21.805 1.00 81.94 281 ASN A O 1
ATOM 2336 N N . ILE A 1 282 ? 32.325 -9.389 -21.988 1.00 79.00 282 ILE A N 1
ATOM 2337 C CA . ILE A 1 282 ? 33.104 -10.451 -21.321 1.00 79.00 282 ILE A CA 1
ATOM 2338 C C . ILE A 1 282 ? 34.329 -10.823 -22.164 1.00 79.00 282 ILE A C 1
ATOM 2340 O O . ILE A 1 282 ? 35.418 -11.013 -21.625 1.00 79.00 282 ILE A O 1
ATOM 2344 N N . LEU A 1 283 ? 34.147 -10.933 -23.482 1.00 69.44 283 LEU A N 1
ATOM 2345 C CA . LEU A 1 283 ? 35.195 -11.355 -24.413 1.00 69.44 283 LEU A CA 1
ATOM 2346 C C . LEU A 1 283 ? 36.262 -10.267 -24.630 1.00 69.44 283 LEU A C 1
ATOM 2348 O O . LEU A 1 283 ? 37.413 -10.599 -24.899 1.00 69.44 283 LEU A O 1
ATOM 2352 N N . ASN A 1 284 ? 35.903 -8.989 -24.456 1.00 67.25 284 ASN A N 1
ATOM 2353 C CA . ASN A 1 284 ? 36.779 -7.833 -24.662 1.00 67.25 284 ASN A CA 1
ATOM 2354 C C . ASN A 1 284 ? 36.900 -6.982 -23.385 1.00 67.25 284 ASN A C 1
ATOM 2356 O O . ASN A 1 284 ? 36.172 -6.009 -23.176 1.00 67.25 284 ASN A O 1
ATOM 2360 N N . SER A 1 285 ? 37.878 -7.317 -22.542 1.00 57.03 285 SER A N 1
ATOM 2361 C CA . SER A 1 285 ? 38.107 -6.715 -21.217 1.00 57.03 285 SER A CA 1
ATOM 2362 C C . SER A 1 285 ? 38.418 -5.209 -21.211 1.00 57.03 285 SER A C 1
ATOM 2364 O O . SER A 1 285 ? 38.366 -4.594 -20.145 1.00 57.03 285 SER A O 1
ATOM 2366 N N . SER A 1 286 ? 38.689 -4.597 -22.367 1.00 55.75 286 SER A N 1
ATOM 2367 C CA . SER A 1 286 ? 38.974 -3.164 -22.521 1.00 55.75 286 SER A CA 1
ATOM 2368 C C . SER A 1 286 ? 37.733 -2.259 -22.631 1.00 55.75 286 SER A C 1
ATOM 2370 O O . SER A 1 286 ? 37.891 -1.048 -22.525 1.00 55.75 286 SER A O 1
ATOM 2372 N N . ASN A 1 287 ? 36.513 -2.803 -22.787 1.00 48.91 287 ASN A N 1
ATOM 2373 C CA . ASN A 1 287 ? 35.276 -2.034 -23.042 1.00 48.91 287 ASN A CA 1
ATOM 2374 C C . ASN A 1 287 ? 34.144 -2.313 -22.026 1.00 48.91 287 ASN A C 1
ATOM 2376 O O . ASN A 1 287 ? 32.990 -2.522 -22.394 1.00 48.91 287 ASN A O 1
ATOM 2380 N N . ARG A 1 288 ? 34.425 -2.298 -20.716 1.00 52.41 288 ARG A N 1
ATOM 2381 C CA . ARG A 1 288 ? 33.387 -2.479 -19.674 1.00 52.41 288 ARG A CA 1
ATOM 2382 C C . ARG A 1 288 ? 32.494 -1.239 -19.489 1.00 52.41 288 ARG A C 1
ATOM 2384 O O . ARG A 1 288 ? 32.435 -0.686 -18.393 1.00 52.41 288 ARG A O 1
ATOM 2391 N N . HIS A 1 289 ? 31.822 -0.761 -20.534 1.00 46.56 289 HIS A N 1
ATOM 2392 C CA . HIS A 1 289 ? 30.886 0.369 -20.466 1.00 46.56 289 HIS A CA 1
ATOM 2393 C C . HIS A 1 289 ? 29.546 -0.018 -21.116 1.00 46.56 289 HIS A C 1
ATOM 2395 O O . HIS A 1 289 ? 29.415 -0.037 -22.334 1.00 46.56 289 HIS A O 1
ATOM 2401 N N . GLY A 1 290 ? 28.537 -0.334 -20.298 1.00 50.31 290 GLY A N 1
ATOM 2402 C CA . GLY A 1 290 ? 27.185 -0.715 -20.732 1.00 50.31 290 GLY A CA 1
ATOM 2403 C C . GLY A 1 290 ? 26.219 -0.803 -19.547 1.00 50.31 290 GLY A C 1
ATOM 2404 O O . GLY A 1 290 ? 26.662 -0.713 -18.403 1.00 50.31 290 GLY A O 1
ATOM 2405 N N . GLN A 1 291 ? 24.904 -0.928 -19.792 1.00 51.88 291 GLN A N 1
ATOM 2406 C CA . GLN A 1 291 ? 23.963 -1.253 -18.711 1.00 51.88 291 GLN A CA 1
ATOM 2407 C C . GLN A 1 291 ? 24.381 -2.592 -18.095 1.00 51.88 291 GLN A C 1
ATOM 2409 O O . GLN A 1 291 ? 24.399 -3.613 -18.775 1.00 51.88 291 GLN A O 1
ATOM 2414 N N . THR A 1 292 ? 24.747 -2.570 -16.821 1.00 57.59 292 THR A N 1
ATOM 2415 C CA . THR A 1 292 ? 25.202 -3.740 -16.079 1.00 57.59 292 THR A CA 1
ATOM 2416 C C . THR A 1 292 ? 24.051 -4.718 -15.883 1.00 57.59 292 THR A C 1
ATOM 2418 O O . THR A 1 292 ? 22.924 -4.329 -15.578 1.00 57.59 292 THR A O 1
ATOM 2421 N N . THR A 1 293 ? 24.320 -5.996 -16.11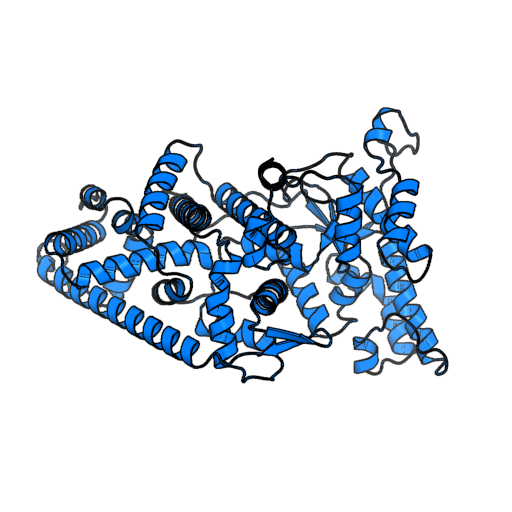0 1.00 73.12 293 THR A N 1
ATOM 2422 C CA . THR A 1 293 ? 23.516 -7.111 -15.609 1.00 73.12 293 THR A CA 1
ATOM 2423 C C . THR A 1 293 ? 24.196 -7.569 -14.327 1.00 73.12 293 THR A C 1
ATOM 2425 O O . THR A 1 293 ? 25.004 -8.501 -14.346 1.00 73.12 293 THR A O 1
ATOM 2428 N N . GLU A 1 294 ? 23.941 -6.858 -13.223 1.00 79.12 294 GLU A N 1
ATOM 2429 C CA . GLU A 1 294 ? 24.648 -7.035 -11.945 1.00 79.12 294 GLU A CA 1
ATOM 2430 C C . GLU A 1 294 ? 24.594 -8.488 -11.457 1.00 79.12 294 GLU A C 1
ATOM 2432 O O . GLU A 1 294 ? 25.518 -8.969 -10.802 1.00 79.12 294 GLU A O 1
ATOM 2437 N N . TYR A 1 295 ? 23.528 -9.207 -11.813 1.00 83.44 295 TYR A N 1
ATOM 2438 C CA . TYR A 1 295 ? 23.370 -10.625 -11.521 1.00 83.44 295 TYR A CA 1
ATOM 2439 C C . TYR A 1 295 ? 24.405 -11.507 -12.236 1.00 83.44 295 TYR A C 1
ATOM 2441 O O . TYR A 1 295 ? 25.014 -12.378 -11.610 1.00 83.44 295 TYR A O 1
ATOM 2449 N N . PHE A 1 296 ? 24.646 -11.269 -13.529 1.00 86.69 296 PHE A N 1
ATOM 2450 C CA . PHE A 1 296 ? 25.639 -12.022 -14.301 1.00 86.69 296 PHE A CA 1
ATOM 2451 C C . PHE A 1 296 ? 27.055 -11.750 -13.792 1.00 86.69 296 PHE A C 1
ATOM 2453 O O . PHE A 1 296 ? 27.843 -12.688 -13.669 1.00 86.69 296 PHE A O 1
ATOM 2460 N N . ASP A 1 297 ? 27.343 -10.504 -13.399 1.00 83.44 297 ASP A N 1
ATOM 2461 C CA . ASP A 1 297 ? 28.620 -10.135 -12.780 1.00 83.44 297 ASP A CA 1
ATOM 2462 C C . ASP A 1 297 ? 28.812 -10.841 -11.431 1.00 83.44 297 ASP A C 1
ATOM 2464 O O . ASP A 1 297 ? 29.853 -11.457 -11.183 1.00 83.44 297 ASP A O 1
ATOM 2468 N N . LYS A 1 298 ? 27.785 -10.807 -10.570 1.00 83.88 298 LYS A N 1
ATOM 2469 C CA . LYS A 1 298 ? 27.785 -11.448 -9.244 1.00 83.88 298 LYS A CA 1
ATOM 2470 C C . LYS A 1 298 ? 28.044 -12.952 -9.335 1.00 83.88 298 LYS A C 1
ATOM 2472 O O . LYS A 1 298 ? 28.796 -13.489 -8.523 1.00 83.88 298 LYS A O 1
ATOM 2477 N N . LEU A 1 299 ? 27.444 -13.623 -10.318 1.00 86.38 299 LEU A N 1
ATOM 2478 C CA . LEU A 1 299 ? 27.581 -15.067 -10.530 1.00 86.38 299 LEU A CA 1
ATOM 2479 C C . LEU A 1 299 ? 28.696 -15.459 -11.506 1.00 86.38 299 LEU A C 1
ATOM 2481 O O . LEU A 1 299 ? 28.901 -16.649 -11.732 1.00 86.38 299 LEU A O 1
ATOM 2485 N N . ARG A 1 300 ? 29.443 -14.486 -12.043 1.00 86.69 300 ARG A N 1
ATOM 2486 C CA . ARG A 1 300 ? 30.574 -14.692 -12.962 1.00 86.69 300 ARG A CA 1
ATOM 2487 C C . ARG A 1 300 ? 30.205 -15.528 -14.193 1.00 86.69 300 ARG A C 1
ATOM 2489 O O . ARG A 1 300 ? 30.891 -16.496 -14.515 1.00 86.69 300 ARG A O 1
ATOM 2496 N N . TYR A 1 301 ? 29.123 -15.155 -14.871 1.00 89.19 301 TYR A N 1
ATOM 2497 C CA . TYR A 1 301 ? 28.678 -15.844 -16.085 1.00 89.19 301 TYR A CA 1
ATOM 2498 C C . TYR A 1 301 ? 29.760 -15.804 -17.174 1.00 89.19 301 TYR A C 1
ATOM 2500 O O . TYR A 1 301 ? 30.378 -14.767 -17.422 1.00 89.19 301 TYR A O 1
ATOM 2508 N N . SER A 1 302 ? 29.974 -16.930 -17.855 1.00 89.94 302 SER A N 1
ATOM 2509 C CA . SER A 1 302 ? 30.819 -16.996 -19.050 1.00 89.94 302 SER A CA 1
ATOM 2510 C C . SER A 1 302 ? 30.055 -16.548 -20.301 1.00 89.94 302 SER A C 1
ATOM 2512 O O . SER A 1 302 ? 28.824 -16.533 -20.321 1.00 89.94 302 SER A O 1
ATOM 2514 N N . ALA A 1 303 ? 30.761 -16.274 -21.403 1.00 88.81 303 ALA A N 1
ATOM 2515 C CA . ALA A 1 303 ? 30.108 -16.001 -22.687 1.00 88.81 303 ALA A CA 1
ATOM 2516 C C . ALA A 1 303 ? 29.178 -17.150 -23.135 1.00 88.81 303 ALA A C 1
ATOM 2518 O O . ALA A 1 303 ? 28.129 -16.892 -23.722 1.00 88.81 303 ALA A O 1
ATOM 2519 N N . SER A 1 304 ? 29.520 -18.407 -22.814 1.00 91.44 304 SER A N 1
ATOM 2520 C CA . SER A 1 304 ? 28.663 -19.565 -23.098 1.00 91.44 304 SER A CA 1
ATOM 2521 C C . SER A 1 304 ? 27.413 -19.632 -22.215 1.00 91.44 304 SER A C 1
ATOM 2523 O O . SER A 1 304 ? 26.357 -20.047 -22.689 1.00 91.44 304 SER A O 1
ATOM 2525 N N . ASP A 1 305 ? 27.492 -19.167 -20.963 1.00 93.44 305 ASP A N 1
ATOM 2526 C CA . ASP A 1 305 ? 26.316 -19.052 -20.094 1.00 93.44 305 ASP A CA 1
ATOM 2527 C C . ASP A 1 305 ? 25.357 -17.981 -20.604 1.00 93.44 305 ASP A C 1
ATOM 2529 O O . ASP A 1 305 ? 24.149 -18.205 -20.650 1.00 93.44 305 ASP A O 1
ATOM 2533 N N . VAL A 1 306 ? 25.892 -16.835 -21.034 1.00 92.25 306 VAL A N 1
ATOM 2534 C CA . VAL A 1 306 ? 25.094 -15.740 -21.603 1.00 92.25 306 VAL A CA 1
ATOM 2535 C C . VAL A 1 306 ? 24.452 -16.160 -22.927 1.00 92.25 306 VAL A C 1
ATOM 2537 O O . VAL A 1 306 ? 23.276 -15.892 -23.151 1.00 92.25 306 VAL A O 1
ATOM 2540 N N . GLU A 1 307 ? 25.175 -16.886 -23.783 1.00 94.12 307 GLU A N 1
ATOM 2541 C CA . GLU A 1 307 ? 24.625 -17.476 -25.011 1.00 94.12 307 GLU A CA 1
ATOM 2542 C C . GLU A 1 307 ? 23.455 -18.429 -24.716 1.00 94.12 307 GLU A C 1
ATOM 2544 O O . GLU A 1 307 ? 22.437 -18.395 -25.405 1.00 94.12 307 GLU A O 1
ATOM 2549 N N . ARG A 1 308 ? 23.556 -19.248 -23.660 1.00 95.50 308 ARG A N 1
ATOM 2550 C CA . ARG A 1 308 ? 22.447 -20.101 -23.205 1.00 95.50 308 ARG A CA 1
ATOM 2551 C C . ARG A 1 308 ? 21.242 -19.273 -22.749 1.00 95.50 308 ARG A C 1
ATOM 2553 O O . ARG A 1 308 ? 20.118 -19.652 -23.059 1.00 95.50 308 ARG A O 1
ATOM 2560 N N . VAL A 1 309 ? 21.459 -18.161 -22.041 1.00 94.81 309 VAL A N 1
ATOM 2561 C CA . VAL A 1 309 ? 20.372 -17.238 -21.661 1.00 94.81 309 VAL A CA 1
ATOM 2562 C C . VAL A 1 309 ? 19.697 -16.651 -22.902 1.00 94.81 309 VAL A C 1
ATOM 2564 O O . VAL A 1 309 ? 18.475 -16.685 -22.976 1.00 94.81 309 VAL A O 1
ATOM 2567 N N . LEU A 1 310 ? 20.463 -16.180 -23.893 1.00 95.19 310 LEU A N 1
ATOM 2568 C CA . LEU A 1 310 ? 19.920 -15.620 -25.141 1.00 95.19 310 LEU A CA 1
ATOM 2569 C C . LEU A 1 310 ? 19.056 -16.630 -25.905 1.00 95.19 310 LEU A C 1
ATOM 2571 O O . LEU A 1 310 ? 17.958 -16.290 -26.338 1.00 95.19 310 LEU A O 1
ATOM 2575 N N . ARG A 1 311 ? 19.517 -17.881 -26.033 1.00 96.19 311 ARG A N 1
ATOM 2576 C CA . ARG A 1 311 ? 18.769 -18.951 -26.722 1.00 96.19 311 ARG A CA 1
ATOM 2577 C C . ARG A 1 311 ? 17.442 -19.292 -26.055 1.00 96.19 311 ARG A C 1
ATOM 2579 O O . ARG A 1 311 ? 16.519 -19.707 -26.744 1.00 96.19 311 ARG A O 1
ATOM 2586 N N . ASN A 1 312 ? 17.361 -19.101 -24.742 1.00 95.50 312 ASN A N 1
ATOM 2587 C CA . ASN A 1 312 ? 16.177 -19.397 -23.944 1.00 95.50 312 ASN A CA 1
ATOM 2588 C C . ASN A 1 312 ? 15.423 -18.121 -23.536 1.00 95.50 312 ASN A C 1
ATOM 2590 O O . ASN A 1 312 ? 14.582 -18.180 -22.643 1.00 95.50 312 ASN A O 1
ATOM 2594 N N . LEU A 1 313 ? 15.724 -16.956 -24.129 1.00 95.81 313 LEU A N 1
ATOM 2595 C CA . LEU A 1 313 ? 15.172 -15.680 -23.667 1.00 95.81 313 LEU A CA 1
ATOM 2596 C C . LEU A 1 313 ? 13.639 -15.683 -23.705 1.00 95.81 313 LEU A C 1
ATOM 2598 O O . LEU A 1 313 ? 13.012 -15.263 -22.739 1.00 95.81 313 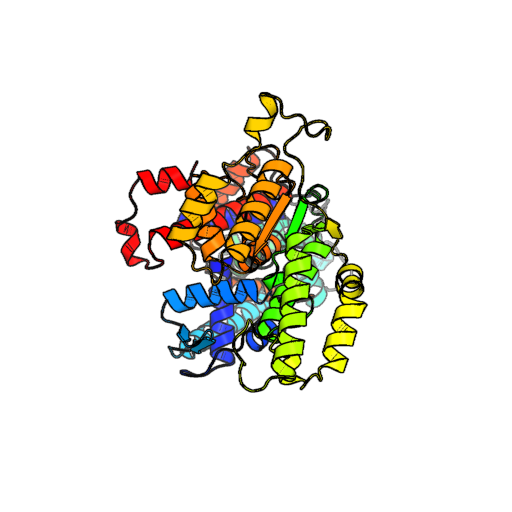LEU A O 1
ATOM 2602 N N . GLU A 1 314 ? 13.029 -16.224 -24.761 1.00 95.69 314 GLU A N 1
ATOM 2603 C CA . GLU A 1 314 ? 11.568 -16.354 -24.856 1.00 95.69 314 GLU A CA 1
ATOM 2604 C C . GLU A 1 314 ? 10.953 -17.193 -23.726 1.00 95.69 314 GLU A C 1
ATOM 2606 O O . GLU A 1 314 ? 9.815 -16.940 -23.324 1.00 95.69 314 GLU A O 1
ATOM 2611 N N . ASP A 1 315 ? 11.683 -18.170 -23.184 1.00 96.19 315 ASP A N 1
ATOM 2612 C CA . ASP A 1 315 ? 11.184 -19.000 -22.088 1.00 96.19 315 ASP A CA 1
ATOM 2613 C C . ASP A 1 315 ? 11.075 -18.188 -20.791 1.00 96.19 315 ASP A C 1
ATOM 2615 O O . ASP A 1 315 ? 10.092 -18.343 -20.069 1.00 96.19 315 ASP A O 1
ATOM 2619 N N . TYR A 1 316 ? 11.974 -17.221 -20.548 1.00 95.69 316 TYR A N 1
ATOM 2620 C CA . TYR A 1 316 ? 11.846 -16.283 -19.422 1.00 95.69 316 TYR A CA 1
ATOM 2621 C C . TYR A 1 316 ? 10.550 -15.457 -19.498 1.00 95.69 316 TYR A C 1
ATOM 2623 O O . TYR A 1 316 ? 9.909 -15.218 -18.471 1.00 95.69 316 TYR A O 1
ATOM 2631 N N . PHE A 1 317 ? 10.132 -15.048 -20.702 1.00 96.56 317 PHE A N 1
ATOM 2632 C CA . PHE A 1 317 ? 8.859 -14.348 -20.908 1.00 96.56 317 PHE A CA 1
ATOM 2633 C C . PHE A 1 317 ? 7.667 -15.277 -20.642 1.00 96.56 317 PHE A C 1
ATOM 2635 O O . PHE A 1 317 ? 6.769 -14.917 -19.875 1.00 96.56 317 PHE A O 1
ATOM 2642 N N . LYS A 1 318 ? 7.683 -16.501 -21.191 1.00 95.06 318 LYS A N 1
ATOM 2643 C CA . LYS A 1 318 ? 6.618 -17.505 -20.990 1.00 95.06 318 LYS A CA 1
ATOM 2644 C C . LYS A 1 318 ? 6.455 -17.883 -19.516 1.00 95.06 318 LYS A C 1
ATOM 2646 O O . LYS A 1 318 ? 5.337 -17.867 -19.003 1.00 95.06 318 LYS A O 1
ATOM 2651 N N . GLU A 1 319 ? 7.552 -18.152 -18.810 1.00 94.31 319 GLU A N 1
ATOM 2652 C CA . GLU A 1 319 ? 7.558 -18.507 -17.382 1.00 94.31 319 GLU A CA 1
ATOM 2653 C C . GLU A 1 319 ? 7.001 -17.404 -16.475 1.00 94.31 319 GLU A C 1
ATOM 2655 O O . GLU A 1 319 ? 6.543 -17.682 -15.366 1.00 94.31 319 GLU A O 1
ATOM 2660 N N . ARG A 1 320 ? 7.056 -16.143 -16.912 1.00 93.69 320 ARG A N 1
ATOM 2661 C CA . ARG A 1 320 ? 6.487 -14.991 -16.194 1.00 93.69 320 ARG A CA 1
ATOM 2662 C C . ARG A 1 320 ? 5.128 -14.555 -16.750 1.00 93.69 320 ARG A C 1
ATOM 2664 O O . ARG A 1 320 ? 4.591 -13.554 -16.289 1.00 93.69 320 ARG A O 1
ATOM 2671 N N . SER A 1 321 ? 4.576 -15.310 -17.706 1.00 95.12 321 SER A N 1
ATOM 2672 C CA . SER A 1 321 ? 3.351 -14.998 -18.461 1.00 95.12 321 SER A CA 1
ATOM 2673 C C . SER A 1 321 ? 3.338 -13.576 -19.029 1.00 95.12 321 SER A C 1
ATOM 2675 O O . SER A 1 321 ? 2.335 -12.870 -18.942 1.00 95.12 321 SER A O 1
ATOM 2677 N N . ILE A 1 322 ? 4.470 -13.158 -19.599 1.00 97.56 322 ILE A N 1
ATOM 2678 C C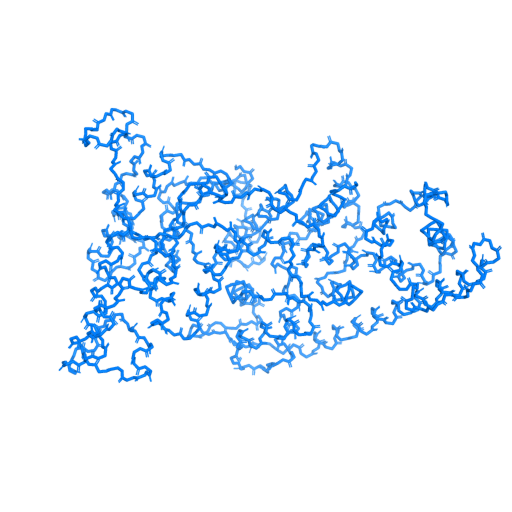A . ILE A 1 322 ? 4.607 -11.886 -20.307 1.00 97.56 322 ILE A CA 1
ATOM 2679 C C . ILE A 1 322 ? 4.435 -12.153 -21.800 1.00 97.56 322 ILE A C 1
ATOM 2681 O O . ILE A 1 322 ? 5.206 -12.904 -22.398 1.00 97.56 322 ILE A O 1
ATOM 2685 N N . GLU A 1 323 ? 3.427 -11.535 -22.406 1.00 97.62 323 GLU A N 1
ATOM 2686 C CA . GLU A 1 323 ? 3.170 -11.642 -23.844 1.00 97.62 323 GLU A CA 1
ATOM 2687 C C . GLU A 1 323 ? 3.999 -10.610 -24.621 1.00 97.62 323 GLU A C 1
ATOM 2689 O O . GLU A 1 323 ? 3.947 -9.414 -24.328 1.00 97.62 323 GLU A O 1
ATOM 2694 N N . ILE A 1 324 ? 4.742 -11.059 -25.632 1.00 98.00 324 ILE A N 1
ATOM 2695 C CA . ILE A 1 324 ? 5.451 -10.170 -26.560 1.00 98.00 324 ILE A CA 1
ATOM 2696 C C . ILE A 1 324 ? 4.486 -9.814 -27.690 1.00 98.00 324 ILE A C 1
ATOM 2698 O O . ILE A 1 324 ? 4.001 -10.709 -28.383 1.00 98.00 324 ILE A O 1
ATOM 2702 N N . VAL A 1 325 ? 4.223 -8.524 -27.888 1.00 97.56 325 VAL A N 1
ATOM 2703 C CA . VAL A 1 325 ? 3.290 -8.033 -28.912 1.00 97.56 325 VAL A CA 1
ATOM 2704 C C . VAL A 1 325 ? 3.919 -6.954 -29.781 1.00 97.56 325 VAL A C 1
ATOM 2706 O O . VAL A 1 325 ? 4.820 -6.239 -29.349 1.00 97.56 325 VAL A O 1
ATOM 2709 N N . ASP A 1 326 ? 3.433 -6.815 -31.008 1.00 95.75 326 ASP A N 1
ATOM 2710 C CA . ASP A 1 326 ? 3.821 -5.704 -31.873 1.00 95.75 326 ASP A CA 1
ATOM 2711 C C . ASP A 1 326 ? 3.067 -4.424 -31.480 1.00 95.75 326 ASP A C 1
ATOM 2713 O O . ASP A 1 326 ? 2.050 -4.455 -30.774 1.00 95.75 326 ASP A O 1
ATOM 2717 N N . THR A 1 327 ? 3.584 -3.275 -31.907 1.00 93.31 327 THR A N 1
ATOM 2718 C CA . THR A 1 327 ? 2.926 -1.988 -31.687 1.00 93.31 327 THR A CA 1
ATOM 2719 C C . THR A 1 327 ? 1.648 -1.896 -32.531 1.00 93.31 327 THR A C 1
ATOM 2721 O O . THR A 1 327 ? 1.581 -2.431 -33.641 1.00 93.31 327 THR A O 1
ATOM 2724 N N . PRO A 1 328 ? 0.574 -1.280 -32.007 1.00 91.75 328 PRO A N 1
ATOM 2725 C CA . PRO A 1 328 ? -0.679 -1.164 -32.737 1.00 91.75 328 PRO A CA 1
ATOM 2726 C C . PRO A 1 328 ? -0.524 -0.214 -33.928 1.00 91.75 328 PRO A C 1
ATOM 2728 O O . PRO A 1 328 ? 0.141 0.818 -33.842 1.00 91.75 328 PRO A O 1
ATOM 2731 N N . THR A 1 329 ? -1.226 -0.502 -35.021 1.00 86.12 329 THR A N 1
ATOM 2732 C CA . THR A 1 329 ? -1.346 0.447 -36.131 1.00 86.12 329 THR A CA 1
ATOM 2733 C C . THR A 1 329 ? -2.312 1.573 -35.772 1.00 86.12 329 THR A C 1
ATOM 2735 O O . THR A 1 329 ? -3.339 1.334 -35.137 1.00 86.12 329 THR A O 1
ATOM 2738 N N . LEU A 1 330 ? -2.041 2.792 -36.248 1.00 85.19 330 LEU A N 1
ATOM 2739 C CA . LEU A 1 330 ? -2.951 3.930 -36.070 1.00 85.19 330 LEU A CA 1
ATOM 2740 C C . LEU A 1 330 ? -4.319 3.707 -36.753 1.00 85.19 330 LEU A C 1
ATOM 2742 O O . LEU A 1 330 ? -5.351 4.159 -36.256 1.00 85.19 330 LEU A O 1
ATOM 2746 N N . SER A 1 331 ? -4.311 2.971 -37.867 1.00 80.44 331 SER A N 1
ATOM 2747 C CA . SER A 1 331 ? -5.484 2.604 -38.664 1.00 80.44 331 SER A CA 1
ATOM 2748 C C . SER A 1 331 ? -6.533 1.845 -37.839 1.00 80.44 331 SER A C 1
ATOM 2750 O O . SER A 1 331 ? -6.231 0.837 -37.197 1.00 80.44 331 SER A O 1
ATOM 2752 N N . SER A 1 332 ? -7.776 2.336 -37.849 1.00 69.81 332 SER A N 1
ATOM 2753 C CA . SER A 1 332 ? -8.906 1.779 -37.080 1.00 69.81 332 SER A CA 1
ATOM 2754 C C . SER A 1 332 ? -9.323 0.367 -37.482 1.00 69.81 332 SER A C 1
ATOM 2756 O O . SER A 1 332 ? -9.820 -0.368 -36.629 1.00 69.81 332 SER A O 1
ATOM 2758 N N . ASP A 1 333 ? -9.149 0.000 -38.748 1.00 73.00 333 ASP A N 1
ATOM 2759 C CA . ASP A 1 333 ? -9.568 -1.281 -39.325 1.00 73.00 333 ASP A CA 1
ATOM 2760 C C . ASP A 1 333 ? -8.396 -2.253 -39.553 1.00 73.00 333 ASP A C 1
ATOM 2762 O O . ASP A 1 333 ? -8.596 -3.359 -40.053 1.00 73.00 333 ASP A O 1
ATOM 2766 N N . GLY A 1 334 ? -7.174 -1.851 -39.183 1.00 70.69 334 GLY A N 1
ATOM 2767 C CA . GLY A 1 334 ? -5.959 -2.639 -39.390 1.00 70.69 334 GLY A CA 1
ATOM 2768 C C . GLY A 1 334 ? -5.523 -2.744 -40.855 1.00 70.69 334 GLY A C 1
ATOM 2769 O O . GLY A 1 334 ? -4.599 -3.497 -41.153 1.00 70.69 334 GLY A O 1
ATOM 2770 N N . SER A 1 335 ? -6.147 -1.995 -41.775 1.00 77.31 335 SER A N 1
ATOM 2771 C CA . SER A 1 335 ? -5.791 -1.989 -43.203 1.00 77.31 335 SER A CA 1
ATOM 2772 C C . SER A 1 335 ? -4.496 -1.229 -43.497 1.00 77.31 335 SER A C 1
ATOM 2774 O O . SER A 1 335 ? -3.954 -1.326 -44.597 1.00 77.31 335 SER A O 1
ATOM 2776 N N . GLY A 1 336 ? -4.026 -0.428 -42.535 1.00 75.06 336 GLY A N 1
ATOM 2777 C CA . GLY A 1 336 ? -2.929 0.521 -42.721 1.00 75.06 336 GLY A CA 1
ATOM 2778 C C . GLY A 1 336 ? -3.369 1.837 -43.368 1.00 75.06 336 GLY A C 1
ATOM 2779 O O . GLY A 1 336 ? -2.578 2.777 -43.424 1.00 75.06 336 GLY A O 1
ATOM 2780 N N . THR A 1 337 ? -4.629 1.952 -43.799 1.00 81.44 337 THR A N 1
ATOM 2781 C CA . THR A 1 337 ? -5.196 3.215 -44.284 1.00 81.44 337 THR A CA 1
ATOM 2782 C C . THR A 1 337 ? -5.594 4.074 -43.089 1.00 81.44 337 THR A C 1
ATOM 2784 O O . THR A 1 337 ? -6.381 3.646 -42.245 1.00 81.44 337 THR A O 1
ATOM 2787 N N . ILE A 1 338 ? -5.034 5.282 -43.003 1.00 84.06 338 ILE A N 1
ATOM 2788 C CA . ILE A 1 338 ? -5.345 6.254 -41.948 1.00 84.06 338 ILE A CA 1
ATOM 2789 C C . ILE A 1 338 ? -6.494 7.134 -42.438 1.00 84.06 338 ILE A C 1
ATOM 2791 O O . ILE A 1 338 ? -6.369 7.808 -43.462 1.00 84.06 338 ILE A O 1
ATOM 2795 N N . VAL A 1 339 ? -7.604 7.135 -41.704 1.00 83.88 339 VAL A N 1
ATOM 2796 C CA . VAL A 1 339 ? -8.738 8.037 -41.951 1.00 83.88 339 VAL A CA 1
ATOM 2797 C C . VAL A 1 339 ? -8.751 9.187 -40.947 1.00 83.88 339 VAL A C 1
ATOM 2799 O O . VAL A 1 339 ? -8.085 9.138 -39.917 1.00 83.88 339 VAL A O 1
ATOM 2802 N N . GLU A 1 340 ? -9.541 10.228 -41.215 1.00 83.81 340 GLU A N 1
ATOM 2803 C CA . GLU A 1 340 ? -9.586 11.432 -40.373 1.00 83.81 340 GLU A CA 1
ATOM 2804 C C . GLU A 1 340 ? -9.875 11.126 -38.888 1.00 83.81 340 GLU A C 1
ATOM 2806 O O . GLU A 1 340 ? -9.270 11.709 -37.989 1.00 83.81 340 GLU A O 1
ATOM 2811 N N . SER A 1 341 ? -10.738 10.143 -38.611 1.00 80.69 341 SER A N 1
ATOM 2812 C CA . SER A 1 341 ? -11.058 9.723 -37.241 1.00 80.69 341 SER A CA 1
ATOM 2813 C C . SER A 1 341 ? -9.897 9.053 -36.496 1.00 80.69 341 SER A C 1
ATOM 2815 O O . SER A 1 341 ? -9.933 8.981 -35.269 1.00 80.69 341 SER A O 1
ATOM 2817 N N . ASP A 1 342 ? -8.875 8.557 -37.198 1.00 84.38 342 ASP A N 1
ATOM 2818 C CA . ASP A 1 342 ? -7.726 7.890 -36.580 1.00 84.38 342 ASP A CA 1
ATOM 2819 C C . ASP A 1 342 ? -6.716 8.876 -35.990 1.00 84.38 342 ASP A C 1
ATOM 2821 O O . ASP A 1 342 ? -6.062 8.545 -35.002 1.00 84.38 342 ASP A O 1
ATOM 2825 N N . PHE A 1 343 ? -6.642 10.110 -36.502 1.00 83.69 343 PHE A N 1
ATOM 2826 C CA . PHE A 1 343 ? -5.726 11.131 -35.973 1.00 83.69 343 PHE A CA 1
ATOM 2827 C C . PHE A 1 343 ? -5.988 11.470 -34.505 1.00 83.69 343 PHE A C 1
ATOM 2829 O O . PHE A 1 343 ? -5.058 11.828 -33.790 1.00 83.69 343 PHE A O 1
ATOM 2836 N N . GLN A 1 344 ? -7.218 11.279 -34.017 1.00 81.62 344 GLN A N 1
ATOM 2837 C CA . GLN A 1 344 ? -7.559 11.470 -32.602 1.00 81.62 344 GLN A CA 1
ATOM 2838 C C . GLN A 1 344 ? -6.809 10.511 -31.663 1.00 81.62 344 GLN A C 1
ATOM 2840 O O . GLN A 1 344 ? -6.777 10.735 -30.457 1.00 81.62 344 GLN A O 1
ATOM 2845 N N . LYS A 1 345 ? -6.236 9.424 -32.194 1.00 84.50 345 LYS A N 1
ATOM 2846 C CA . LYS A 1 345 ? -5.472 8.421 -31.442 1.00 84.50 345 LYS A CA 1
ATOM 2847 C C . LYS A 1 345 ? -3.966 8.687 -31.459 1.00 84.50 345 LYS A C 1
ATOM 2849 O O . LYS A 1 345 ? -3.238 7.986 -30.760 1.00 84.50 345 LYS A O 1
ATOM 2854 N N . ALA A 1 346 ? -3.498 9.622 -32.285 1.00 87.81 346 ALA A N 1
ATOM 2855 C CA . ALA A 1 346 ? -2.087 9.949 -32.427 1.00 87.81 346 ALA A CA 1
ATOM 2856 C C . ALA A 1 346 ? -1.665 10.973 -31.366 1.00 87.81 346 ALA A C 1
ATOM 2858 O O . ALA A 1 346 ? -2.403 11.907 -31.069 1.00 87.81 346 ALA A O 1
ATOM 2859 N N . ILE A 1 347 ? -0.462 10.804 -30.812 1.00 89.75 347 ILE A N 1
ATOM 2860 C CA . ILE A 1 347 ? 0.070 11.679 -29.754 1.00 89.75 347 ILE A CA 1
ATOM 2861 C C . ILE A 1 347 ? 1.011 12.782 -30.274 1.00 89.75 347 ILE A C 1
ATOM 2863 O O . ILE A 1 347 ? 1.368 13.678 -29.518 1.00 89.75 347 ILE A O 1
ATOM 2867 N N . GLY A 1 348 ? 1.413 12.726 -31.549 1.00 90.69 348 GLY A N 1
ATOM 2868 C CA . GLY A 1 348 ? 2.462 13.591 -32.105 1.00 90.69 348 GLY A CA 1
ATOM 2869 C C . GLY A 1 348 ? 3.860 13.107 -31.707 1.00 90.69 348 GLY A C 1
ATOM 2870 O O . GLY A 1 348 ? 4.476 13.611 -30.773 1.00 90.69 348 GLY A O 1
ATOM 2871 N N . GLU A 1 349 ? 4.361 12.072 -32.389 1.00 92.69 349 GLU A N 1
ATOM 2872 C CA . GLU A 1 349 ? 5.635 11.419 -32.041 1.00 92.69 349 GLU A CA 1
ATOM 2873 C C . GLU A 1 349 ? 6.854 12.332 -32.216 1.00 92.69 349 GLU A C 1
ATOM 2875 O O . GLU A 1 349 ? 7.816 12.226 -31.455 1.00 92.69 349 GLU A O 1
ATOM 2880 N N . THR A 1 350 ? 6.819 13.243 -33.193 1.00 93.62 350 THR A N 1
ATOM 2881 C CA . THR A 1 350 ? 7.940 14.158 -33.460 1.00 93.62 350 THR A CA 1
ATOM 2882 C C . THR A 1 350 ? 8.068 15.185 -32.339 1.00 93.62 350 THR A C 1
ATOM 2884 O O . THR A 1 350 ? 9.154 15.381 -31.793 1.00 93.62 350 THR A O 1
ATOM 2887 N N . GLU A 1 351 ? 6.948 15.780 -31.942 1.00 94.62 351 GLU A N 1
ATOM 2888 C CA . GLU A 1 351 ? 6.850 16.744 -30.851 1.00 94.62 351 GLU A CA 1
ATOM 2889 C C . GLU A 1 351 ? 7.180 16.089 -29.508 1.00 94.62 351 GLU A C 1
ATOM 2891 O O . GLU A 1 351 ? 7.926 16.657 -28.706 1.00 94.62 351 GLU A O 1
ATOM 2896 N N . LEU A 1 352 ? 6.688 14.866 -29.282 1.00 94.94 352 LEU A N 1
ATOM 2897 C CA . LEU A 1 352 ? 7.013 14.087 -28.092 1.00 94.94 352 LEU A CA 1
ATOM 2898 C C . LEU A 1 352 ? 8.515 13.794 -28.023 1.00 94.94 352 LEU A C 1
ATOM 2900 O O . LEU A 1 352 ? 9.133 14.009 -26.981 1.00 94.94 352 LEU A O 1
ATOM 2904 N N . LYS A 1 353 ? 9.131 13.356 -29.127 1.00 95.69 353 LYS A N 1
ATOM 2905 C CA . LYS A 1 353 ? 10.577 13.097 -29.190 1.00 95.69 353 LYS A CA 1
ATOM 2906 C C . LYS A 1 353 ? 11.385 14.356 -28.884 1.00 95.69 353 LYS A C 1
ATOM 2908 O O . LYS A 1 353 ? 12.322 14.308 -28.085 1.00 95.69 353 LYS A O 1
ATOM 2913 N N . GLU A 1 354 ? 11.009 15.490 -29.471 1.00 94.56 354 GLU A N 1
ATOM 2914 C CA . GLU A 1 354 ? 11.666 16.768 -29.199 1.00 94.56 354 GLU A CA 1
ATOM 2915 C C . GLU A 1 354 ? 11.521 17.168 -27.721 1.00 94.56 354 GLU A C 1
ATOM 2917 O O . GLU A 1 354 ? 12.507 17.547 -27.085 1.00 94.56 354 GLU A O 1
ATOM 2922 N N . HIS A 1 355 ? 10.330 17.020 -27.139 1.00 94.38 355 HIS A N 1
ATOM 2923 C CA . HIS A 1 355 ? 10.089 17.302 -25.724 1.00 94.38 355 HIS A CA 1
ATOM 2924 C C . HIS A 1 355 ? 10.931 16.406 -24.803 1.00 94.38 355 HIS A C 1
ATOM 2926 O O . HIS A 1 355 ? 11.637 16.905 -23.922 1.00 94.38 355 HIS A O 1
ATOM 2932 N N . LEU A 1 356 ? 10.912 15.088 -25.027 1.00 94.19 356 LEU A N 1
ATOM 2933 C CA . LEU A 1 356 ? 11.641 14.118 -24.209 1.00 94.19 356 LEU A CA 1
ATOM 2934 C C . LEU A 1 356 ? 13.155 14.337 -24.271 1.00 94.19 356 LEU A C 1
ATOM 2936 O O . LEU A 1 356 ? 13.811 14.276 -23.231 1.00 94.19 356 LEU A O 1
ATOM 2940 N N . SER A 1 357 ? 13.708 14.661 -25.444 1.00 92.88 357 SER A N 1
ATOM 2941 C CA . SER A 1 357 ? 15.149 14.921 -25.606 1.00 92.88 357 SER A CA 1
ATOM 2942 C C . SER A 1 357 ? 15.662 16.101 -24.771 1.00 92.88 357 SER A C 1
ATOM 2944 O O . SER A 1 357 ? 16.829 16.123 -24.385 1.00 92.88 357 SER A O 1
ATOM 2946 N N . LYS A 1 358 ? 14.792 17.067 -24.444 1.00 92.50 358 LYS A N 1
ATOM 2947 C CA . LYS A 1 358 ? 15.129 18.237 -23.613 1.00 92.50 358 LYS A CA 1
ATOM 2948 C C . LYS A 1 358 ? 15.055 17.949 -22.110 1.00 92.50 358 LYS A C 1
ATOM 2950 O O . LYS A 1 358 ? 15.640 18.690 -21.325 1.00 92.50 358 LYS A O 1
ATOM 2955 N N . LYS A 1 359 ? 14.308 16.919 -21.698 1.00 90.94 359 LYS A N 1
ATOM 2956 C CA . LYS A 1 359 ? 13.922 16.679 -20.293 1.00 90.94 359 LYS A CA 1
ATOM 2957 C C . LYS A 1 359 ? 14.508 15.401 -19.699 1.00 90.94 359 LYS A C 1
ATOM 2959 O O . LYS A 1 359 ? 14.682 15.318 -18.484 1.00 90.94 359 LYS A O 1
ATOM 2964 N N . VAL A 1 360 ? 14.806 14.407 -20.530 1.00 90.69 360 VAL A N 1
ATOM 2965 C CA . VAL A 1 360 ? 15.294 13.090 -20.112 1.00 90.69 360 VAL A CA 1
ATOM 2966 C C . VAL A 1 360 ? 16.646 12.831 -20.763 1.00 90.69 360 VAL A C 1
ATOM 2968 O O . VAL A 1 360 ? 16.848 13.088 -21.947 1.00 90.69 360 VAL A O 1
ATOM 2971 N N . PHE A 1 361 ? 17.592 12.317 -19.980 1.00 88.44 361 PHE A N 1
ATOM 2972 C CA . PHE A 1 361 ? 18.903 11.951 -20.499 1.00 88.44 361 PHE A CA 1
ATOM 2973 C C . PHE A 1 361 ? 18.846 10.596 -21.211 1.00 88.44 361 PHE A C 1
ATOM 2975 O O . PHE A 1 361 ? 18.545 9.576 -20.588 1.00 88.44 361 PHE A O 1
ATOM 2982 N N . TYR A 1 362 ? 19.228 10.582 -22.486 1.00 85.62 362 TYR A N 1
ATOM 2983 C CA . TYR A 1 362 ? 19.353 9.374 -23.295 1.00 85.62 362 TYR A CA 1
ATOM 2984 C C . TYR A 1 362 ? 20.802 9.137 -23.701 1.00 85.62 362 TYR A C 1
ATOM 2986 O O . TYR A 1 362 ? 21.531 10.064 -24.042 1.00 85.62 362 TYR A O 1
ATOM 2994 N N . LYS A 1 363 ? 21.220 7.867 -23.694 1.00 76.75 363 LYS A N 1
ATOM 2995 C CA . LYS A 1 363 ? 22.568 7.477 -24.137 1.00 76.75 363 LYS A CA 1
ATOM 2996 C C . LYS A 1 363 ? 22.692 7.363 -25.657 1.00 76.75 363 LYS A C 1
ATOM 2998 O O . LYS A 1 363 ? 23.802 7.438 -26.170 1.00 76.75 363 LYS A O 1
ATOM 3003 N N . ASN A 1 364 ? 21.589 7.109 -26.358 1.00 81.81 364 ASN A N 1
ATOM 3004 C CA . ASN A 1 364 ? 21.545 6.968 -27.811 1.00 81.81 364 ASN A CA 1
ATOM 3005 C C . ASN A 1 364 ? 20.138 7.289 -28.351 1.00 81.81 364 ASN A C 1
ATOM 3007 O O . ASN A 1 364 ? 19.159 7.244 -27.604 1.00 81.81 364 ASN A O 1
ATOM 3011 N N . ASP A 1 365 ? 20.051 7.569 -29.654 1.00 86.75 365 ASP A N 1
ATOM 3012 C CA . ASP A 1 365 ? 18.798 7.929 -30.336 1.00 86.75 365 ASP A CA 1
ATOM 3013 C C . ASP A 1 365 ? 17.790 6.775 -30.440 1.00 86.75 365 ASP A C 1
ATOM 3015 O O . ASP A 1 365 ? 16.588 7.004 -30.599 1.00 86.75 365 ASP A O 1
ATOM 3019 N N . MET A 1 366 ? 18.260 5.528 -30.359 1.00 87.88 366 MET A N 1
ATOM 3020 C CA . MET A 1 366 ? 17.389 4.352 -30.404 1.00 87.88 366 MET A CA 1
ATOM 3021 C C . MET A 1 366 ? 16.541 4.259 -29.132 1.00 87.88 366 MET A C 1
ATOM 3023 O O . MET A 1 366 ? 15.344 4.032 -29.230 1.00 87.88 366 MET A O 1
ATOM 3027 N N . ALA A 1 367 ? 17.124 4.532 -27.961 1.00 88.00 367 ALA A N 1
ATOM 3028 C CA . ALA A 1 367 ? 16.426 4.492 -26.678 1.00 88.00 367 ALA A CA 1
ATOM 3029 C C . ALA A 1 367 ? 15.264 5.497 -26.617 1.00 88.00 367 ALA A C 1
ATOM 3031 O O . ALA A 1 367 ? 14.151 5.126 -26.267 1.00 88.00 367 ALA A O 1
ATOM 3032 N N . ILE A 1 368 ? 15.486 6.749 -27.039 1.00 93.25 368 ILE A N 1
ATOM 3033 C CA . ILE A 1 368 ? 14.395 7.735 -27.095 1.00 93.25 368 ILE A CA 1
ATOM 3034 C C . ILE A 1 368 ? 13.332 7.354 -28.131 1.00 93.25 368 ILE A C 1
ATOM 3036 O O . ILE A 1 368 ? 12.151 7.592 -27.906 1.00 93.25 368 ILE A O 1
ATOM 3040 N N . SER A 1 369 ? 13.726 6.753 -29.258 1.00 93.50 369 SER A N 1
ATOM 3041 C CA . SER A 1 369 ? 12.767 6.333 -30.287 1.00 93.50 369 SER A CA 1
ATOM 3042 C C . SER A 1 369 ? 11.889 5.181 -29.790 1.00 93.50 369 SER A C 1
ATOM 3044 O O . SER A 1 369 ? 10.678 5.245 -29.963 1.00 93.50 369 SER A O 1
ATOM 3046 N N . ASN A 1 370 ? 12.471 4.204 -29.087 1.00 93.81 370 ASN A N 1
ATOM 3047 C CA . ASN A 1 370 ? 11.741 3.120 -28.425 1.00 93.81 370 ASN A CA 1
ATOM 3048 C C . ASN A 1 370 ? 10.761 3.646 -27.362 1.00 93.81 370 ASN A C 1
ATOM 3050 O O . ASN A 1 370 ? 9.630 3.164 -27.266 1.00 93.81 370 ASN A O 1
ATOM 3054 N N . ASP A 1 371 ? 11.170 4.636 -26.563 1.00 95.12 371 ASP A N 1
ATOM 3055 C CA . ASP A 1 371 ? 10.291 5.252 -25.563 1.00 95.12 371 ASP A CA 1
ATOM 3056 C C . ASP A 1 371 ? 9.121 5.981 -26.239 1.00 95.12 371 ASP A C 1
ATOM 3058 O O . ASP A 1 371 ? 7.968 5.742 -25.888 1.00 95.12 371 ASP A O 1
ATOM 3062 N N . VAL A 1 372 ? 9.384 6.801 -27.263 1.00 96.06 372 VAL A N 1
ATOM 3063 C CA . VAL A 1 372 ? 8.342 7.488 -28.053 1.00 96.06 372 VAL A CA 1
ATOM 3064 C C . VAL A 1 372 ? 7.366 6.487 -28.672 1.00 96.06 372 VAL A C 1
ATOM 3066 O O . VAL A 1 372 ? 6.153 6.666 -28.554 1.00 96.06 372 VAL A O 1
ATOM 3069 N N . GLU A 1 373 ? 7.882 5.413 -29.267 1.00 96.12 373 GLU A N 1
ATOM 3070 C CA . GLU A 1 373 ? 7.079 4.352 -29.875 1.00 96.12 373 GLU A CA 1
ATOM 3071 C C . GLU A 1 373 ? 6.190 3.652 -28.831 1.00 96.12 373 GLU A C 1
ATOM 3073 O O . GLU A 1 373 ? 4.988 3.485 -29.044 1.00 96.12 373 GLU A O 1
ATOM 3078 N N . SER A 1 374 ? 6.737 3.329 -27.654 1.00 97.31 374 SER A N 1
ATOM 3079 C CA . SER A 1 374 ? 5.975 2.738 -26.541 1.00 97.31 374 SER A CA 1
ATOM 3080 C C . SER A 1 374 ? 4.840 3.651 -26.077 1.00 97.31 374 SER A C 1
ATOM 3082 O O . SER A 1 374 ? 3.721 3.200 -25.833 1.00 97.31 374 SER A O 1
ATOM 3084 N N . ILE A 1 375 ? 5.110 4.950 -25.948 1.00 96.75 375 ILE A N 1
ATOM 3085 C CA . ILE A 1 375 ? 4.135 5.937 -25.471 1.00 96.75 375 ILE A CA 1
ATOM 3086 C C . ILE A 1 375 ? 3.015 6.128 -26.498 1.00 96.75 375 ILE A C 1
ATOM 3088 O O . ILE A 1 375 ? 1.834 6.116 -26.132 1.00 96.75 375 ILE A O 1
ATOM 3092 N N . SER A 1 376 ? 3.381 6.252 -27.774 1.00 95.94 376 SER A N 1
ATOM 3093 C CA . SER A 1 376 ? 2.448 6.348 -28.899 1.00 95.94 376 SER A CA 1
ATOM 3094 C C . SER A 1 376 ? 1.538 5.121 -28.964 1.00 95.94 376 SER A C 1
ATOM 3096 O O . SER A 1 376 ? 0.310 5.250 -28.953 1.00 95.94 376 SER A O 1
ATOM 3098 N N . ALA A 1 377 ? 2.118 3.921 -28.872 1.00 96.75 377 ALA A N 1
ATOM 3099 C CA . ALA A 1 377 ? 1.383 2.662 -28.848 1.00 96.75 377 ALA A CA 1
ATOM 3100 C C . ALA A 1 377 ? 0.322 2.622 -27.737 1.00 96.75 377 ALA A C 1
ATOM 3102 O O . ALA A 1 377 ? -0.818 2.213 -27.963 1.00 96.75 377 ALA A O 1
ATOM 3103 N N . ILE A 1 378 ? 0.650 3.098 -26.536 1.00 96.62 378 ILE A N 1
ATOM 3104 C CA . ILE A 1 378 ? -0.296 3.127 -25.412 1.00 96.62 378 ILE A CA 1
ATOM 3105 C C . ILE A 1 378 ? -1.419 4.133 -25.654 1.00 96.62 378 ILE A C 1
ATOM 3107 O O . ILE A 1 378 ? -2.575 3.840 -25.336 1.00 96.62 378 ILE A O 1
ATOM 3111 N N . HIS A 1 379 ? -1.120 5.290 -26.245 1.00 94.56 379 HIS A N 1
ATOM 3112 C CA . HIS A 1 379 ? -2.141 6.268 -26.615 1.00 94.56 379 HIS A CA 1
ATOM 3113 C C . HIS A 1 379 ? -3.119 5.705 -27.663 1.00 94.56 379 HIS A C 1
ATOM 3115 O O . HIS A 1 379 ? -4.340 5.836 -27.509 1.00 94.56 379 HIS A O 1
ATOM 3121 N N . ILE A 1 380 ? -2.599 4.964 -28.649 1.00 94.00 380 ILE A N 1
ATOM 3122 C CA . ILE A 1 380 ? -3.389 4.265 -29.673 1.00 94.00 380 ILE A CA 1
ATOM 3123 C C . ILE A 1 380 ? -4.249 3.158 -29.050 1.00 94.00 380 ILE A C 1
ATOM 3125 O O . ILE A 1 380 ? -5.454 3.098 -29.306 1.00 94.00 380 ILE A O 1
ATOM 3129 N N . LEU A 1 381 ? -3.692 2.317 -28.171 1.00 94.31 381 LEU A N 1
ATOM 3130 C CA . LEU A 1 381 ? -4.448 1.274 -27.453 1.00 94.31 381 LEU A CA 1
ATOM 3131 C C . LEU A 1 381 ? -5.582 1.867 -26.605 1.00 94.31 381 LEU A C 1
ATOM 3133 O O . LEU A 1 381 ? -6.659 1.275 -26.474 1.00 94.31 381 LEU A O 1
ATOM 3137 N N . ARG A 1 382 ? -5.372 3.073 -26.072 1.00 93.31 382 ARG A N 1
ATOM 3138 C CA . ARG A 1 382 ? -6.385 3.864 -25.363 1.00 93.31 382 ARG A CA 1
ATOM 3139 C C . ARG A 1 382 ? -7.362 4.596 -26.277 1.00 93.31 382 ARG A C 1
ATOM 3141 O O . ARG A 1 382 ? -8.340 5.150 -25.776 1.00 93.31 382 ARG A O 1
ATOM 3148 N N . GLN A 1 383 ? -7.164 4.545 -27.592 1.00 91.00 383 GLN A N 1
ATOM 3149 C CA . GLN A 1 383 ? -7.985 5.215 -28.602 1.00 91.00 383 GLN A CA 1
ATOM 3150 C C . GLN A 1 383 ? -8.023 6.739 -28.404 1.00 91.00 383 GLN A C 1
ATOM 3152 O O . GLN A 1 383 ? -9.083 7.344 -28.553 1.00 91.00 383 GLN A O 1
ATOM 3157 N N . GLY A 1 384 ? -6.912 7.337 -27.962 1.00 88.00 384 GLY A N 1
ATOM 3158 C CA . GLY A 1 384 ? -6.834 8.768 -27.646 1.00 88.00 384 GLY A CA 1
ATOM 3159 C C . GLY A 1 384 ? -7.615 9.202 -26.397 1.00 88.00 384 GLY A C 1
ATOM 3160 O O . GLY A 1 384 ? -7.671 10.385 -26.074 1.00 88.00 384 GLY A O 1
ATOM 3161 N N . LYS A 1 385 ? -8.248 8.269 -25.670 1.00 89.19 385 LYS A N 1
ATOM 3162 C CA . LYS A 1 385 ? -9.131 8.592 -24.540 1.00 89.19 385 LYS A CA 1
ATOM 3163 C C . LYS A 1 385 ? -8.368 8.719 -23.227 1.00 89.19 385 LYS A C 1
ATOM 3165 O O . LYS A 1 385 ? -7.469 7.933 -22.921 1.00 89.19 385 LYS A O 1
ATOM 3170 N N . THR A 1 386 ? -8.815 9.659 -22.400 1.00 88.62 386 THR A N 1
ATOM 3171 C CA . THR A 1 386 ? -8.416 9.773 -20.996 1.00 88.62 386 THR A CA 1
ATOM 3172 C C . THR A 1 386 ? -9.362 8.967 -20.107 1.00 88.62 386 THR A C 1
ATOM 3174 O O . THR A 1 386 ? -10.540 8.765 -20.414 1.00 88.62 386 THR A O 1
ATOM 3177 N N . PHE A 1 387 ? -8.842 8.466 -18.988 1.00 87.31 387 PHE A N 1
ATOM 3178 C CA . PHE A 1 387 ? -9.594 7.626 -18.056 1.00 87.31 387 PHE A CA 1
ATOM 3179 C C . PHE A 1 387 ? -9.412 8.143 -16.640 1.00 87.31 387 PHE A C 1
ATOM 3181 O O . PHE A 1 387 ? -8.305 8.501 -16.275 1.00 87.31 387 PHE A O 1
ATOM 3188 N N . LYS A 1 388 ? -10.467 8.131 -15.821 1.00 83.06 388 LYS A N 1
ATOM 3189 C CA . LYS A 1 388 ? -10.384 8.508 -14.395 1.00 83.06 388 LYS A CA 1
ATOM 3190 C C . LYS A 1 388 ? -10.056 7.337 -13.462 1.00 83.06 388 LYS A C 1
ATOM 3192 O O . LYS A 1 388 ? -9.674 7.536 -12.319 1.00 83.06 388 LYS A O 1
ATOM 3197 N N . LYS A 1 389 ? -10.242 6.101 -13.936 1.00 82.69 389 LYS A N 1
ATOM 3198 C CA . LYS A 1 389 ? -10.036 4.868 -13.163 1.00 82.69 389 LYS A CA 1
ATOM 3199 C C . LYS A 1 389 ? -9.005 3.982 -13.839 1.00 82.69 389 LYS A C 1
ATOM 3201 O O . LYS A 1 389 ? -9.113 3.735 -15.042 1.00 82.69 389 LYS A O 1
ATOM 3206 N N . ILE A 1 390 ? -8.050 3.477 -13.060 1.00 86.75 390 ILE A N 1
ATOM 3207 C CA . ILE A 1 390 ? -6.987 2.599 -13.562 1.00 86.75 390 ILE A CA 1
ATOM 3208 C C . ILE A 1 390 ? -7.558 1.276 -14.087 1.00 86.75 390 ILE A C 1
ATOM 3210 O O . ILE A 1 390 ? -7.115 0.789 -15.116 1.00 86.75 390 ILE A O 1
ATOM 3214 N N . GLU A 1 391 ? -8.639 0.776 -13.488 1.00 86.38 391 GLU A N 1
ATOM 3215 C CA . GLU A 1 391 ? -9.367 -0.429 -13.910 1.00 86.38 391 GLU A CA 1
ATOM 3216 C C . GLU A 1 391 ? -9.974 -0.323 -15.314 1.00 86.38 391 GLU A C 1
ATOM 3218 O O . GLU A 1 391 ? -10.366 -1.330 -15.895 1.00 86.38 391 GLU A O 1
ATOM 3223 N N . LYS A 1 392 ? -10.096 0.895 -15.854 1.00 87.88 392 LYS A N 1
ATOM 3224 C CA . LYS A 1 392 ? -10.744 1.160 -17.144 1.00 87.88 392 LYS A CA 1
ATOM 3225 C C . LYS A 1 392 ? -9.771 1.634 -18.216 1.00 87.88 392 LYS A C 1
ATOM 3227 O O . LYS A 1 392 ? -10.196 1.821 -19.351 1.00 87.88 392 LYS A O 1
ATOM 3232 N N . CYS A 1 393 ? -8.494 1.845 -17.885 1.00 90.50 393 CYS A N 1
ATOM 3233 C CA . CYS A 1 393 ? -7.561 2.541 -18.770 1.00 90.50 393 CYS A CA 1
ATOM 3234 C C . CYS A 1 393 ? -7.046 1.709 -19.951 1.00 90.50 393 CYS A C 1
ATOM 3236 O O . CYS A 1 393 ? -6.317 2.251 -20.774 1.00 90.50 393 CYS A O 1
ATOM 3238 N N . LYS A 1 394 ? -7.443 0.434 -20.060 1.00 93.25 394 LYS A N 1
ATOM 3239 C CA . LYS A 1 394 ? -7.104 -0.536 -21.119 1.00 93.25 394 LYS A CA 1
ATOM 3240 C C . LYS A 1 394 ? -5.628 -0.917 -21.244 1.00 93.25 394 LYS A C 1
ATOM 3242 O O . LYS A 1 394 ? -5.303 -2.095 -21.298 1.00 93.25 394 LYS A O 1
ATOM 3247 N N . ALA A 1 395 ? -4.734 0.058 -21.303 1.00 95.81 395 ALA A N 1
ATOM 3248 C CA . ALA A 1 395 ? -3.305 -0.138 -21.491 1.00 95.81 395 ALA A CA 1
ATOM 3249 C C . ALA A 1 395 ? -2.526 0.837 -20.611 1.00 95.81 395 ALA A C 1
ATOM 3251 O O . ALA A 1 395 ? -2.909 1.998 -20.507 1.00 95.81 395 ALA A O 1
ATOM 3252 N N . LEU A 1 396 ? -1.439 0.409 -19.981 1.00 96.31 396 LEU A N 1
ATOM 3253 C CA . LEU A 1 396 ? -0.598 1.266 -19.142 1.00 96.31 396 LEU A CA 1
ATOM 3254 C C . LEU A 1 396 ? 0.865 0.874 -19.317 1.00 96.31 396 LEU A C 1
ATOM 3256 O O . LEU A 1 396 ? 1.186 -0.300 -19.158 1.00 96.31 396 LEU A O 1
ATOM 3260 N N . PHE A 1 397 ? 1.739 1.833 -19.620 1.00 97.81 397 PHE A N 1
ATOM 3261 C CA . PHE A 1 397 ? 3.176 1.572 -19.670 1.00 97.81 397 PHE A CA 1
ATOM 3262 C C . PHE A 1 397 ? 3.792 1.711 -18.283 1.00 97.81 397 PHE A C 1
ATOM 3264 O O . PHE A 1 397 ? 3.502 2.673 -17.567 1.00 97.81 397 PHE A O 1
ATOM 3271 N N . VAL A 1 398 ? 4.653 0.774 -17.907 1.00 97.62 398 VAL A N 1
ATOM 3272 C CA . VAL A 1 398 ? 5.292 0.737 -16.594 1.00 97.62 398 VAL A CA 1
ATOM 3273 C C . VAL A 1 398 ? 6.799 0.729 -16.764 1.00 97.62 398 VAL A C 1
ATOM 3275 O O . VAL A 1 398 ? 7.357 -0.156 -17.411 1.00 97.62 398 VAL A O 1
ATOM 3278 N N . THR A 1 399 ? 7.453 1.707 -16.146 1.00 95.50 399 THR A N 1
ATOM 3279 C CA . THR A 1 399 ? 8.904 1.907 -16.233 1.00 95.50 399 THR A CA 1
ATOM 3280 C C . THR A 1 399 ? 9.507 2.183 -14.859 1.00 95.50 399 THR A C 1
ATOM 3282 O O . THR A 1 399 ? 8.835 2.663 -13.947 1.00 95.50 399 THR A O 1
ATOM 3285 N N . THR A 1 400 ? 10.800 1.916 -14.707 1.00 92.06 400 THR A N 1
ATOM 3286 C CA . THR A 1 400 ? 11.585 2.368 -13.548 1.00 92.06 400 THR A CA 1
ATOM 3287 C C . THR A 1 400 ? 12.115 3.801 -13.725 1.00 92.06 400 THR A C 1
ATOM 3289 O O . THR A 1 400 ? 12.708 4.367 -12.804 1.00 92.06 400 THR A O 1
ATOM 3292 N N . ASN A 1 401 ? 11.946 4.409 -14.906 1.00 91.44 401 ASN A N 1
ATOM 3293 C CA . ASN A 1 401 ? 12.429 5.751 -15.227 1.00 91.44 401 ASN A CA 1
ATOM 3294 C C . ASN A 1 401 ? 11.417 6.830 -14.800 1.00 91.44 401 ASN A C 1
ATOM 3296 O O . ASN A 1 401 ? 10.538 7.234 -15.560 1.00 91.44 401 ASN A O 1
ATOM 3300 N N . HIS A 1 402 ? 11.558 7.333 -13.571 1.00 88.12 402 HIS A N 1
ATOM 3301 C CA . HIS A 1 402 ? 10.690 8.394 -13.045 1.00 88.12 402 HIS A CA 1
ATOM 3302 C C . HIS A 1 402 ? 10.736 9.696 -13.866 1.00 88.12 402 HIS A C 1
ATOM 3304 O O . HIS A 1 402 ? 9.719 10.377 -13.973 1.00 88.12 402 HIS A O 1
ATOM 3310 N N . SER A 1 403 ? 11.885 10.038 -14.458 1.00 89.25 403 SER A N 1
ATOM 3311 C CA . SER A 1 403 ? 12.022 11.244 -15.285 1.00 89.25 403 SER A CA 1
ATOM 3312 C C . SER A 1 403 ? 11.211 11.142 -16.576 1.00 89.25 403 SER A C 1
ATOM 3314 O O . SER A 1 403 ? 10.600 12.126 -16.982 1.00 89.25 403 SER A O 1
ATOM 3316 N N . LEU A 1 404 ? 11.147 9.950 -17.182 1.00 93.44 404 LEU A N 1
ATOM 3317 C CA . LEU A 1 404 ? 10.307 9.687 -18.353 1.00 93.44 404 LEU A CA 1
ATOM 3318 C C . LEU A 1 404 ? 8.815 9.829 -18.031 1.00 93.44 404 LEU A C 1
ATOM 3320 O O . LEU A 1 404 ? 8.070 10.437 -18.802 1.00 93.44 404 LEU A O 1
ATOM 3324 N N . VAL A 1 405 ? 8.387 9.307 -16.875 1.00 91.62 405 VAL A N 1
ATOM 3325 C CA . VAL A 1 405 ? 7.000 9.444 -16.401 1.00 91.62 405 VAL A CA 1
ATOM 3326 C C . VAL A 1 405 ? 6.624 10.922 -16.278 1.00 91.62 405 VAL A C 1
ATOM 3328 O O . VAL A 1 405 ? 5.623 11.334 -16.859 1.00 91.62 405 VAL A O 1
ATOM 3331 N N . TYR A 1 406 ? 7.451 11.718 -15.593 1.00 87.81 406 TYR A N 1
ATOM 3332 C CA . TYR A 1 406 ? 7.210 13.150 -15.398 1.00 87.81 406 TYR A CA 1
ATOM 3333 C C . TYR A 1 406 ? 7.187 13.922 -16.725 1.00 87.81 406 TYR A C 1
ATOM 3335 O O . TYR A 1 406 ? 6.225 14.629 -17.007 1.00 87.81 406 TYR A O 1
ATOM 3343 N N . ALA A 1 407 ? 8.202 13.738 -17.578 1.00 91.19 407 ALA A N 1
ATOM 3344 C CA . ALA A 1 407 ? 8.294 14.447 -18.855 1.00 91.19 407 ALA A CA 1
ATOM 3345 C C . ALA A 1 407 ? 7.114 14.123 -19.787 1.00 91.19 407 ALA A C 1
ATOM 3347 O O . ALA A 1 407 ? 6.592 15.003 -20.464 1.00 91.19 407 ALA A O 1
ATOM 3348 N N . THR A 1 408 ? 6.634 12.876 -19.796 1.00 91.88 408 THR A N 1
ATOM 3349 C CA . THR A 1 408 ? 5.462 12.533 -20.616 1.00 91.88 408 THR A CA 1
ATOM 3350 C C . THR A 1 408 ? 4.173 13.127 -20.047 1.00 91.88 408 THR A C 1
ATOM 3352 O O . THR A 1 408 ? 3.312 13.580 -20.799 1.00 91.88 408 THR A O 1
ATOM 3355 N N . GLN A 1 409 ? 4.011 13.131 -18.721 1.00 87.94 409 GLN A N 1
ATOM 3356 C CA . GLN A 1 409 ? 2.848 13.755 -18.084 1.00 87.94 409 GLN A CA 1
ATOM 3357 C C . GLN A 1 409 ? 2.796 15.262 -18.366 1.00 87.94 409 GLN A C 1
ATOM 3359 O O . GLN A 1 409 ? 1.724 15.765 -18.704 1.00 87.94 409 GLN A O 1
ATOM 3364 N N . GLU A 1 410 ? 3.949 15.939 -18.312 1.00 87.38 410 GLU A N 1
ATOM 3365 C CA . GLU A 1 410 ? 4.105 17.349 -18.692 1.00 87.38 410 GLU A CA 1
ATOM 3366 C C . GLU A 1 410 ? 3.686 17.580 -20.154 1.00 87.38 410 GLU A C 1
ATOM 3368 O O . GLU A 1 410 ? 2.899 18.482 -20.430 1.00 87.38 410 GLU A O 1
ATOM 3373 N N . PHE A 1 411 ? 4.134 16.729 -21.085 1.00 90.31 411 PHE A N 1
ATOM 3374 C CA . PHE A 1 411 ? 3.800 16.843 -22.511 1.00 90.31 411 PHE A CA 1
ATOM 3375 C C . PHE A 1 411 ? 2.297 16.730 -22.806 1.00 90.31 411 PHE A C 1
ATOM 3377 O O . PHE A 1 411 ? 1.756 17.514 -23.582 1.00 90.31 411 PHE A O 1
ATOM 3384 N N . ILE A 1 412 ? 1.608 15.763 -22.193 1.00 85.62 412 ILE A N 1
ATOM 3385 C CA . ILE A 1 412 ? 0.185 15.497 -22.478 1.00 85.62 412 ILE A CA 1
ATOM 3386 C C . ILE A 1 412 ? -0.721 16.584 -21.877 1.00 85.62 412 ILE A C 1
ATOM 3388 O O . ILE A 1 412 ? -1.899 16.662 -22.223 1.00 85.62 412 ILE A O 1
ATOM 3392 N N . ASN A 1 413 ? -0.190 17.419 -20.975 1.00 74.44 413 ASN A N 1
ATOM 3393 C CA . ASN A 1 413 ? -0.971 18.365 -20.180 1.00 74.44 413 ASN A CA 1
ATOM 3394 C C . ASN A 1 413 ? -2.175 17.672 -19.511 1.00 74.44 413 ASN A C 1
ATOM 3396 O O . ASN A 1 413 ? -3.298 18.184 -19.477 1.00 74.44 413 ASN A O 1
ATOM 3400 N N . ASN A 1 414 ? -1.961 16.428 -19.070 1.00 65.00 414 ASN A N 1
ATOM 3401 C CA . ASN A 1 414 ? -3.031 15.598 -18.543 1.00 65.00 414 ASN A CA 1
ATOM 3402 C C . ASN A 1 414 ? -3.515 16.211 -17.230 1.00 65.00 414 ASN A C 1
ATOM 3404 O O . ASN A 1 414 ? -2.752 16.327 -16.272 1.00 65.00 414 ASN A O 1
ATOM 3408 N N . THR A 1 415 ? -4.798 16.575 -17.187 1.00 56.81 415 THR A N 1
ATOM 3409 C CA . THR A 1 415 ? -5.426 17.046 -15.950 1.00 56.81 415 THR A CA 1
ATOM 3410 C C . THR A 1 415 ? -5.266 16.009 -14.846 1.00 56.81 415 THR A C 1
ATOM 3412 O O . THR A 1 415 ? -5.241 14.790 -15.073 1.00 56.81 415 THR A O 1
ATOM 3415 N N . SER A 1 416 ? -5.141 16.525 -13.632 1.00 55.69 416 SER A N 1
ATOM 3416 C CA . SER A 1 416 ? -4.652 15.802 -12.471 1.00 55.69 416 SER A CA 1
ATOM 3417 C C . SER A 1 416 ? -5.562 14.621 -12.059 1.00 55.69 416 SER A C 1
ATOM 3419 O O . SER A 1 416 ? -5.125 13.719 -11.338 1.00 55.69 416 SER A O 1
ATOM 3421 N N . SER A 1 417 ? -6.809 14.581 -12.535 1.00 64.12 417 SER A N 1
ATOM 3422 C CA . SER A 1 417 ? -7.786 13.519 -12.268 1.00 64.12 417 SER A CA 1
ATOM 3423 C C . SER A 1 417 ? -7.763 12.345 -13.264 1.00 64.12 417 SER A C 1
ATOM 3425 O O . SER A 1 417 ? -8.602 11.441 -13.172 1.00 64.12 417 SER A O 1
ATOM 3427 N N . SER A 1 418 ? -6.811 12.318 -14.206 1.00 81.00 418 SER A N 1
ATOM 3428 C CA . SER A 1 418 ? -6.684 11.262 -15.219 1.00 81.00 418 SER A CA 1
ATOM 3429 C C . SER A 1 418 ? -5.573 10.241 -14.923 1.00 81.00 418 SER A C 1
ATOM 3431 O O . SER A 1 418 ? -4.540 10.535 -14.329 1.00 81.00 418 SER A O 1
ATOM 3433 N N . VAL A 1 419 ? -5.784 8.999 -15.358 1.00 86.81 419 VAL A N 1
ATOM 3434 C CA . VAL A 1 419 ? -4.799 7.916 -15.305 1.00 86.81 419 VAL A CA 1
ATOM 3435 C C . VAL A 1 419 ? -3.730 8.185 -16.365 1.00 86.81 419 VAL A C 1
ATOM 3437 O O . VAL A 1 419 ? -4.065 8.234 -17.556 1.00 86.81 419 VAL A O 1
ATOM 3440 N N . PRO A 1 420 ? -2.446 8.283 -15.989 1.00 90.31 420 PRO A N 1
ATOM 3441 C CA . PRO A 1 420 ? -1.391 8.627 -16.932 1.00 90.31 420 PRO A CA 1
ATOM 3442 C C . PRO A 1 420 ? -1.161 7.507 -17.956 1.00 90.31 420 PRO A C 1
ATOM 3444 O O . PRO A 1 420 ? -1.571 6.361 -17.745 1.00 90.31 420 PRO A O 1
ATOM 3447 N N . LEU A 1 421 ? -0.527 7.829 -19.091 1.00 93.50 421 LEU A N 1
ATOM 3448 C CA . LEU A 1 421 ? -0.108 6.812 -20.069 1.00 93.50 421 LEU A CA 1
ATOM 3449 C C . LEU A 1 421 ? 1.022 5.937 -19.510 1.00 93.50 421 LEU A C 1
ATOM 3451 O O . LEU A 1 421 ? 1.028 4.727 -19.737 1.00 93.50 421 LEU A O 1
ATOM 3455 N N . LEU A 1 422 ? 1.928 6.555 -18.746 1.00 93.94 422 LEU A N 1
ATOM 3456 C CA . LEU A 1 422 ? 3.047 5.910 -18.071 1.00 93.94 422 LEU A CA 1
ATOM 3457 C C . LEU A 1 422 ? 2.899 6.042 -16.561 1.00 93.94 422 LEU A C 1
ATOM 3459 O O . LEU A 1 422 ? 2.493 7.085 -16.048 1.00 93.94 422 LEU A O 1
ATOM 3463 N N . ILE A 1 423 ? 3.305 5.007 -15.846 1.00 93.25 423 ILE A N 1
ATOM 3464 C CA . ILE A 1 423 ? 3.399 5.004 -14.392 1.00 93.25 423 ILE A CA 1
ATOM 3465 C C . ILE A 1 423 ? 4.721 4.365 -13.979 1.00 93.25 423 ILE A C 1
ATOM 3467 O O . ILE A 1 423 ? 5.232 3.478 -14.662 1.00 93.25 423 ILE A O 1
ATOM 3471 N N . SER A 1 424 ? 5.284 4.796 -12.852 1.00 94.19 424 SER A N 1
ATOM 3472 C CA . SER A 1 424 ? 6.441 4.080 -12.316 1.00 94.19 424 SER A CA 1
ATOM 3473 C C . SER A 1 424 ? 6.030 2.760 -11.669 1.00 94.19 424 SER A C 1
ATOM 3475 O O . SER A 1 424 ? 4.937 2.653 -11.107 1.00 94.19 424 SER A O 1
ATOM 3477 N N . ASP A 1 425 ? 6.919 1.774 -11.690 1.00 93.56 425 ASP A N 1
ATOM 3478 C CA . ASP A 1 425 ? 6.772 0.516 -10.953 1.00 93.56 425 ASP A CA 1
ATOM 3479 C C . ASP A 1 425 ? 6.454 0.751 -9.467 1.00 93.56 425 ASP A C 1
ATOM 3481 O O . ASP A 1 425 ? 5.545 0.126 -8.910 1.00 93.56 425 ASP A O 1
ATOM 3485 N N . LEU A 1 426 ? 7.136 1.716 -8.840 1.00 91.06 426 LEU A N 1
ATOM 3486 C CA . LEU A 1 426 ? 6.915 2.076 -7.439 1.00 91.06 426 LEU A CA 1
ATOM 3487 C C . LEU A 1 426 ? 5.510 2.626 -7.188 1.00 91.06 426 LEU A C 1
ATOM 3489 O O . LEU A 1 426 ? 4.866 2.261 -6.200 1.00 91.06 426 LEU A O 1
ATOM 3493 N N . GLU A 1 427 ? 5.042 3.498 -8.079 1.00 90.75 427 GLU A N 1
ATOM 3494 C CA . GLU A 1 427 ? 3.727 4.131 -7.983 1.00 90.75 427 GLU A CA 1
ATOM 3495 C C . GLU A 1 427 ? 2.614 3.108 -8.194 1.00 90.75 427 GLU A C 1
ATOM 3497 O O . GLU A 1 427 ? 1.707 2.998 -7.370 1.00 90.75 427 GLU A O 1
ATOM 3502 N N . LEU A 1 428 ? 2.725 2.289 -9.243 1.00 93.06 428 LEU A N 1
ATOM 3503 C CA . LEU A 1 428 ? 1.737 1.260 -9.549 1.00 93.06 428 LEU A CA 1
ATOM 3504 C C . LEU A 1 428 ? 1.631 0.231 -8.421 1.00 93.06 428 LEU A C 1
ATOM 3506 O O . LEU A 1 428 ? 0.526 -0.081 -7.979 1.00 93.06 428 LEU A O 1
ATOM 3510 N N . THR A 1 429 ? 2.770 -0.247 -7.909 1.00 92.94 429 THR A N 1
ATOM 3511 C CA . THR A 1 429 ? 2.807 -1.164 -6.757 1.00 92.94 429 THR A CA 1
ATOM 3512 C C . THR A 1 429 ? 2.089 -0.553 -5.555 1.00 92.94 429 THR A C 1
ATOM 3514 O O . THR A 1 429 ? 1.292 -1.224 -4.900 1.00 92.94 429 THR A O 1
ATOM 3517 N N . SER A 1 430 ? 2.345 0.728 -5.274 1.00 90.38 430 SER A N 1
ATOM 3518 C CA . SER A 1 430 ? 1.754 1.422 -4.128 1.00 90.38 430 SER A CA 1
ATOM 3519 C C . SER A 1 430 ? 0.248 1.601 -4.277 1.00 90.38 430 SER A C 1
ATOM 3521 O O . SER A 1 430 ? -0.494 1.303 -3.341 1.00 90.38 430 SER A O 1
ATOM 3523 N N . LEU A 1 431 ? -0.217 2.014 -5.458 1.00 88.56 431 LEU A N 1
ATOM 3524 C CA . LEU A 1 431 ? -1.640 2.151 -5.758 1.00 88.56 431 LEU A CA 1
ATOM 3525 C C . LEU A 1 431 ? -2.372 0.816 -5.621 1.00 88.56 431 LEU A C 1
ATOM 3527 O O . LEU A 1 431 ? -3.374 0.737 -4.912 1.00 88.56 431 LEU A O 1
ATOM 3531 N N . LEU A 1 432 ? -1.860 -0.248 -6.242 1.00 88.00 432 LEU A N 1
ATOM 3532 C CA . LEU A 1 432 ? -2.490 -1.569 -6.181 1.00 88.00 432 LEU A CA 1
ATOM 3533 C C . LEU A 1 432 ? -2.490 -2.134 -4.754 1.00 88.00 432 LEU A C 1
ATOM 3535 O O . LEU A 1 432 ? -3.489 -2.709 -4.322 1.00 88.00 432 LEU A O 1
ATOM 3539 N N . TRP A 1 433 ? -1.418 -1.916 -3.986 1.00 88.19 433 TRP A N 1
ATOM 3540 C CA . TRP A 1 433 ? -1.374 -2.306 -2.577 1.00 88.19 433 TRP A CA 1
ATOM 3541 C C . TRP A 1 433 ? -2.389 -1.533 -1.725 1.00 88.19 433 TRP A C 1
ATOM 3543 O O . TRP A 1 433 ? -3.062 -2.134 -0.896 1.00 88.19 433 TRP A O 1
ATOM 3553 N N . LEU A 1 434 ? -2.570 -0.225 -1.939 1.00 83.25 434 LEU A N 1
ATOM 3554 C CA . LEU A 1 434 ? -3.565 0.584 -1.215 1.00 83.25 434 LEU A CA 1
ATOM 3555 C C . LEU A 1 434 ? -5.014 0.210 -1.550 1.00 83.25 434 LEU A C 1
ATOM 3557 O O . LEU A 1 434 ? -5.906 0.365 -0.708 1.00 83.25 434 LEU A O 1
ATOM 3561 N N . LYS A 1 435 ? -5.254 -0.273 -2.771 1.00 82.12 435 LYS A N 1
ATOM 3562 C CA . LYS A 1 435 ? -6.564 -0.783 -3.186 1.00 82.12 435 LYS A CA 1
ATOM 3563 C C . LYS A 1 435 ? -6.849 -2.170 -2.624 1.00 82.12 435 LYS A C 1
ATOM 3565 O O . LYS A 1 435 ? -8.022 -2.522 -2.533 1.00 82.12 435 LYS A O 1
ATOM 3570 N N . ASN A 1 436 ? -5.825 -2.905 -2.180 1.00 79.69 436 ASN A N 1
ATOM 3571 C CA . ASN A 1 436 ? -6.019 -4.182 -1.511 1.00 79.69 436 ASN A CA 1
ATOM 3572 C C . ASN A 1 436 ? -6.826 -3.982 -0.209 1.00 79.69 436 ASN A C 1
ATOM 3574 O O . ASN A 1 436 ? -6.370 -3.294 0.711 1.00 79.69 436 ASN A O 1
ATOM 3578 N N . PRO A 1 437 ? -8.022 -4.583 -0.108 1.00 71.00 437 PRO A N 1
ATOM 3579 C CA . PRO A 1 437 ? -8.891 -4.435 1.051 1.00 71.00 437 PRO A CA 1
ATOM 3580 C C . PRO A 1 437 ? -8.400 -5.170 2.304 1.00 71.00 437 PRO A C 1
ATOM 3582 O O . PRO A 1 437 ? -8.859 -4.840 3.395 1.00 71.00 437 PRO A O 1
ATOM 3585 N N . LYS A 1 438 ? -7.479 -6.136 2.173 1.00 81.81 438 LYS A N 1
ATOM 3586 C CA . LYS A 1 438 ? -6.882 -6.876 3.292 1.00 81.81 438 LYS A CA 1
ATOM 3587 C C . LYS A 1 438 ? -5.357 -6.787 3.225 1.00 81.81 438 LYS A C 1
ATOM 3589 O O . LYS A 1 438 ? -4.717 -7.406 2.379 1.00 81.81 438 LYS A O 1
ATOM 3594 N N . ARG A 1 439 ? -4.769 -6.038 4.156 1.00 84.94 439 ARG A N 1
ATOM 3595 C CA . ARG A 1 439 ? -3.318 -5.786 4.267 1.00 84.94 439 ARG A CA 1
ATOM 3596 C C . ARG A 1 439 ? -2.732 -6.277 5.590 1.00 84.94 439 ARG A C 1
ATOM 3598 O O . ARG A 1 439 ? -1.663 -5.823 5.991 1.00 84.94 439 ARG A O 1
ATOM 3605 N N . PHE A 1 440 ? -3.416 -7.201 6.259 1.00 80.75 440 PHE A N 1
ATOM 3606 C CA . PHE A 1 440 ? -2.938 -7.850 7.477 1.00 80.75 440 PHE A CA 1
ATOM 3607 C C . PHE A 1 440 ? -2.803 -9.363 7.310 1.00 80.75 440 PHE A C 1
ATOM 3609 O O . PHE A 1 440 ? -3.524 -9.977 6.517 1.00 80.75 440 PHE A O 1
ATOM 3616 N N . SER A 1 441 ? -1.825 -9.933 8.016 1.00 79.50 441 SER A N 1
ATOM 3617 C CA . SER A 1 441 ? -1.579 -11.378 8.089 1.00 79.50 441 SER A CA 1
ATOM 3618 C C . SER A 1 441 ? -2.599 -12.047 9.018 1.00 79.50 441 SER A C 1
ATOM 3620 O O . SER A 1 441 ? -3.535 -11.398 9.478 1.00 79.50 441 SER A O 1
ATOM 3622 N N . ASP A 1 442 ? -2.449 -13.334 9.328 1.00 79.81 442 ASP A N 1
ATOM 3623 C CA . ASP A 1 442 ? -3.271 -13.989 10.355 1.00 79.81 442 ASP A CA 1
ATOM 3624 C C . ASP A 1 442 ? -2.827 -13.540 11.761 1.00 79.81 442 ASP A C 1
ATOM 3626 O O . ASP A 1 442 ? -2.232 -14.282 12.543 1.00 79.81 442 ASP A O 1
ATOM 3630 N N . PHE A 1 443 ? -3.080 -12.265 12.057 1.00 82.38 443 PHE A N 1
ATOM 3631 C CA . PHE A 1 443 ? -2.736 -11.580 13.295 1.00 82.38 443 PHE A CA 1
ATOM 3632 C C . PHE A 1 443 ? -4.003 -11.362 14.138 1.00 82.38 443 PHE A C 1
ATOM 3634 O O . PHE A 1 443 ? -5.054 -11.045 13.577 1.00 82.38 443 PHE A O 1
ATOM 3641 N N . PRO A 1 444 ? -3.956 -11.502 15.479 1.00 88.44 444 PRO A N 1
ATOM 3642 C CA . PRO A 1 444 ? -5.151 -11.349 16.308 1.00 88.44 444 PRO A CA 1
ATOM 3643 C C . PRO A 1 444 ? -5.801 -9.964 16.160 1.00 88.44 444 PRO A C 1
ATOM 3645 O O . PRO A 1 444 ? -5.129 -8.951 16.359 1.00 88.44 444 PRO A O 1
ATOM 3648 N N . THR A 1 445 ? -7.116 -9.912 15.907 1.00 89.50 445 THR A N 1
ATOM 3649 C CA . THR A 1 445 ? -7.865 -8.663 15.654 1.00 89.50 445 THR A CA 1
ATOM 3650 C C . THR A 1 445 ? -7.643 -7.607 16.735 1.00 89.50 445 THR A C 1
ATOM 3652 O O . THR A 1 445 ? -7.353 -6.456 16.423 1.00 89.50 445 THR A O 1
ATOM 3655 N N . LEU A 1 446 ? -7.690 -7.991 18.016 1.00 92.44 446 LEU A N 1
ATOM 3656 C CA . LEU A 1 446 ? -7.453 -7.043 19.111 1.00 92.44 446 LEU A CA 1
ATOM 3657 C C . LEU A 1 446 ? -6.028 -6.477 19.120 1.00 92.44 446 LEU A C 1
ATOM 3659 O O . LEU A 1 446 ? -5.864 -5.296 19.397 1.00 92.44 446 LEU A O 1
ATOM 3663 N N . LYS A 1 447 ? -5.016 -7.248 18.704 1.00 93.19 447 LYS A N 1
ATOM 3664 C CA . LYS A 1 447 ? -3.656 -6.710 18.578 1.00 93.19 447 LYS A CA 1
ATOM 3665 C C . LYS A 1 447 ? -3.529 -5.715 17.423 1.00 93.19 447 LYS A C 1
ATOM 3667 O O . LYS A 1 447 ? -2.780 -4.746 17.543 1.00 93.19 447 LYS A O 1
ATOM 3672 N N . LEU A 1 448 ? -4.258 -5.918 16.318 1.00 93.88 448 LEU A N 1
ATOM 3673 C CA . LEU A 1 448 ? -4.342 -4.922 15.237 1.00 93.88 448 LEU A CA 1
ATOM 3674 C C . LEU A 1 448 ? -4.994 -3.630 15.739 1.00 93.88 448 LEU A C 1
ATOM 3676 O O . LEU A 1 448 ? -4.498 -2.545 15.445 1.00 93.88 448 LEU A O 1
ATOM 3680 N N . ILE A 1 449 ? -6.070 -3.749 16.521 1.00 94.44 449 ILE A N 1
ATOM 3681 C CA . ILE A 1 449 ? -6.794 -2.627 17.139 1.00 94.44 449 ILE A CA 1
ATOM 3682 C C . ILE A 1 449 ? -5.890 -1.844 18.098 1.00 94.44 449 ILE A C 1
ATOM 3684 O O . ILE A 1 449 ? -5.817 -0.618 18.015 1.00 94.44 449 ILE A O 1
ATOM 3688 N N . GLU A 1 450 ? -5.173 -2.546 18.973 1.00 94.00 450 GLU A N 1
ATOM 3689 C CA . GLU A 1 450 ? -4.213 -1.965 19.917 1.00 94.00 450 GLU A CA 1
ATOM 3690 C C . GLU A 1 450 ? -3.086 -1.236 19.175 1.00 94.00 450 GLU A C 1
ATOM 3692 O O . GLU A 1 450 ? -2.776 -0.085 19.480 1.00 94.00 450 GLU A O 1
ATOM 3697 N N . SER A 1 451 ? -2.531 -1.873 18.139 1.00 94.06 451 SER A N 1
ATOM 3698 C CA . SER A 1 451 ? -1.431 -1.317 17.346 1.00 94.06 451 SER A CA 1
ATOM 3699 C C . SER A 1 451 ? -1.870 -0.143 16.470 1.00 94.06 451 SER A C 1
ATOM 3701 O O . SER A 1 451 ? -1.089 0.774 16.237 1.00 94.06 451 SER A O 1
ATOM 3703 N N . ALA A 1 452 ? -3.115 -0.119 15.989 1.00 95.00 452 ALA A N 1
ATOM 3704 C CA . ALA A 1 452 ? -3.620 0.929 15.100 1.00 95.00 452 ALA A CA 1
ATOM 3705 C C . ALA A 1 452 ? -3.509 2.340 15.701 1.00 95.00 452 ALA A C 1
ATOM 3707 O O . ALA A 1 452 ? -3.287 3.305 14.969 1.00 95.00 452 ALA A O 1
ATOM 3708 N N . ARG A 1 453 ? -3.597 2.461 17.031 1.00 92.25 453 ARG A N 1
ATOM 3709 C CA . ARG A 1 453 ? -3.486 3.742 17.746 1.00 92.25 453 ARG A CA 1
ATOM 3710 C C . ARG A 1 453 ? -2.079 4.346 17.737 1.00 92.25 453 ARG A C 1
ATOM 3712 O O . ARG A 1 453 ? -1.951 5.539 17.978 1.00 92.25 453 ARG A O 1
ATOM 3719 N N . ILE A 1 454 ? -1.044 3.576 17.380 1.00 92.75 454 ILE A N 1
ATOM 3720 C CA . ILE A 1 454 ? 0.312 4.109 17.132 1.00 92.75 454 ILE A CA 1
ATOM 3721 C C . ILE A 1 454 ? 0.284 5.163 16.015 1.00 92.75 454 ILE A C 1
ATOM 3723 O O . ILE A 1 454 ? 1.072 6.107 16.012 1.00 92.75 454 ILE A O 1
ATOM 3727 N N . SER A 1 455 ? -0.623 4.997 15.050 1.00 93.12 455 SER A N 1
ATOM 3728 C CA . SER A 1 455 ? -0.746 5.878 13.890 1.00 93.12 455 SER A CA 1
ATOM 3729 C C . SER A 1 455 ? -1.101 7.319 14.268 1.00 93.12 455 SER A C 1
ATOM 3731 O O . SER A 1 455 ? -0.553 8.284 13.727 1.00 93.12 455 SER A O 1
ATOM 3733 N N . LEU A 1 456 ? -2.079 7.449 15.161 1.00 92.69 456 LEU A N 1
ATOM 3734 C CA . LEU A 1 456 ? -2.823 8.671 15.434 1.00 92.69 456 LEU A CA 1
ATOM 3735 C C . LEU A 1 456 ? -3.764 8.406 16.613 1.00 92.69 456 LEU A C 1
ATOM 3737 O O . LEU A 1 456 ? -4.398 7.354 16.664 1.00 92.69 456 LEU A O 1
ATOM 3741 N N . GLU A 1 457 ? -3.932 9.391 17.494 1.00 90.31 457 GLU A N 1
ATOM 3742 C CA . GLU A 1 457 ? -5.037 9.424 18.453 1.00 90.31 457 GLU A CA 1
ATOM 3743 C C . GLU A 1 457 ? -6.167 10.315 17.901 1.00 90.31 457 GLU A C 1
ATOM 3745 O O . GLU A 1 457 ? -5.964 11.523 17.760 1.00 90.31 457 GLU A O 1
ATOM 3750 N N . PRO A 1 458 ? -7.354 9.767 17.573 1.00 91.75 458 PRO A N 1
ATOM 3751 C CA . PRO A 1 458 ? -8.455 10.557 17.031 1.00 91.75 458 PRO A CA 1
ATOM 3752 C C . PRO A 1 458 ? -8.954 11.612 18.024 1.00 91.75 458 PRO A C 1
ATOM 3754 O O . PRO A 1 458 ? -9.405 11.281 19.126 1.00 91.75 458 PRO A O 1
ATOM 3757 N N . THR A 1 459 ? -8.900 12.878 17.609 1.00 94.38 459 THR A N 1
ATOM 3758 C CA . THR A 1 459 ? -9.396 14.033 18.368 1.00 94.38 459 THR A CA 1
ATOM 3759 C C . THR A 1 459 ? -10.922 14.158 18.279 1.00 94.38 459 THR A C 1
ATOM 3761 O O . THR A 1 459 ? -11.561 13.563 17.409 1.00 94.38 459 THR A O 1
ATOM 3764 N N . GLU A 1 460 ? -11.526 14.996 19.128 1.00 94.50 460 GLU A N 1
ATOM 3765 C CA . GLU A 1 460 ? -12.964 15.309 19.034 1.00 94.50 460 GLU A CA 1
ATOM 3766 C C . GLU A 1 460 ? -13.342 16.006 17.713 1.00 94.50 460 GLU A C 1
ATOM 3768 O O . GLU A 1 460 ? -14.463 15.855 17.225 1.00 94.50 460 GLU A O 1
ATOM 3773 N N . GLN A 1 461 ? -12.402 16.717 17.081 1.00 96.38 461 GLN A N 1
ATOM 3774 C CA . GLN A 1 461 ? -12.601 17.288 15.744 1.00 96.38 461 GLN A CA 1
ATOM 3775 C C . GLN A 1 461 ? -12.716 16.185 14.685 1.00 96.38 461 GLN A C 1
ATOM 3777 O O . GLN A 1 461 ? -13.653 16.198 13.885 1.00 96.38 461 GLN A O 1
ATOM 3782 N N . ILE A 1 462 ? -11.826 15.184 14.726 1.00 96.75 462 ILE A N 1
ATOM 3783 C CA . ILE A 1 462 ? -11.906 14.003 13.852 1.00 96.75 462 ILE A CA 1
ATOM 3784 C C . ILE A 1 462 ? -13.204 13.236 14.112 1.00 96.75 462 ILE A C 1
ATOM 3786 O O . ILE A 1 462 ? -13.863 12.833 13.157 1.00 96.75 462 ILE A O 1
ATOM 3790 N N . ARG A 1 463 ? -13.616 13.079 15.376 1.00 96.62 463 ARG A N 1
ATOM 3791 C CA . ARG A 1 463 ? -14.895 12.444 15.732 1.00 96.62 463 ARG A CA 1
ATOM 3792 C C . ARG A 1 463 ? -16.086 13.167 15.110 1.00 96.62 463 ARG A C 1
ATOM 3794 O O . ARG A 1 463 ? -16.941 12.532 14.496 1.00 96.62 463 ARG A O 1
ATOM 3801 N N . THR A 1 464 ? -16.139 14.486 15.267 1.00 97.06 464 THR A N 1
ATOM 3802 C CA . THR A 1 464 ? -17.235 15.316 14.751 1.00 97.06 464 THR A CA 1
ATOM 3803 C C . THR A 1 464 ? -17.320 15.215 13.229 1.00 97.06 464 THR A C 1
ATOM 3805 O O . THR A 1 464 ? -18.399 14.982 12.683 1.00 97.06 464 THR A O 1
ATOM 3808 N N . GLU A 1 465 ? -16.181 15.310 12.537 1.00 97.81 465 GLU A N 1
ATOM 3809 C CA . GLU A 1 465 ? -16.151 15.156 11.081 1.00 97.81 465 GLU A CA 1
ATOM 3810 C C . GLU A 1 465 ? -16.495 13.720 10.658 1.00 97.81 465 GLU A C 1
ATOM 3812 O O . GLU A 1 465 ? -17.231 13.537 9.694 1.00 97.81 465 GLU A O 1
ATOM 3817 N N . PHE A 1 466 ? -16.059 12.694 11.395 1.00 97.56 466 PHE A N 1
ATOM 3818 C CA . PHE A 1 466 ? -16.434 11.300 11.139 1.00 97.56 466 PHE A CA 1
ATOM 3819 C C . PHE A 1 466 ? -17.952 11.101 11.179 1.00 97.56 466 PHE A C 1
ATOM 3821 O O . PHE A 1 466 ? -18.511 10.523 10.246 1.00 97.56 466 PHE A O 1
ATOM 3828 N N . ILE A 1 467 ? -18.631 11.609 12.214 1.00 96.62 467 ILE A N 1
ATOM 3829 C CA . ILE A 1 467 ? -20.096 11.521 12.344 1.00 96.62 467 ILE A CA 1
ATOM 3830 C C . ILE A 1 467 ? -20.773 12.184 11.140 1.00 96.62 467 ILE A C 1
ATOM 3832 O O . ILE A 1 467 ? -21.629 11.578 10.494 1.00 96.62 467 ILE A O 1
ATOM 3836 N N . LYS A 1 468 ? -20.319 13.383 10.769 1.00 96.88 468 LYS A N 1
ATOM 3837 C CA . LYS A 1 468 ? -20.813 14.107 9.593 1.00 96.88 468 LYS A CA 1
ATOM 3838 C C . LYS A 1 468 ? -20.597 13.325 8.291 1.00 96.88 468 LYS A C 1
ATOM 3840 O O . LYS A 1 468 ? -21.528 13.212 7.497 1.00 96.88 468 LYS A O 1
ATOM 3845 N N . LYS A 1 469 ? -19.411 12.745 8.061 1.00 96.19 469 LYS A N 1
ATOM 3846 C CA . LYS A 1 469 ? -19.129 11.927 6.863 1.00 96.19 469 LYS A CA 1
ATOM 3847 C C . LYS A 1 469 ? -19.988 10.660 6.826 1.00 96.19 469 LYS A C 1
ATOM 3849 O O . LYS A 1 469 ? -20.449 10.277 5.755 1.00 96.19 469 LYS A O 1
ATOM 3854 N N . ILE A 1 470 ? -20.258 10.029 7.973 1.00 95.25 470 ILE A N 1
ATOM 3855 C CA . ILE A 1 470 ? -21.181 8.887 8.058 1.00 95.25 470 ILE A CA 1
ATOM 3856 C C . ILE A 1 470 ? -22.591 9.281 7.602 1.00 95.25 470 ILE A C 1
ATOM 3858 O O . ILE A 1 470 ? -23.210 8.534 6.846 1.00 95.25 470 ILE A O 1
ATOM 3862 N N . GLU A 1 471 ? -23.108 10.428 8.044 1.00 93.94 471 GLU A N 1
ATOM 3863 C CA . GLU A 1 471 ? -24.427 10.917 7.623 1.00 93.94 471 GLU A CA 1
ATOM 3864 C C . GLU A 1 471 ? -24.461 11.257 6.129 1.00 93.94 471 GLU A C 1
ATOM 3866 O O . GLU A 1 471 ? -25.388 10.843 5.434 1.00 93.94 471 GLU A O 1
ATOM 3871 N N . GLN A 1 472 ? -23.429 11.932 5.615 1.00 94.88 472 GLN A N 1
ATOM 3872 C CA . GLN A 1 472 ? -23.295 12.237 4.186 1.00 94.88 472 GLN A CA 1
ATOM 3873 C C . GLN A 1 472 ? -23.316 10.958 3.340 1.00 94.88 472 GLN A C 1
ATOM 3875 O O . GLN A 1 472 ? -24.178 10.796 2.480 1.00 94.88 472 GLN A O 1
ATOM 3880 N N . PHE A 1 473 ? -22.455 9.992 3.656 1.00 94.25 473 PHE A N 1
ATOM 3881 C CA . PHE A 1 473 ? -22.340 8.745 2.899 1.00 94.25 473 PHE A CA 1
ATOM 3882 C C . PHE A 1 473 ? -23.559 7.819 3.013 1.00 94.25 473 PHE A C 1
ATOM 3884 O O . PHE A 1 473 ? -23.755 6.965 2.150 1.00 94.25 473 PHE A O 1
ATOM 3891 N N . LYS A 1 474 ? -24.395 7.969 4.048 1.00 91.06 474 LYS A N 1
ATOM 3892 C CA . LYS A 1 474 ? -25.691 7.270 4.144 1.00 91.06 474 LYS A CA 1
ATOM 3893 C C . LYS A 1 474 ? -26.765 7.878 3.238 1.00 91.06 474 LYS A C 1
ATOM 3895 O O . LYS A 1 474 ? -27.678 7.158 2.847 1.00 91.06 474 LYS A O 1
ATOM 3900 N N . ASN A 1 475 ? -26.655 9.168 2.920 1.00 92.06 475 ASN A N 1
ATOM 3901 C CA . ASN A 1 475 ? -27.565 9.884 2.019 1.00 92.06 475 ASN A CA 1
ATOM 3902 C C . ASN A 1 475 ? -27.112 9.839 0.549 1.00 92.06 475 ASN A C 1
ATOM 3904 O O . ASN A 1 475 ? -27.827 10.292 -0.343 1.00 92.06 475 ASN A O 1
ATOM 3908 N N . GLU A 1 476 ? -25.931 9.285 0.294 1.00 90.94 476 GLU A N 1
ATOM 3909 C CA . GLU A 1 476 ? -25.356 9.077 -1.028 1.00 90.94 476 GLU A CA 1
ATOM 3910 C C . GLU A 1 476 ? -25.535 7.622 -1.495 1.00 90.94 476 GLU A C 1
ATOM 3912 O O . GLU A 1 476 ? -25.903 6.735 -0.716 1.00 90.94 476 GLU A O 1
ATOM 3917 N N . PRO A 1 477 ? -25.263 7.327 -2.779 1.00 89.62 477 PRO A N 1
ATOM 3918 C CA . PRO A 1 477 ? -25.170 5.952 -3.242 1.00 89.62 477 PRO A CA 1
ATOM 3919 C C . PRO A 1 477 ? -24.238 5.112 -2.350 1.00 89.62 477 PRO A C 1
ATOM 3921 O O . PRO A 1 477 ? -23.108 5.508 -2.081 1.00 89.62 477 PRO A O 1
ATOM 3924 N N . THR A 1 478 ? -24.680 3.907 -1.969 1.00 89.06 478 THR A N 1
ATOM 3925 C CA . THR A 1 478 ? -24.004 3.026 -0.997 1.00 89.06 478 THR A CA 1
ATOM 3926 C C . THR A 1 478 ? -22.489 2.949 -1.187 1.00 89.06 478 THR A C 1
ATOM 3928 O O . THR A 1 478 ? -22.010 2.674 -2.290 1.00 89.06 478 THR A O 1
ATOM 3931 N N . VAL A 1 479 ? -21.727 3.140 -0.109 1.00 88.69 479 VAL A N 1
ATOM 3932 C CA . VAL A 1 479 ? -20.266 2.992 -0.128 1.00 88.69 479 VAL A CA 1
ATOM 3933 C C . VAL A 1 479 ? -19.912 1.512 -0.247 1.00 88.69 479 VAL A C 1
ATOM 3935 O O . VAL A 1 479 ? -19.837 0.801 0.747 1.00 88.69 479 VAL A O 1
ATOM 3938 N N . THR A 1 480 ? -19.738 1.042 -1.478 1.00 87.50 480 THR A N 1
ATOM 3939 C CA . THR A 1 480 ? -19.211 -0.294 -1.763 1.00 87.50 480 THR A CA 1
ATOM 3940 C C . THR A 1 480 ? -17.703 -0.338 -1.529 1.00 87.50 480 THR A C 1
ATOM 3942 O O . THR A 1 480 ? -17.030 0.694 -1.496 1.00 87.50 480 THR A O 1
ATOM 3945 N N . GLU A 1 481 ? -17.150 -1.543 -1.455 1.00 82.94 481 GLU A N 1
ATOM 3946 C CA . GLU A 1 481 ? -15.703 -1.778 -1.372 1.00 82.94 481 GLU A CA 1
ATOM 3947 C C . GLU A 1 481 ? -14.917 -1.125 -2.518 1.00 82.94 481 GLU A C 1
ATOM 3949 O O . GLU A 1 481 ? -13.852 -0.542 -2.315 1.00 82.94 481 GLU A O 1
ATOM 3954 N N . GLU A 1 482 ? -15.485 -1.139 -3.722 1.00 80.06 482 GLU A N 1
ATOM 3955 C CA . GLU A 1 482 ? -14.920 -0.479 -4.903 1.00 80.06 482 GLU A CA 1
ATOM 3956 C C . GLU A 1 482 ? -14.871 1.044 -4.736 1.00 80.06 482 GLU A C 1
ATOM 3958 O O . GLU A 1 482 ? -13.869 1.681 -5.065 1.00 80.06 482 GLU A O 1
ATOM 3963 N N . ARG A 1 483 ? -15.936 1.644 -4.189 1.00 85.69 483 ARG A N 1
ATOM 3964 C CA . ARG A 1 483 ? -15.976 3.085 -3.901 1.00 85.69 483 ARG A CA 1
ATOM 3965 C C . ARG A 1 483 ? -15.001 3.457 -2.793 1.00 85.69 483 ARG A C 1
ATOM 3967 O O . ARG A 1 483 ? -14.298 4.453 -2.935 1.00 85.69 483 ARG A O 1
ATOM 3974 N N . ALA A 1 484 ? -14.899 2.639 -1.748 1.00 87.75 484 ALA A N 1
ATOM 3975 C CA . ALA A 1 484 ? -13.918 2.820 -0.684 1.00 87.75 484 ALA A CA 1
ATOM 3976 C C . ALA A 1 484 ? -12.477 2.767 -1.228 1.00 87.75 484 ALA A C 1
ATOM 3978 O O . ALA A 1 484 ? -11.660 3.636 -0.918 1.00 87.75 484 ALA A O 1
ATOM 3979 N N . ALA A 1 485 ? -12.163 1.795 -2.091 1.00 83.50 485 ALA A N 1
ATOM 3980 C CA . ALA A 1 485 ? -10.853 1.686 -2.735 1.00 83.50 485 ALA A CA 1
ATOM 3981 C C . ALA A 1 485 ? -10.555 2.868 -3.673 1.00 83.50 485 ALA A C 1
ATOM 3983 O O . ALA A 1 485 ? -9.440 3.392 -3.661 1.00 83.50 485 ALA A O 1
ATOM 3984 N N . ALA A 1 486 ? -11.539 3.320 -4.455 1.00 83.31 486 ALA A N 1
ATOM 3985 C CA . ALA A 1 486 ? -11.401 4.505 -5.303 1.00 83.31 486 ALA A CA 1
ATOM 3986 C C . ALA A 1 486 ? -11.160 5.779 -4.476 1.00 83.31 486 ALA A C 1
ATOM 3988 O O . ALA A 1 486 ? -10.335 6.607 -4.853 1.00 83.31 486 ALA A O 1
ATOM 3989 N N . TYR A 1 487 ? -11.820 5.912 -3.326 1.00 87.50 487 TYR A N 1
ATOM 3990 C CA . TYR A 1 487 ? -11.628 7.046 -2.424 1.00 87.50 487 TYR A CA 1
ATOM 3991 C C . TYR A 1 487 ? -10.247 7.032 -1.748 1.00 87.50 487 TYR A C 1
ATOM 3993 O O . TYR A 1 487 ? -9.586 8.066 -1.677 1.00 87.50 487 TYR A O 1
ATOM 4001 N N . ARG A 1 488 ? -9.753 5.853 -1.332 1.00 87.69 488 ARG A N 1
ATOM 4002 C CA . ARG A 1 488 ? -8.361 5.682 -0.861 1.00 87.69 488 ARG A CA 1
ATOM 4003 C C . ARG A 1 488 ? -7.350 6.140 -1.910 1.00 87.69 488 ARG A C 1
ATOM 4005 O O . ARG A 1 488 ? -6.408 6.855 -1.582 1.00 87.69 488 ARG A O 1
ATOM 4012 N N . GLN A 1 489 ? -7.559 5.737 -3.164 1.00 84.75 489 GLN A N 1
ATOM 4013 C CA . GLN A 1 489 ? -6.722 6.162 -4.283 1.00 84.75 489 GLN A CA 1
ATOM 4014 C C . GLN A 1 489 ? -6.763 7.682 -4.468 1.00 84.75 489 GLN A C 1
ATOM 4016 O O . GLN A 1 489 ? -5.707 8.286 -4.613 1.00 84.75 489 GLN A O 1
ATOM 4021 N N . LEU A 1 490 ? -7.951 8.292 -4.429 1.00 85.56 490 LEU A N 1
ATOM 4022 C CA . LEU A 1 490 ? -8.109 9.740 -4.567 1.00 85.56 490 LEU A CA 1
ATOM 4023 C C . LEU A 1 490 ? -7.284 10.496 -3.519 1.00 85.56 490 LEU A C 1
ATOM 4025 O O . LEU A 1 490 ? -6.422 11.286 -3.889 1.00 85.56 490 LEU A O 1
ATOM 4029 N N . ILE A 1 491 ? -7.483 10.193 -2.231 1.00 89.62 491 ILE A N 1
ATOM 4030 C CA . ILE A 1 491 ? -6.761 10.849 -1.126 1.00 89.62 491 ILE A CA 1
ATOM 4031 C C . ILE A 1 491 ? -5.248 10.676 -1.265 1.00 89.62 491 ILE A C 1
ATOM 4033 O O . ILE A 1 491 ? -4.482 11.612 -1.039 1.00 89.62 491 ILE A O 1
ATOM 4037 N N . TYR A 1 492 ? -4.802 9.480 -1.640 1.00 87.94 492 TYR A N 1
ATOM 4038 C CA . TYR A 1 492 ? -3.388 9.215 -1.857 1.00 87.94 492 TYR A CA 1
ATOM 4039 C C . TYR A 1 492 ? -2.812 10.056 -3.004 1.00 87.94 492 TYR A C 1
ATOM 4041 O O . TYR A 1 492 ? -1.785 10.710 -2.835 1.00 87.94 492 TYR A O 1
ATOM 4049 N N . THR A 1 493 ? -3.487 10.086 -4.154 1.00 83.38 493 THR A N 1
ATOM 4050 C CA . THR A 1 493 ? -3.061 10.875 -5.314 1.00 83.38 493 THR A CA 1
ATOM 4051 C C . THR A 1 493 ? -3.076 12.376 -5.012 1.00 83.38 493 THR A C 1
ATOM 4053 O O . THR A 1 493 ? -2.129 13.072 -5.370 1.00 83.38 493 THR A O 1
ATOM 4056 N N . GLU A 1 494 ? -4.095 12.885 -4.312 1.00 84.25 494 GLU A N 1
ATOM 4057 C CA . GLU A 1 494 ? -4.127 14.274 -3.832 1.00 84.25 494 GLU A CA 1
ATOM 4058 C C . GLU A 1 494 ? -2.949 14.573 -2.898 1.00 84.25 494 GLU A C 1
ATOM 4060 O O . GLU A 1 494 ? -2.300 15.613 -3.024 1.00 84.25 494 GLU A O 1
ATOM 4065 N N . LYS A 1 495 ? -2.620 13.653 -1.983 1.00 86.00 495 LYS A N 1
ATOM 4066 C CA . LYS A 1 495 ? -1.494 13.834 -1.064 1.00 86.00 495 LYS A CA 1
ATOM 4067 C C . LYS A 1 495 ? -0.152 13.873 -1.780 1.00 86.00 495 LYS A C 1
ATOM 4069 O O . LYS A 1 495 ? 0.678 14.705 -1.420 1.00 86.00 495 LYS A O 1
ATOM 4074 N N . GLU A 1 496 ? 0.076 13.004 -2.759 1.00 81.56 496 GLU A N 1
ATOM 4075 C CA . GLU A 1 496 ? 1.322 13.009 -3.532 1.00 81.56 496 GLU A CA 1
ATOM 4076 C C . GLU A 1 496 ? 1.498 14.331 -4.289 1.00 81.56 496 GLU A C 1
ATOM 4078 O O . GLU A 1 496 ? 2.564 14.933 -4.186 1.00 81.56 496 GLU A O 1
ATOM 4083 N N . LYS A 1 497 ? 0.436 14.868 -4.904 1.00 76.12 497 LYS A N 1
ATOM 4084 C CA . LYS A 1 497 ? 0.476 16.195 -5.547 1.00 76.12 497 LYS A CA 1
ATOM 4085 C C . LYS A 1 497 ? 0.777 17.316 -4.563 1.00 76.12 497 LYS A C 1
ATOM 4087 O O . LYS A 1 497 ? 1.644 18.143 -4.815 1.00 76.12 497 LYS A O 1
ATOM 4092 N N . LEU A 1 498 ? 0.102 17.331 -3.411 1.00 79.19 498 LEU A N 1
ATOM 4093 C CA . LEU A 1 498 ? 0.389 18.319 -2.367 1.00 79.19 498 LEU A CA 1
ATOM 4094 C C . LEU A 1 498 ? 1.854 18.248 -1.923 1.00 79.19 498 LEU A C 1
ATOM 4096 O O . LEU A 1 498 ? 2.465 19.278 -1.662 1.00 79.19 498 LEU A O 1
ATOM 4100 N N . MET A 1 499 ? 2.428 17.045 -1.843 1.00 77.00 499 MET A N 1
ATOM 4101 C CA . MET A 1 499 ? 3.845 16.867 -1.526 1.00 77.00 499 MET A CA 1
ATOM 4102 C C . MET A 1 499 ? 4.786 17.325 -2.640 1.00 77.00 499 MET A C 1
ATOM 4104 O O . MET A 1 499 ? 5.917 17.683 -2.324 1.00 77.00 499 MET A O 1
ATOM 4108 N N . GLU A 1 500 ? 4.375 17.275 -3.903 1.00 72.06 500 GLU A N 1
ATOM 4109 C CA . GLU A 1 500 ? 5.138 17.833 -5.023 1.00 72.06 500 GLU A CA 1
ATOM 4110 C C . GLU A 1 500 ? 5.100 19.363 -4.992 1.00 72.06 500 GLU A C 1
ATOM 4112 O O . GLU A 1 500 ? 6.155 19.986 -4.997 1.00 72.06 500 GLU A O 1
ATOM 4117 N N . LEU A 1 501 ? 3.917 19.964 -4.831 1.00 70.50 501 LEU A N 1
ATOM 4118 C CA . LEU A 1 501 ? 3.740 21.423 -4.823 1.00 70.50 501 LEU A CA 1
ATOM 4119 C C . LEU A 1 501 ? 4.514 22.133 -3.709 1.00 70.50 501 LEU A C 1
ATOM 4121 O O . LEU A 1 501 ? 5.021 23.232 -3.907 1.00 70.50 501 LEU A O 1
ATOM 4125 N N . ILE A 1 502 ? 4.617 21.520 -2.530 1.00 69.19 502 ILE A N 1
ATOM 4126 C CA . ILE A 1 502 ? 5.341 22.121 -1.399 1.00 69.19 502 ILE A CA 1
ATOM 4127 C C . ILE A 1 502 ? 6.823 21.727 -1.360 1.00 69.19 502 ILE A C 1
ATOM 4129 O O . ILE A 1 502 ? 7.481 21.946 -0.341 1.00 69.19 502 ILE A O 1
ATOM 4133 N N . ASP A 1 503 ? 7.352 21.061 -2.394 1.00 63.22 503 ASP A N 1
ATOM 4134 C CA . ASP A 1 503 ? 8.664 20.387 -2.362 1.00 63.22 503 ASP A CA 1
ATOM 4135 C C . ASP A 1 503 ? 8.834 19.480 -1.124 1.00 63.22 503 ASP A C 1
ATOM 4137 O O . ASP A 1 503 ? 9.924 19.219 -0.611 1.00 63.22 503 ASP A O 1
ATOM 4141 N N . ALA A 1 504 ? 7.703 18.993 -0.615 1.00 57.06 504 ALA A N 1
ATOM 4142 C CA . ALA A 1 504 ? 7.534 18.275 0.637 1.00 57.06 504 ALA A CA 1
ATOM 4143 C C . ALA A 1 504 ? 8.159 18.921 1.885 1.00 57.06 504 ALA A C 1
ATOM 4145 O O . ALA A 1 504 ? 8.444 18.210 2.855 1.00 57.06 504 ALA A O 1
ATOM 4146 N N . ASN A 1 505 ? 8.306 20.246 1.896 1.00 55.84 505 ASN A N 1
ATOM 4147 C CA . ASN A 1 505 ? 8.527 21.016 3.111 1.00 55.84 505 ASN A CA 1
ATOM 4148 C C . ASN A 1 505 ? 7.176 21.565 3.617 1.00 55.84 505 ASN A C 1
ATOM 4150 O O . ASN A 1 505 ? 6.549 22.359 2.918 1.00 55.84 505 ASN A O 1
ATOM 4154 N N . PRO A 1 506 ? 6.709 21.186 4.822 1.00 55.91 506 PRO A N 1
ATOM 4155 C CA . PRO A 1 506 ? 5.487 21.742 5.406 1.00 55.91 506 PRO A CA 1
ATOM 4156 C C . PRO A 1 506 ? 5.493 23.273 5.532 1.00 55.91 506 PRO A C 1
ATOM 4158 O O . PRO A 1 506 ? 4.428 23.879 5.506 1.00 55.91 506 PRO A O 1
ATOM 4161 N N . GLU A 1 507 ? 6.666 23.904 5.633 1.00 55.19 507 GLU A N 1
ATOM 4162 C CA . GLU A 1 507 ? 6.795 25.369 5.676 1.00 55.19 507 GLU A CA 1
ATOM 4163 C C . GLU A 1 507 ? 6.424 26.033 4.344 1.00 55.19 507 GLU A C 1
ATOM 4165 O O . GLU A 1 507 ? 6.005 27.185 4.326 1.00 55.19 507 GLU A O 1
ATOM 4170 N N . ASN A 1 508 ? 6.492 25.295 3.233 1.00 60.41 508 ASN A N 1
ATOM 4171 C CA . ASN A 1 508 ? 6.121 25.793 1.911 1.00 60.41 508 ASN A CA 1
ATOM 4172 C C . ASN A 1 508 ? 4.602 25.771 1.675 1.00 60.41 508 ASN A C 1
ATOM 4174 O O . ASN A 1 508 ? 4.150 26.134 0.593 1.00 60.41 508 ASN A O 1
ATOM 4178 N N . ILE A 1 509 ? 3.788 25.362 2.657 1.00 57.06 509 ILE A N 1
ATOM 4179 C CA . ILE A 1 509 ? 2.326 25.299 2.502 1.00 57.06 509 ILE A CA 1
ATOM 4180 C C . ILE A 1 509 ? 1.706 26.681 2.245 1.00 57.06 509 ILE A C 1
ATOM 4182 O O . ILE A 1 509 ? 0.688 26.777 1.568 1.00 57.06 509 ILE A O 1
ATOM 4186 N N . SER A 1 510 ? 2.346 27.755 2.727 1.00 51.78 510 SER A N 1
ATOM 4187 C CA . SER A 1 510 ? 1.951 29.142 2.450 1.00 51.78 510 SER A CA 1
ATOM 4188 C C . SER A 1 510 ? 2.183 29.566 0.999 1.00 51.78 510 SER A C 1
ATOM 4190 O O . SER A 1 510 ? 1.688 30.613 0.593 1.00 51.78 510 SER A O 1
ATOM 4192 N N . ASN A 1 511 ? 2.944 28.779 0.234 1.00 53.56 511 ASN A N 1
ATOM 4193 C CA . ASN A 1 511 ? 3.302 29.079 -1.149 1.00 53.56 511 ASN A CA 1
ATOM 4194 C C . ASN A 1 511 ? 2.324 28.450 -2.153 1.00 53.56 511 ASN A C 1
ATOM 4196 O O . ASN A 1 511 ? 2.431 28.737 -3.341 1.00 53.56 511 ASN A O 1
ATOM 4200 N N . ILE A 1 512 ? 1.382 27.618 -1.688 1.00 55.31 512 ILE A N 1
ATOM 4201 C CA . ILE A 1 512 ? 0.334 27.032 -2.529 1.00 55.31 512 ILE A CA 1
ATOM 4202 C C . ILE A 1 512 ? -0.716 28.110 -2.822 1.00 55.31 512 ILE A C 1
ATOM 4204 O O . ILE A 1 512 ? -1.358 28.622 -1.898 1.00 55.31 512 ILE A O 1
ATOM 4208 N N . GLN A 1 513 ? -0.916 28.461 -4.092 1.00 53.97 513 GLN A N 1
ATOM 4209 C CA . GLN A 1 513 ? -1.972 29.387 -4.496 1.00 53.97 513 GLN A CA 1
ATOM 4210 C C . GLN A 1 513 ? -3.325 28.668 -4.605 1.00 53.97 513 GLN A C 1
ATOM 4212 O O . GLN A 1 513 ? -3.405 27.461 -4.815 1.00 53.97 513 GLN A O 1
ATOM 4217 N N . LEU A 1 514 ? -4.424 29.424 -4.503 1.00 47.00 514 LEU A N 1
ATOM 4218 C CA . LEU A 1 514 ? -5.784 28.896 -4.700 1.00 47.00 514 LEU A CA 1
ATOM 4219 C C . LEU A 1 514 ? -5.965 28.228 -6.075 1.00 47.00 514 LEU A C 1
ATOM 4221 O O . LEU A 1 514 ? -6.667 27.226 -6.165 1.00 47.00 514 LEU A O 1
ATOM 4225 N N . ALA A 1 515 ? -5.285 28.730 -7.111 1.00 45.78 515 ALA A N 1
ATOM 4226 C CA . ALA A 1 515 ? -5.275 28.120 -8.440 1.00 45.78 515 ALA A CA 1
ATOM 4227 C C . ALA A 1 515 ? -4.647 26.710 -8.435 1.00 45.78 515 ALA A C 1
ATOM 4229 O O . ALA A 1 515 ? -5.199 25.795 -9.041 1.00 45.78 515 ALA A O 1
ATOM 4230 N N . ASP A 1 516 ? -3.574 26.500 -7.664 1.00 49.28 516 ASP A N 1
ATOM 4231 C CA . ASP A 1 516 ? -2.901 25.198 -7.543 1.00 49.28 516 ASP A CA 1
ATOM 4232 C C . ASP A 1 516 ? -3.791 24.155 -6.836 1.00 49.28 516 ASP A C 1
ATOM 4234 O O . ASP A 1 516 ? -3.686 22.955 -7.082 1.00 49.28 516 ASP A O 1
ATOM 4238 N N . LEU A 1 517 ? -4.709 24.602 -5.968 1.00 48.78 517 LEU A N 1
ATOM 4239 C CA . LEU A 1 517 ? -5.705 23.750 -5.301 1.00 48.78 517 LEU A CA 1
ATOM 4240 C C . LEU A 1 517 ? -6.909 23.423 -6.206 1.00 48.78 517 LEU A C 1
ATOM 4242 O O . LEU A 1 517 ? -7.501 22.344 -6.083 1.00 48.78 517 LEU A O 1
ATOM 4246 N N . GLU A 1 518 ? -7.276 24.322 -7.124 1.00 42.06 518 GLU A N 1
ATOM 4247 C CA . GLU A 1 518 ? -8.326 24.079 -8.125 1.00 42.06 518 GLU A CA 1
ATOM 4248 C C . GLU A 1 518 ? -7.908 23.012 -9.150 1.00 42.06 518 GLU A C 1
ATOM 4250 O O . GLU A 1 518 ? -8.739 22.189 -9.539 1.00 42.06 518 GLU A O 1
ATOM 4255 N N . ASP A 1 519 ? -6.621 22.943 -9.502 1.00 46.16 519 ASP A N 1
ATOM 4256 C CA . ASP A 1 519 ? -6.073 21.892 -10.371 1.00 46.16 519 ASP A CA 1
ATOM 4257 C C . ASP A 1 519 ? -5.979 20.523 -9.682 1.00 46.16 519 ASP A C 1
ATOM 4259 O O . ASP A 1 519 ? -6.033 19.493 -10.353 1.00 46.16 519 ASP A O 1
ATOM 4263 N N . ILE A 1 520 ? -5.883 20.471 -8.346 1.00 43.81 520 ILE A N 1
ATOM 4264 C CA . ILE A 1 520 ? -5.924 19.216 -7.569 1.00 43.81 520 ILE A CA 1
ATOM 4265 C C . ILE A 1 520 ? -7.351 18.649 -7.481 1.00 43.81 520 ILE A C 1
ATOM 4267 O O . ILE A 1 520 ? -7.515 17.430 -7.425 1.00 43.81 520 ILE A O 1
ATOM 4271 N N . SER A 1 521 ? -8.367 19.519 -7.463 1.00 32.19 521 SER A N 1
ATOM 4272 C CA . SER A 1 521 ? -9.773 19.173 -7.194 1.00 32.19 521 SER A CA 1
ATOM 4273 C C . SER A 1 521 ? -10.646 18.958 -8.444 1.00 32.19 521 SER A C 1
ATOM 4275 O O . SER A 1 521 ? -11.791 18.512 -8.313 1.00 32.19 521 SER A O 1
ATOM 4277 N N . ARG A 1 522 ? -10.121 19.223 -9.648 1.00 31.81 522 ARG A N 1
ATOM 4278 C CA . ARG A 1 522 ? -10.747 18.933 -10.956 1.00 31.81 522 ARG A CA 1
ATOM 4279 C C . ARG A 1 522 ? -10.104 17.724 -11.636 1.00 31.81 522 ARG A C 1
ATOM 4281 O O . ARG A 1 522 ? -10.853 16.925 -12.258 1.00 31.81 522 ARG A O 1
#

pLDDT: mean 87.84, std 12.45, range [31.81, 98.38]